Protein AF-0000000087529315 (afdb_homodimer)

Radius of gyration: 24.61 Å; Cα contacts (8 Å, |Δi|>4): 1089; chains: 2; bounding box: 51×72×59 Å

Nearest PDB structures (foldseek):
  2gzm-assembly1_A  TM=9.538E-01  e=8.299E-28  Bacillus anthracis
  2dwu-assembly2_C  TM=9.430E-01  e=1.510E-26  Bacillus anthracis
  2vvt-assembly1_B  TM=9.427E-01  e=1.601E-26  Enterococcus faecalis
  2vvt-assembly1_A  TM=9.490E-01  e=3.607E-26  Enterococcus faecalis
  3isv-assembly2_A  TM=9.263E-01  e=4.635E-25  Listeria monocytogenes EGD-e

Structure (mmCIF, N/CA/C/O backbone):
data_AF-0000000087529315-model_v1
#
loop_
_entity.id
_entity.type
_entity.pdbx_description
1 polymer 'Glutamate racemase'
#
loop_
_atom_site.group_PDB
_atom_site.id
_atom_site.type_symbol
_atom_site.label_atom_id
_atom_site.label_alt_id
_atom_site.label_comp_id
_atom_site.label_asym_id
_atom_site.label_entity_id
_atom_site.label_seq_id
_atom_site.pdbx_PDB_ins_code
_atom_site.Cartn_x
_atom_site.Cartn_y
_atom_site.Cartn_z
_atom_site.occupancy
_atom_site.B_iso_or_equiv
_atom_site.auth_seq_id
_atom_site.auth_comp_id
_atom_site.auth_asym_id
_atom_site.auth_atom_id
_atom_site.pdbx_PDB_model_num
ATOM 1 N N . MET A 1 1 ? -2.199 29.984 -6.871 1 92.56 1 MET A N 1
ATOM 2 C CA . MET A 1 1 ? -2.918 28.875 -6.262 1 92.56 1 MET A CA 1
ATOM 3 C C . MET A 1 1 ? -2.068 28.203 -5.188 1 92.56 1 MET A C 1
ATOM 5 O O . MET A 1 1 ? -0.842 28.312 -5.195 1 92.56 1 MET A O 1
ATOM 9 N N . ILE A 1 2 ? -2.793 27.641 -4.25 1 96 2 ILE A N 1
ATOM 10 C CA . ILE A 1 2 ? -2.125 26.844 -3.232 1 96 2 ILE A CA 1
ATOM 11 C C . ILE A 1 2 ? -2.037 25.391 -3.693 1 96 2 ILE A C 1
ATOM 13 O O . ILE A 1 2 ? -3.062 24.734 -3.928 1 96 2 ILE A O 1
ATOM 17 N N . GLY A 1 3 ? -0.804 24.891 -3.891 1 98.06 3 GLY A N 1
ATOM 18 C CA . GLY A 1 3 ? -0.596 23.5 -4.25 1 98.06 3 GLY A CA 1
ATOM 19 C C . GLY A 1 3 ? -0.421 22.594 -3.047 1 98.06 3 GLY A C 1
ATOM 20 O O . GLY A 1 3 ? 0.394 22.875 -2.166 1 98.06 3 GLY A O 1
ATOM 21 N N . ILE A 1 4 ? -1.198 21.547 -3.008 1 98.81 4 ILE A N 1
ATOM 22 C CA . ILE A 1 4 ? -1.153 20.578 -1.927 1 98.81 4 ILE A CA 1
ATOM 23 C C . ILE A 1 4 ? -0.865 19.188 -2.496 1 98.81 4 ILE A C 1
ATOM 25 O O . ILE A 1 4 ? -1.495 18.766 -3.471 1 98.81 4 ILE A O 1
ATOM 29 N N . PHE A 1 5 ? 0.136 18.453 -1.924 1 98.75 5 PHE A N 1
ATOM 30 C CA . PHE A 1 5 ? 0.264 17.078 -2.404 1 98.75 5 PHE A CA 1
ATOM 31 C C . PHE A 1 5 ? 0.334 16.094 -1.238 1 98.75 5 PHE A C 1
ATOM 33 O O . PHE A 1 5 ? 0.711 16.469 -0.127 1 98.75 5 PHE A O 1
ATOM 40 N N . ASP A 1 6 ? -0.094 14.969 -1.508 1 98.31 6 ASP A N 1
ATOM 41 C CA . ASP A 1 6 ? -0.106 13.805 -0.624 1 98.31 6 ASP A CA 1
ATOM 42 C C . ASP A 1 6 ? 0.144 12.516 -1.406 1 98.31 6 ASP A C 1
ATOM 44 O O . ASP A 1 6 ? 0.034 12.5 -2.633 1 98.31 6 ASP A O 1
ATOM 48 N N . SER A 1 7 ? 0.6 11.469 -0.67 1 97.5 7 SER A N 1
ATOM 49 C CA . SER A 1 7 ? 0.818 10.172 -1.313 1 97.5 7 SER A CA 1
ATOM 50 C C . SER A 1 7 ? -0.485 9.602 -1.861 1 97.5 7 SER A C 1
ATOM 52 O O . SER A 1 7 ? -0.469 8.758 -2.758 1 97.5 7 SER A O 1
ATOM 54 N N . GLY A 1 8 ? -1.542 9.977 -1.368 1 95.62 8 GLY A N 1
ATOM 55 C CA . GLY A 1 8 ? -2.838 9.484 -1.804 1 95.62 8 GLY A CA 1
ATOM 56 C C . GLY A 1 8 ? -3.977 10.438 -1.482 1 95.62 8 GLY A C 1
ATOM 57 O O . GLY A 1 8 ? -3.932 11.609 -1.848 1 95.62 8 GLY A O 1
ATOM 58 N N . VAL A 1 9 ? -4.988 9.922 -0.749 1 93.75 9 VAL A N 1
ATOM 59 C CA . VAL A 1 9 ? -6.172 10.742 -0.521 1 93.75 9 VAL A CA 1
ATOM 60 C C . VAL A 1 9 ? -6.199 11.227 0.928 1 93.75 9 VAL A C 1
ATOM 62 O O . VAL A 1 9 ? -7.016 12.07 1.293 1 93.75 9 VAL A O 1
ATOM 65 N N . GLY A 1 10 ? -5.238 10.758 1.719 1 95 10 GLY A N 1
ATOM 66 C CA . GLY A 1 10 ? -5.176 11.203 3.102 1 95 10 GLY A CA 1
ATOM 67 C C . GLY A 1 10 ? -4.996 12.703 3.238 1 95 10 GLY A C 1
ATOM 68 O O . GLY A 1 10 ? -5.594 13.32 4.117 1 95 10 GLY A O 1
ATOM 69 N N . GLY A 1 11 ? -4.27 13.258 2.322 1 97.75 11 GLY A N 1
ATOM 70 C CA . GLY A 1 11 ? -3.994 14.688 2.338 1 97.75 11 GLY A CA 1
ATOM 71 C C . GLY A 1 11 ? -5.227 15.539 2.08 1 97.75 11 GLY A C 1
ATOM 72 O O . GLY A 1 11 ? -5.215 16.75 2.322 1 97.75 11 GLY A O 1
ATOM 73 N N . MET A 1 12 ? -6.273 14.945 1.647 1 97.44 12 MET A N 1
ATOM 74 C CA . MET A 1 12 ? -7.512 15.68 1.406 1 97.44 12 MET A CA 1
ATOM 75 C C . MET A 1 12 ? -8.117 16.172 2.717 1 97.44 12 MET A C 1
ATOM 77 O O . MET A 1 12 ? -8.883 17.141 2.729 1 97.44 12 MET A O 1
ATOM 81 N N . THR A 1 13 ? -7.758 15.539 3.85 1 97.19 13 THR A N 1
ATOM 82 C CA . THR A 1 13 ? -8.148 16.078 5.148 1 97.19 13 THR A CA 1
ATOM 83 C C . THR A 1 13 ? -7.523 17.453 5.371 1 97.19 13 THR A C 1
ATOM 85 O O . THR A 1 13 ? -8.18 18.359 5.891 1 97.19 13 THR A O 1
ATOM 88 N N . VAL A 1 14 ? -6.297 17.594 4.953 1 98.12 14 VAL A N 1
ATOM 89 C CA . VAL A 1 14 ? -5.598 18.875 5.035 1 98.12 14 VAL A CA 1
ATOM 90 C C . VAL A 1 14 ? -6.223 19.859 4.059 1 98.12 14 VAL A C 1
ATOM 92 O O . VAL A 1 14 ? -6.508 21 4.422 1 98.12 14 VAL A O 1
ATOM 95 N N . ALA A 1 15 ? -6.465 19.406 2.807 1 98.06 15 ALA A N 1
ATOM 96 C CA . ALA A 1 15 ? -7.055 20.266 1.777 1 98.06 15 ALA A CA 1
ATOM 97 C C . ALA A 1 15 ? -8.414 20.812 2.225 1 98.06 15 ALA A C 1
ATOM 99 O O . ALA A 1 15 ? -8.711 21.984 2.018 1 98.06 15 ALA A O 1
ATOM 100 N N . ARG A 1 16 ? -9.188 19.953 2.803 1 97.19 16 ARG A N 1
ATOM 101 C CA . ARG A 1 16 ? -10.5 20.359 3.279 1 97.19 16 ARG A CA 1
ATOM 102 C C . ARG A 1 16 ? -10.391 21.453 4.332 1 97.19 16 ARG A C 1
ATOM 104 O O . ARG A 1 16 ? -11.133 22.438 4.301 1 97.19 16 ARG A O 1
ATOM 111 N N . LYS A 1 17 ? -9.477 21.281 5.266 1 97.56 17 LYS A N 1
ATOM 112 C CA . LYS A 1 17 ? -9.289 22.281 6.309 1 97.56 17 LYS A CA 1
ATOM 113 C C . LYS A 1 17 ? -8.789 23.594 5.723 1 97.56 17 LYS A C 1
ATOM 115 O O . LYS A 1 17 ? -9.219 24.672 6.145 1 97.56 17 LYS A O 1
ATOM 120 N N . ILE A 1 18 ? -7.93 23.516 4.77 1 97.44 18 ILE A N 1
ATOM 121 C CA . ILE A 1 18 ? -7.426 24.719 4.113 1 97.44 18 ILE A CA 1
ATOM 122 C C . ILE A 1 18 ? -8.562 25.422 3.393 1 97.44 18 ILE A C 1
ATOM 124 O O . ILE A 1 18 ? -8.68 26.656 3.455 1 97.44 18 ILE A O 1
ATOM 128 N N . GLU A 1 19 ? -9.352 24.625 2.693 1 95.44 19 GLU A N 1
ATOM 129 C CA . GLU A 1 19 ? -10.523 25.172 2.025 1 95.44 19 GLU A CA 1
ATOM 130 C C . GLU A 1 19 ? -11.391 25.969 3 1 95.44 19 GLU A C 1
ATOM 132 O O . GLU A 1 19 ? -11.969 27 2.635 1 95.44 19 GLU A O 1
ATOM 137 N N . GLN A 1 20 ? -11.453 25.578 4.203 1 94.81 20 GLN A N 1
ATOM 138 C CA . GLN A 1 20 ? -12.305 26.188 5.219 1 94.81 20 GLN A CA 1
ATOM 139 C C . GLN A 1 20 ? -11.68 27.469 5.77 1 94.81 20 GLN A C 1
ATOM 141 O O . GLN A 1 20 ? -12.375 28.453 5.996 1 94.81 20 GLN A O 1
ATOM 146 N N . VAL A 1 21 ? -10.383 27.469 5.934 1 95.81 21 VAL A N 1
ATOM 147 C CA . VAL A 1 21 ? -9.773 28.578 6.66 1 95.81 21 VAL A CA 1
ATOM 148 C C . VAL A 1 21 ? -9.195 29.594 5.672 1 95.81 21 VAL A C 1
ATOM 150 O O . VAL A 1 21 ? -8.969 30.75 6.023 1 95.81 21 VAL A O 1
ATOM 153 N N . CYS A 1 22 ? -8.961 29.156 4.457 1 93.75 22 CYS A N 1
ATOM 154 C CA . CYS A 1 22 ? -8.445 30.016 3.396 1 93.75 22 CYS A CA 1
ATOM 155 C C . CYS A 1 22 ? -9.336 29.953 2.162 1 93.75 22 CYS A C 1
ATOM 157 O O . CYS A 1 22 ? -8.852 29.703 1.055 1 93.75 22 CYS A O 1
ATOM 159 N N . PRO A 1 23 ? -10.625 30.266 2.287 1 91.38 23 PRO A N 1
ATOM 160 C CA . PRO A 1 23 ? -11.57 30.078 1.183 1 91.38 23 PRO A CA 1
ATOM 161 C C . PRO A 1 23 ? -11.305 31.016 0.01 1 91.38 23 PRO A C 1
ATOM 163 O O . PRO A 1 23 ? -11.812 30.797 -1.092 1 91.38 23 PRO A O 1
ATOM 166 N N . GLN A 1 24 ? -10.531 32.031 0.18 1 88.56 24 GLN A N 1
ATOM 167 C CA . GLN A 1 24 ? -10.305 33 -0.868 1 88.56 24 GLN A CA 1
ATOM 168 C C . GLN A 1 24 ? -9.234 32.531 -1.851 1 88.56 24 GLN A C 1
ATOM 170 O O . GLN A 1 24 ? -9.031 33.156 -2.895 1 88.56 24 GLN A O 1
ATOM 175 N N . PHE A 1 25 ? -8.562 31.484 -1.508 1 91.38 25 PHE A N 1
ATOM 176 C CA . PHE A 1 25 ? -7.496 31 -2.377 1 91.38 25 PHE A CA 1
ATOM 177 C C . PHE A 1 25 ? -7.914 29.703 -3.057 1 91.38 25 PHE A C 1
ATOM 179 O O . PHE A 1 25 ? -8.406 28.781 -2.398 1 91.38 25 PHE A O 1
ATOM 186 N N . PRO A 1 26 ? -7.715 29.594 -4.316 1 91.94 26 PRO A N 1
ATOM 187 C CA . PRO A 1 26 ? -7.98 28.328 -4.996 1 91.94 26 PRO A CA 1
ATOM 188 C C . PRO A 1 26 ? -6.945 27.25 -4.668 1 91.94 26 PRO A C 1
ATOM 190 O O . PRO A 1 26 ? -5.758 27.562 -4.523 1 91.94 26 PRO A O 1
ATOM 193 N N . LEU A 1 27 ? -7.391 26.016 -4.684 1 95.5 27 LEU A N 1
ATOM 194 C CA . LEU A 1 27 ? -6.527 24.891 -4.32 1 95.5 27 LEU A CA 1
ATOM 195 C C . LEU A 1 27 ? -6.227 24.031 -5.535 1 95.5 27 LEU A C 1
ATOM 197 O O . LEU A 1 27 ? -7.098 23.812 -6.379 1 95.5 27 LEU A O 1
ATOM 201 N N . LEU A 1 28 ? -5.035 23.609 -5.574 1 96.38 28 LEU A N 1
ATOM 202 C CA . LEU A 1 28 ? -4.578 22.531 -6.441 1 96.38 28 LEU A CA 1
ATOM 203 C C . LEU A 1 28 ? -4.102 21.344 -5.617 1 96.38 28 LEU A C 1
ATOM 205 O O . LEU A 1 28 ? -3.078 21.422 -4.934 1 96.38 28 LEU A O 1
ATOM 209 N N . TYR A 1 29 ? -4.891 20.328 -5.742 1 98.19 29 TYR A N 1
ATOM 210 C CA . TYR A 1 29 ? -4.527 19.141 -4.992 1 98.19 29 TYR A CA 1
ATOM 211 C C . TYR A 1 29 ? -3.98 18.062 -5.918 1 98.19 29 TYR A C 1
ATOM 213 O O . TYR A 1 29 ? -4.508 17.844 -7.012 1 98.19 29 TYR A O 1
ATOM 221 N N . PHE A 1 30 ? -2.893 17.391 -5.461 1 98.56 30 PHE A N 1
ATOM 222 C CA . PHE A 1 30 ? -2.369 16.219 -6.176 1 98.56 30 PHE A CA 1
ATOM 223 C C . PHE A 1 30 ? -2.203 15.039 -5.234 1 98.56 30 PHE A C 1
ATOM 225 O O . PHE A 1 30 ? -1.376 15.078 -4.32 1 98.56 30 PHE A O 1
ATOM 232 N N . GLY A 1 31 ? -2.977 14.008 -5.445 1 98.31 31 GLY A N 1
ATOM 233 C CA . GLY A 1 31 ? -2.826 12.734 -4.762 1 98.31 31 GLY A CA 1
ATOM 234 C C . GLY A 1 31 ? -2.078 11.703 -5.582 1 98.31 31 GLY A C 1
ATOM 235 O O . GLY A 1 31 ? -2.588 11.219 -6.594 1 98.31 31 GLY A O 1
ATOM 236 N N . ASP A 1 32 ? -0.898 11.328 -5.137 1 98.19 32 ASP A N 1
ATOM 237 C CA . ASP A 1 32 ? -0.041 10.406 -5.875 1 98.19 32 ASP A CA 1
ATOM 238 C C . ASP A 1 32 ? -0.441 8.953 -5.613 1 98.19 32 ASP A C 1
ATOM 240 O O . ASP A 1 32 ? 0.391 8.141 -5.207 1 98.19 32 ASP A O 1
ATOM 244 N N . VAL A 1 33 ? -1.604 8.578 -6.016 1 97.06 33 VAL A N 1
ATOM 245 C CA . VAL A 1 33 ? -2.266 7.32 -5.695 1 97.06 33 VAL A CA 1
ATOM 246 C C . VAL A 1 33 ? -1.52 6.164 -6.359 1 97.06 33 VAL A C 1
ATOM 248 O O . VAL A 1 33 ? -1.442 5.066 -5.801 1 97.06 33 VAL A O 1
ATOM 251 N N . ALA A 1 34 ? -0.901 6.379 -7.5 1 96.81 34 ALA A N 1
ATOM 252 C CA . ALA A 1 34 ? -0.187 5.324 -8.211 1 96.81 34 ALA A CA 1
ATOM 253 C C . ALA A 1 34 ? 0.981 4.797 -7.383 1 96.81 34 ALA A C 1
ATOM 255 O O . ALA A 1 34 ? 1.395 3.646 -7.543 1 96.81 34 ALA A O 1
ATOM 256 N N . HIS A 1 35 ? 1.453 5.633 -6.457 1 96.81 35 HIS A N 1
ATOM 257 C CA . HIS A 1 35 ? 2.668 5.258 -5.746 1 96.81 35 HIS A CA 1
ATOM 258 C C . HIS A 1 35 ? 2.404 5.09 -4.254 1 96.81 35 HIS A C 1
ATOM 260 O O . HIS A 1 35 ? 3.33 4.844 -3.477 1 96.81 35 HIS A O 1
ATOM 266 N N . THR A 1 36 ? 1.145 5.285 -3.805 1 96 36 THR A N 1
ATOM 267 C CA . THR A 1 36 ? 0.764 5.113 -2.406 1 96 36 THR A CA 1
ATOM 268 C C . THR A 1 36 ? 0.895 3.654 -1.982 1 96 36 THR A C 1
ATOM 270 O O . THR A 1 36 ? 0.743 2.748 -2.805 1 96 36 THR A O 1
ATOM 273 N N . PRO A 1 37 ? 1.194 3.363 -0.743 1 96.12 37 PRO A N 1
ATOM 274 C CA . PRO A 1 37 ? 1.517 4.227 0.395 1 96.12 37 PRO A CA 1
ATOM 275 C C . PRO A 1 37 ? 3 4.582 0.465 1 96.12 37 PRO A C 1
ATOM 277 O O . PRO A 1 37 ? 3.854 3.746 0.156 1 96.12 37 PRO A O 1
ATOM 280 N N . TYR A 1 38 ? 3.256 5.758 0.882 1 97.69 38 TYR A N 1
ATOM 281 C CA . TYR A 1 38 ? 4.641 6.191 1.035 1 97.69 38 TYR A CA 1
ATOM 282 C C . TYR A 1 38 ? 5.258 5.613 2.303 1 97.69 38 TYR A C 1
ATOM 284 O O . TYR A 1 38 ? 6.469 5.406 2.371 1 97.69 38 TYR A O 1
ATOM 292 N N . GLY A 1 39 ? 4.445 5.332 3.273 1 96.81 39 GLY A N 1
ATOM 293 C CA . GLY A 1 39 ? 4.875 5.031 4.629 1 96.81 39 GLY A CA 1
ATOM 294 C C . GLY A 1 39 ? 5.762 3.801 4.715 1 96.81 39 GLY A C 1
ATOM 295 O O . GLY A 1 39 ? 6.453 3.598 5.715 1 96.81 39 GLY A O 1
ATOM 296 N N . SER A 1 40 ? 5.766 2.965 3.705 1 95.06 40 SER A N 1
ATOM 297 C CA . SER A 1 40 ? 6.559 1.74 3.723 1 95.06 40 SER A CA 1
ATOM 298 C C . SER A 1 40 ? 7.719 1.818 2.734 1 95.06 40 SER A C 1
ATOM 300 O O . SER A 1 40 ? 8.43 0.831 2.52 1 95.06 40 SER A O 1
ATOM 302 N N . LYS A 1 41 ? 7.906 2.98 2.078 1 96.81 41 LYS A N 1
ATOM 303 C CA . LYS A 1 41 ? 8.961 3.145 1.083 1 96.81 41 LYS A CA 1
ATOM 304 C C . LYS A 1 41 ? 10.227 3.723 1.713 1 96.81 41 LYS A C 1
ATOM 306 O O . LYS A 1 41 ? 10.195 4.207 2.846 1 96.81 41 LYS A O 1
ATOM 311 N N . SER A 1 42 ? 11.305 3.598 1.024 1 96.12 42 SER A N 1
ATOM 312 C CA . SER A 1 42 ? 12.562 4.188 1.47 1 96.12 42 SER A CA 1
ATOM 313 C C . SER A 1 42 ? 12.539 5.707 1.332 1 96.12 42 SER A C 1
ATOM 315 O O . SER A 1 42 ? 11.773 6.25 0.531 1 96.12 42 SER A O 1
ATOM 317 N N . SER A 1 43 ? 13.383 6.34 2.109 1 96.44 43 SER A N 1
ATOM 318 C CA . SER A 1 43 ? 13.492 7.793 2.057 1 96.44 43 SER A CA 1
ATOM 319 C C . SER A 1 43 ? 13.828 8.273 0.647 1 96.44 43 SER A C 1
ATOM 321 O O . SER A 1 43 ? 13.234 9.242 0.158 1 96.44 43 SER A O 1
ATOM 323 N N . ASP A 1 44 ? 14.711 7.582 -0.013 1 96.5 44 ASP A N 1
ATOM 324 C CA . ASP A 1 44 ? 15.125 7.973 -1.357 1 96.5 44 ASP A CA 1
ATOM 325 C C . ASP A 1 44 ? 13.953 7.918 -2.33 1 96.5 44 ASP A C 1
ATOM 327 O O . ASP A 1 44 ? 13.773 8.82 -3.154 1 96.5 44 ASP A O 1
ATOM 331 N N . THR A 1 45 ? 13.219 6.895 -2.242 1 97.12 45 THR A N 1
ATOM 332 C CA . THR A 1 45 ? 12.055 6.727 -3.1 1 97.12 45 THR A CA 1
ATOM 333 C C . THR A 1 45 ? 11.031 7.828 -2.842 1 97.12 45 THR A C 1
ATOM 335 O O . THR A 1 45 ? 10.5 8.43 -3.783 1 97.12 45 THR A O 1
ATOM 338 N N . ILE A 1 46 ? 10.797 8.148 -1.586 1 98.06 46 ILE A N 1
ATOM 339 C CA . ILE A 1 46 ? 9.82 9.164 -1.211 1 98.06 46 ILE A CA 1
ATOM 340 C C . ILE A 1 46 ? 10.281 10.531 -1.688 1 98.06 46 ILE A C 1
ATOM 342 O O . ILE A 1 46 ? 9.477 11.336 -2.172 1 98.06 46 ILE A O 1
ATOM 346 N N . ILE A 1 47 ? 11.562 10.805 -1.546 1 98.19 47 ILE A N 1
ATOM 347 C CA . ILE A 1 47 ? 12.133 12.07 -2.006 1 98.19 47 ILE A CA 1
ATOM 348 C C . ILE A 1 47 ? 11.891 12.227 -3.506 1 98.19 47 ILE A C 1
ATOM 350 O O . ILE A 1 47 ? 11.469 13.289 -3.965 1 98.19 47 ILE A O 1
ATOM 354 N N . GLY A 1 48 ? 12.148 11.148 -4.242 1 97.88 48 GLY A N 1
ATOM 355 C CA . GLY A 1 48 ? 11.883 11.172 -5.672 1 97.88 48 GLY A CA 1
ATOM 356 C C . GLY A 1 48 ? 10.445 11.5 -6.012 1 97.88 48 GLY A C 1
ATOM 357 O O . GLY A 1 48 ? 10.18 12.344 -6.871 1 97.88 48 GLY A O 1
ATOM 358 N N . TYR A 1 49 ? 9.508 10.852 -5.352 1 98 49 TYR A N 1
ATOM 359 C CA . TYR A 1 49 ? 8.094 11.117 -5.559 1 98 49 TYR A CA 1
ATOM 360 C C . TYR A 1 49 ? 7.746 12.562 -5.219 1 98 49 TYR A C 1
ATOM 362 O O . TYR A 1 49 ? 6.996 13.219 -5.945 1 98 49 TYR A O 1
ATOM 370 N N . SER A 1 50 ? 8.281 13.031 -4.133 1 98.5 50 SER A N 1
ATOM 371 C CA . SER A 1 50 ? 7.984 14.375 -3.652 1 98.5 50 SER A CA 1
ATOM 372 C C . SER A 1 50 ? 8.453 15.43 -4.641 1 98.5 50 SER A C 1
ATOM 374 O O . SER A 1 50 ? 7.766 16.438 -4.867 1 98.5 50 SER A O 1
ATOM 376 N N . ARG A 1 51 ? 9.633 15.219 -5.246 1 98.5 51 ARG A N 1
ATOM 377 C CA . ARG A 1 51 ? 10.141 16.109 -6.277 1 98.5 51 ARG A CA 1
ATOM 378 C C . ARG A 1 51 ? 9.188 16.172 -7.465 1 98.5 51 ARG A C 1
ATOM 380 O O . ARG A 1 51 ? 8.844 17.266 -7.93 1 98.5 51 ARG A O 1
ATOM 387 N N . ARG A 1 52 ? 8.742 15.031 -7.867 1 98 52 ARG A N 1
ATOM 388 C CA . ARG A 1 52 ? 7.84 14.945 -9.008 1 98 52 ARG A CA 1
ATOM 389 C C . ARG A 1 52 ? 6.512 15.633 -8.711 1 98 52 ARG A C 1
ATOM 391 O O . ARG A 1 52 ? 5.973 16.344 -9.562 1 98 52 ARG A O 1
ATOM 398 N N . ASN A 1 53 ? 5.988 15.359 -7.555 1 98.5 53 ASN A N 1
ATOM 399 C CA . ASN A 1 53 ? 4.727 15.977 -7.156 1 98.5 53 ASN A CA 1
ATOM 400 C C . ASN A 1 53 ? 4.844 17.5 -7.102 1 98.5 53 ASN A C 1
ATOM 402 O O . ASN A 1 53 ? 3.932 18.203 -7.523 1 98.5 53 ASN A O 1
ATOM 406 N N . THR A 1 54 ? 5.961 17.984 -6.531 1 98.62 54 THR A N 1
ATOM 407 C CA . THR A 1 54 ? 6.215 19.422 -6.453 1 98.62 54 THR A CA 1
ATOM 408 C C . THR A 1 54 ? 6.289 20.031 -7.852 1 98.62 54 THR A C 1
ATOM 410 O O . THR A 1 54 ? 5.633 21.031 -8.133 1 98.62 54 THR A O 1
ATOM 413 N N . ASP A 1 55 ? 7.035 19.375 -8.766 1 98.62 55 ASP A N 1
ATOM 414 C CA . ASP A 1 55 ? 7.16 19.844 -10.148 1 98.62 55 ASP A CA 1
ATOM 415 C C . ASP A 1 55 ? 5.797 19.906 -10.828 1 98.62 55 ASP A C 1
ATOM 417 O O . ASP A 1 55 ? 5.5 20.875 -11.539 1 98.62 55 ASP A O 1
ATOM 421 N N . PHE A 1 56 ? 5.004 18.938 -10.633 1 98.56 56 PHE A N 1
ATOM 422 C CA . PHE A 1 56 ? 3.674 18.891 -11.234 1 98.56 56 PHE A CA 1
ATOM 423 C C . PHE A 1 56 ? 2.84 20.094 -10.789 1 98.56 56 PHE A C 1
ATOM 425 O O . PHE A 1 56 ? 2.242 20.781 -11.625 1 98.56 56 PHE A O 1
ATOM 432 N N . LEU A 1 57 ? 2.805 20.328 -9.484 1 98.12 57 LEU A N 1
ATOM 433 C CA . LEU A 1 57 ? 1.99 21.422 -8.938 1 98.12 57 LEU A CA 1
ATOM 434 C C . LEU A 1 57 ? 2.494 22.766 -9.414 1 98.12 57 LEU A C 1
ATOM 436 O O . LEU A 1 57 ? 1.696 23.656 -9.742 1 98.12 57 LEU A O 1
ATOM 440 N 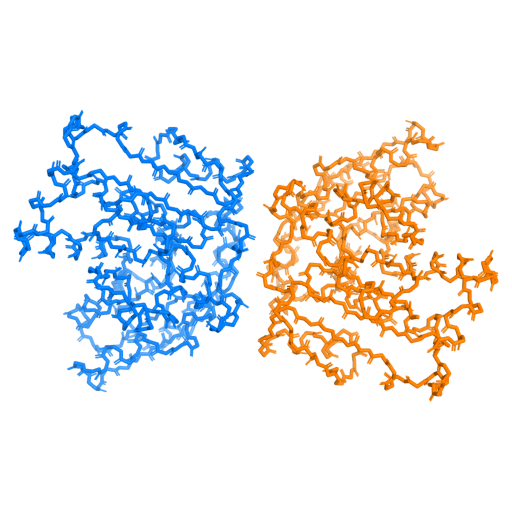N . LEU A 1 58 ? 3.803 22.938 -9.477 1 97.56 58 LEU A N 1
ATOM 441 C CA . LEU A 1 58 ? 4.379 24.188 -9.961 1 97.56 58 LEU A CA 1
ATOM 442 C C . LEU A 1 58 ? 4.023 24.422 -11.422 1 97.56 58 LEU A C 1
ATOM 444 O O . LEU A 1 58 ? 3.695 25.547 -11.812 1 97.56 58 LEU A O 1
ATOM 448 N N . ASN A 1 59 ? 4.055 23.344 -12.172 1 97.31 59 ASN A N 1
ATOM 449 C CA . ASN A 1 59 ? 3.703 23.438 -13.586 1 97.31 59 ASN A CA 1
ATOM 450 C C . ASN A 1 59 ? 2.232 23.797 -13.781 1 97.31 59 ASN A C 1
ATOM 452 O O . ASN A 1 59 ? 1.851 24.328 -14.82 1 97.31 59 ASN A O 1
ATOM 456 N N . GLN A 1 60 ? 1.411 23.516 -12.758 1 94.62 60 GLN A N 1
ATOM 457 C CA . GLN A 1 60 ? -0.008 23.844 -12.805 1 94.62 60 GLN A CA 1
ATOM 458 C C . GLN A 1 60 ? -0.262 25.25 -12.281 1 94.62 60 GLN A C 1
ATOM 460 O O . GLN A 1 60 ? -1.402 25.719 -12.273 1 94.62 60 GLN A O 1
ATOM 465 N N . GLY A 1 61 ? 0.768 25.953 -11.742 1 92.75 61 GLY A N 1
ATOM 466 C CA . GLY A 1 61 ? 0.632 27.359 -11.391 1 92.75 61 GLY A CA 1
ATOM 467 C C . GLY A 1 61 ? 0.646 27.594 -9.891 1 92.75 61 GLY A C 1
ATOM 468 O O . GLY A 1 61 ? 0.398 28.719 -9.438 1 92.75 61 GLY A O 1
ATOM 469 N N . ALA A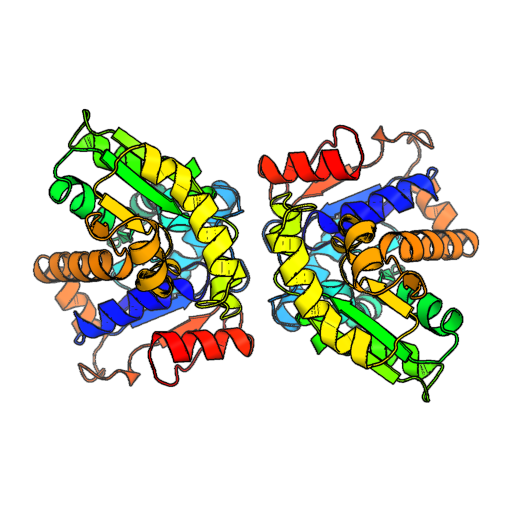 1 62 ? 0.996 26.594 -9.086 1 95.69 62 ALA A N 1
ATOM 470 C CA . ALA A 1 62 ? 1.046 26.781 -7.637 1 95.69 62 ALA A CA 1
ATOM 471 C C . ALA A 1 62 ? 2.123 27.781 -7.246 1 95.69 62 ALA A C 1
ATOM 473 O O . ALA A 1 62 ? 3.209 27.797 -7.832 1 95.69 62 ALA A O 1
ATOM 474 N N . GLN A 1 63 ? 1.803 28.578 -6.2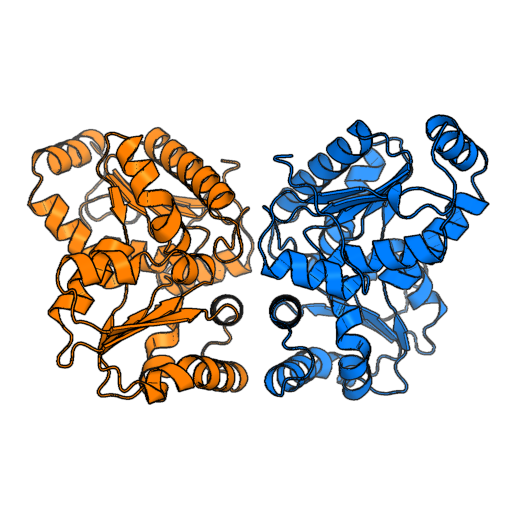54 1 95.25 63 GLN A N 1
ATOM 475 C CA . GLN A 1 63 ? 2.734 29.594 -5.781 1 95.25 63 GLN A CA 1
ATOM 476 C C . GLN A 1 63 ? 3.209 29.297 -4.367 1 95.25 63 GLN A C 1
ATOM 478 O O . GLN A 1 63 ? 4.184 29.891 -3.893 1 95.25 63 GLN A O 1
ATOM 483 N N . VAL A 1 64 ? 2.525 28.453 -3.732 1 97.44 64 VAL A N 1
ATOM 484 C CA . VAL A 1 64 ? 2.871 27.891 -2.438 1 97.44 64 VAL A CA 1
ATOM 485 C C . VAL A 1 64 ? 2.619 26.375 -2.459 1 97.44 64 VAL A C 1
ATOM 487 O O . VAL A 1 64 ? 1.646 25.906 -3.057 1 97.44 64 VAL A O 1
ATOM 490 N N . ILE A 1 65 ? 3.541 25.609 -1.865 1 98.56 65 ILE A N 1
ATOM 491 C CA . ILE A 1 65 ? 3.389 24.172 -1.816 1 98.56 65 ILE A CA 1
ATOM 492 C C . ILE A 1 65 ? 3.131 23.719 -0.378 1 98.56 65 ILE A C 1
ATOM 494 O O . ILE A 1 65 ? 3.861 24.109 0.537 1 98.56 65 ILE A O 1
ATOM 498 N N . VAL A 1 66 ? 2.105 22.984 -0.199 1 98.75 66 VAL A N 1
ATOM 499 C CA . VAL A 1 66 ? 1.817 22.344 1.077 1 98.75 66 VAL A CA 1
ATOM 500 C C . VAL A 1 66 ? 2.08 20.844 0.969 1 98.75 66 VAL A C 1
ATOM 502 O O . VAL A 1 66 ? 1.438 20.141 0.177 1 98.75 66 VAL A O 1
ATOM 505 N N . VAL A 1 67 ? 3.049 20.344 1.728 1 98.75 67 VAL A N 1
ATOM 506 C CA . VAL A 1 67 ? 3.295 18.906 1.827 1 98.75 67 VAL A CA 1
ATOM 507 C C . VAL A 1 67 ? 2.373 18.297 2.879 1 98.75 67 VAL A C 1
ATOM 509 O O . VAL A 1 67 ? 2.709 18.266 4.066 1 98.75 67 VAL A O 1
ATOM 512 N N . ALA A 1 68 ? 1.289 17.719 2.371 1 98.5 68 ALA A N 1
ATOM 513 C CA . ALA A 1 68 ? 0.215 17.234 3.234 1 98.5 68 ALA A CA 1
ATOM 514 C C . ALA A 1 68 ? 0.365 15.734 3.51 1 98.5 68 ALA A C 1
ATOM 516 O O . ALA A 1 68 ? -0.609 15.062 3.852 1 98.5 68 ALA A O 1
ATOM 517 N N . CYS A 1 69 ? 1.411 15.18 3.275 1 97.94 69 CYS A N 1
ATOM 518 C CA . CYS A 1 69 ? 1.776 13.805 3.602 1 97.94 69 CYS A CA 1
ATOM 519 C C . CYS A 1 69 ? 2.869 13.766 4.664 1 97.94 69 CYS A C 1
ATOM 521 O O . CYS A 1 69 ? 3.973 14.273 4.441 1 97.94 69 CYS A O 1
ATOM 523 N N . ASN A 1 70 ? 2.605 13.133 5.75 1 98.12 70 ASN A N 1
ATOM 524 C CA . ASN A 1 70 ? 3.582 13.086 6.832 1 98.12 70 ASN A CA 1
ATOM 525 C C . ASN A 1 70 ? 4.852 12.352 6.414 1 98.12 70 ASN A C 1
ATOM 527 O O . ASN A 1 70 ? 5.961 12.797 6.711 1 98.12 70 ASN A O 1
ATOM 531 N N . SER A 1 71 ? 4.707 11.242 5.676 1 98.12 71 SER A N 1
ATOM 532 C CA . SER A 1 71 ? 5.879 10.508 5.215 1 98.12 71 SER A CA 1
ATOM 533 C C . SER A 1 71 ? 6.738 11.352 4.285 1 98.12 71 SER A C 1
ATOM 535 O O . SER A 1 71 ? 7.965 11.375 4.414 1 98.12 71 SER A O 1
ATOM 537 N N . ALA A 1 72 ? 6.078 12.07 3.389 1 98.5 72 ALA A N 1
ATOM 538 C CA . ALA A 1 72 ? 6.809 12.945 2.48 1 98.5 72 ALA A CA 1
ATOM 539 C C . ALA A 1 72 ? 7.48 14.086 3.242 1 98.5 72 ALA A C 1
ATOM 541 O O . ALA A 1 72 ? 8.656 14.375 3.025 1 98.5 72 ALA A O 1
ATOM 542 N N . ALA A 1 73 ? 6.723 14.688 4.109 1 98.25 73 ALA A N 1
ATOM 543 C CA . ALA A 1 73 ? 7.281 15.789 4.887 1 98.25 73 ALA A CA 1
ATOM 544 C C . ALA A 1 73 ? 8.469 15.328 5.723 1 98.25 73 ALA A C 1
ATOM 546 O O . ALA A 1 73 ? 9.5 16.016 5.789 1 98.25 73 ALA A O 1
ATOM 547 N N . ALA A 1 74 ? 8.344 14.211 6.316 1 97.5 74 ALA A N 1
ATOM 548 C CA . ALA A 1 74 ? 9.352 13.664 7.227 1 97.5 74 ALA A CA 1
ATOM 549 C C . ALA A 1 74 ? 10.656 13.375 6.492 1 97.5 74 ALA A C 1
ATOM 551 O O . ALA A 1 74 ? 11.734 13.484 7.07 1 97.5 74 ALA A O 1
ATOM 552 N N . THR A 1 75 ? 10.547 13.07 5.191 1 96.75 75 THR A N 1
ATOM 553 C CA . THR A 1 75 ? 11.719 12.578 4.484 1 96.75 75 THR A CA 1
ATOM 554 C C . THR A 1 75 ? 12.234 13.617 3.49 1 96.75 75 THR A C 1
ATOM 556 O O . THR A 1 75 ? 13.406 13.594 3.111 1 96.75 75 THR A O 1
ATOM 559 N N . SER A 1 76 ? 11.352 14.523 3.08 1 97.38 76 SER A N 1
ATOM 560 C CA . SER A 1 76 ? 11.703 15.203 1.838 1 97.38 76 SER A CA 1
ATOM 561 C C . SER A 1 76 ? 11.68 16.719 2.01 1 97.38 76 SER A C 1
ATOM 563 O O . SER A 1 76 ? 12.156 17.453 1.144 1 97.38 76 SER A O 1
ATOM 565 N N . VAL A 1 77 ? 11.188 17.266 3.078 1 96.75 77 VAL A N 1
ATOM 566 C CA . VAL A 1 77 ? 10.891 18.688 3.131 1 96.75 77 VAL A CA 1
ATOM 567 C C . VAL A 1 77 ? 12.188 19.5 3.072 1 96.75 77 VAL A C 1
ATOM 569 O O . VAL A 1 77 ? 12.258 20.531 2.402 1 96.75 77 VAL A O 1
ATOM 572 N N . ASP A 1 78 ? 13.211 19.062 3.793 1 96.12 78 ASP A N 1
ATOM 573 C CA . ASP A 1 78 ? 14.484 19.766 3.764 1 96.12 78 ASP A CA 1
ATOM 574 C C . ASP A 1 78 ? 15.07 19.781 2.354 1 96.12 78 ASP A C 1
ATOM 576 O O . ASP A 1 78 ? 15.602 20.797 1.907 1 96.12 78 ASP A O 1
ATOM 580 N N . VAL A 1 79 ? 14.961 18.688 1.688 1 97.69 79 VAL A N 1
ATOM 581 C CA . VAL A 1 79 ? 15.453 18.578 0.318 1 97.69 79 VAL A CA 1
ATOM 582 C C . VAL A 1 79 ? 14.656 19.5 -0.595 1 97.69 79 VAL A C 1
ATOM 584 O O . VAL A 1 79 ? 15.234 20.234 -1.409 1 97.69 79 VAL A O 1
ATOM 587 N N . LEU A 1 80 ? 13.367 19.531 -0.442 1 98.38 80 LEU A N 1
ATOM 588 C CA . LEU A 1 80 ? 12.508 20.359 -1.274 1 98.38 80 LEU A CA 1
ATOM 589 C C . LEU A 1 80 ? 12.797 21.844 -1.051 1 98.38 80 LEU A C 1
ATOM 591 O O . LEU A 1 80 ? 12.875 22.625 -2.008 1 98.38 80 LEU A O 1
ATOM 595 N N . ARG A 1 81 ? 12.953 22.234 0.181 1 97.75 81 ARG A N 1
ATOM 596 C CA . ARG A 1 81 ? 13.219 23.641 0.506 1 97.75 81 ARG A CA 1
ATOM 597 C C . ARG A 1 81 ? 14.562 24.078 -0.062 1 97.75 81 ARG A C 1
ATOM 599 O O . ARG A 1 81 ? 14.734 25.25 -0.424 1 97.75 81 ARG A O 1
ATOM 606 N N . ALA A 1 82 ? 15.484 23.172 -0.148 1 97.94 82 ALA A N 1
ATOM 607 C CA . ALA A 1 82 ? 16.797 23.469 -0.704 1 97.94 82 ALA A CA 1
ATOM 608 C C . ALA A 1 82 ? 16.734 23.594 -2.225 1 97.94 82 ALA A C 1
ATOM 610 O O . ALA A 1 82 ? 17.5 24.344 -2.828 1 97.94 82 ALA A O 1
ATOM 611 N N . GLU A 1 83 ? 15.836 22.906 -2.793 1 98.19 83 GLU A N 1
ATOM 612 C CA . GLU A 1 83 ? 15.844 22.781 -4.246 1 98.19 83 GLU A CA 1
ATOM 613 C C . GLU A 1 83 ? 14.867 23.75 -4.898 1 98.19 83 GLU A C 1
ATOM 615 O O . GLU A 1 83 ? 15.039 24.125 -6.062 1 98.19 83 GLU A O 1
ATOM 620 N N . TYR A 1 84 ? 13.852 24.141 -4.184 1 98.19 84 TYR A N 1
ATOM 621 C CA . TYR A 1 84 ? 12.812 24.984 -4.773 1 98.19 84 TYR A CA 1
ATOM 622 C C . TYR A 1 84 ? 12.742 26.328 -4.074 1 98.19 84 TYR A C 1
ATOM 624 O O . TYR A 1 84 ? 12.945 26.422 -2.859 1 98.19 84 TYR A O 1
ATOM 632 N N . SER A 1 85 ? 12.328 27.375 -4.812 1 95.94 85 SER A N 1
ATOM 633 C CA . SER A 1 85 ? 12.289 28.734 -4.289 1 95.94 85 SER A CA 1
ATOM 634 C C . SER A 1 85 ? 10.914 29.078 -3.729 1 95.94 85 SER A C 1
ATOM 636 O O . SER A 1 85 ? 10.773 30.031 -2.957 1 95.94 85 SER A O 1
ATOM 638 N N . VAL A 1 86 ? 9.93 28.328 -4.094 1 96.5 86 VAL A N 1
ATOM 639 C CA . VAL A 1 86 ? 8.57 28.594 -3.621 1 96.5 86 VAL A CA 1
ATOM 640 C C . VAL A 1 86 ? 8.469 28.25 -2.137 1 96.5 86 VAL A C 1
ATOM 642 O O . VAL A 1 86 ? 9.172 27.359 -1.646 1 96.5 86 VAL A O 1
ATOM 645 N N . PRO A 1 87 ? 7.605 28.969 -1.419 1 97.56 87 PRO A N 1
ATOM 646 C CA . PRO A 1 87 ? 7.383 28.594 -0.02 1 97.56 87 PRO A CA 1
ATOM 647 C C . PRO A 1 87 ? 6.828 27.172 0.133 1 97.56 87 PRO A C 1
ATOM 649 O O . PRO A 1 87 ? 5.934 26.781 -0.614 1 97.56 87 PRO A O 1
ATOM 652 N N . ILE A 1 88 ? 7.41 26.469 1.077 1 98.12 88 ILE A N 1
ATOM 653 C CA . ILE A 1 88 ? 6.973 25.094 1.363 1 98.12 88 ILE A CA 1
ATOM 654 C C . ILE A 1 88 ? 6.465 25.016 2.801 1 98.12 88 ILE A C 1
ATOM 656 O O . ILE A 1 88 ? 7.227 25.234 3.748 1 98.12 88 ILE A O 1
ATOM 660 N N . ILE A 1 89 ? 5.219 24.781 2.939 1 97.75 89 ILE A N 1
ATOM 661 C CA . ILE A 1 89 ? 4.566 24.5 4.215 1 97.75 89 ILE A CA 1
ATOM 662 C C . ILE A 1 89 ? 4.367 23 4.379 1 97.75 89 ILE A C 1
ATOM 664 O O . ILE A 1 89 ? 4.07 22.297 3.408 1 97.75 89 ILE A O 1
ATOM 668 N N . ASP A 1 90 ? 4.621 22.484 5.586 1 97.94 90 ASP A N 1
ATOM 669 C CA . ASP A 1 90 ? 4.516 21.047 5.746 1 97.94 90 ASP A CA 1
ATOM 670 C C . ASP A 1 90 ? 3.832 20.688 7.062 1 97.94 90 ASP A C 1
ATOM 672 O O . ASP A 1 90 ? 3.793 21.484 7.988 1 97.94 90 ASP A O 1
ATOM 676 N N . VAL A 1 91 ? 3.373 19.5 7.133 1 97.12 91 VAL A N 1
ATOM 677 C CA . VAL A 1 91 ? 2.584 19 8.258 1 97.12 91 VAL A CA 1
ATOM 678 C C . VAL A 1 91 ? 3.477 18.844 9.484 1 97.12 91 VAL A C 1
ATOM 680 O O . VAL A 1 91 ? 3.002 18.938 10.617 1 97.12 91 VAL A O 1
ATOM 683 N N . ILE A 1 92 ? 4.703 18.625 9.367 1 97 92 ILE A N 1
ATOM 684 C CA . ILE A 1 92 ? 5.594 18.297 10.477 1 97 92 ILE A CA 1
ATOM 685 C C . ILE A 1 92 ? 5.895 19.547 11.289 1 97 92 ILE A C 1
ATOM 687 O O . ILE A 1 92 ? 5.785 19.531 12.523 1 97 92 ILE A O 1
ATOM 691 N N . THR A 1 93 ? 6.242 20.578 10.602 1 94.38 93 THR A N 1
ATOM 692 C CA . THR A 1 93 ? 6.59 21.828 11.266 1 94.38 93 THR A CA 1
ATOM 693 C C . THR A 1 93 ? 5.402 22.359 12.062 1 94.38 93 THR A C 1
ATOM 695 O O . THR A 1 93 ? 5.539 22.703 13.234 1 94.38 93 THR A O 1
ATOM 698 N N . ALA A 1 94 ? 4.273 22.391 11.406 1 93.12 94 ALA A N 1
ATOM 699 C CA . ALA A 1 94 ? 3.057 22.922 12.016 1 93.12 94 ALA A CA 1
ATOM 700 C C . ALA A 1 94 ? 2.682 22.141 13.266 1 93.12 94 ALA A C 1
ATOM 702 O O . ALA A 1 94 ? 2.348 22.719 14.305 1 93.12 94 ALA A O 1
ATOM 703 N N . THR A 1 95 ? 2.787 20.828 13.172 1 95.75 95 THR A N 1
ATOM 704 C CA . THR A 1 95 ? 2.336 19.922 14.227 1 95.75 95 THR A CA 1
ATOM 705 C C . THR A 1 95 ? 3.332 19.906 15.383 1 95.75 95 THR A C 1
ATOM 707 O O . THR A 1 95 ? 2.938 19.891 16.547 1 95.75 95 THR A O 1
ATOM 710 N N . SER A 1 96 ? 4.594 19.906 15.094 1 96.31 96 SER A N 1
ATOM 711 C CA . SER A 1 96 ? 5.637 19.891 16.109 1 96.31 96 SER A CA 1
ATOM 712 C C . SER A 1 96 ? 5.566 21.125 17 1 96.31 96 SER A C 1
ATOM 714 O O . SER A 1 96 ? 5.707 21.031 18.219 1 96.31 96 SER A O 1
ATOM 716 N N . SER A 1 97 ? 5.371 22.266 16.359 1 94 97 SER A N 1
ATOM 717 C CA . SER A 1 97 ? 5.293 23.516 17.094 1 94 97 SER A CA 1
ATOM 718 C C . SER A 1 97 ? 4.121 23.516 18.078 1 94 97 SER A C 1
ATOM 720 O O . SER A 1 97 ? 4.27 23.922 19.219 1 94 97 SER A O 1
ATOM 722 N N . LYS A 1 98 ? 3.018 23.078 17.594 1 95.19 98 LYS A N 1
ATOM 723 C CA . LYS A 1 98 ? 1.823 23.031 18.422 1 95.19 98 LYS A CA 1
ATOM 724 C C . LYS A 1 98 ? 2.004 22.078 19.594 1 95.19 98 LYS A C 1
ATOM 726 O O . LYS A 1 98 ? 1.612 22.375 20.719 1 95.19 98 LYS A O 1
ATOM 731 N N . ALA A 1 99 ? 2.578 20.891 19.344 1 96.25 99 ALA A N 1
ATOM 732 C CA . ALA A 1 99 ? 2.795 19.891 20.375 1 96.25 99 ALA A CA 1
ATOM 733 C C . ALA A 1 99 ? 3.738 20.406 21.469 1 96.25 99 ALA A C 1
ATOM 735 O O . ALA A 1 99 ? 3.477 20.234 22.656 1 96.25 99 ALA A O 1
ATOM 736 N N . ALA A 1 100 ? 4.793 21.062 21.062 1 95.19 100 ALA A N 1
ATOM 737 C CA . ALA A 1 100 ? 5.785 21.578 21.984 1 95.19 100 ALA A CA 1
ATOM 738 C C . ALA A 1 100 ? 5.18 22.656 22.875 1 95.19 100 ALA A C 1
ATOM 740 O O . ALA A 1 100 ? 5.473 22.719 24.078 1 95.19 100 ALA A O 1
ATOM 741 N N . ALA A 1 101 ? 4.336 23.453 22.328 1 94 101 ALA A N 1
ATOM 742 C CA . ALA A 1 101 ? 3.738 24.562 23.047 1 94 101 ALA A CA 1
ATOM 743 C C . ALA A 1 101 ? 2.609 24.078 23.969 1 94 101 ALA A C 1
ATOM 745 O O . ALA A 1 101 ? 2.316 24.703 24.984 1 94 101 ALA A O 1
ATOM 746 N N . GLY A 1 102 ? 2.018 22.938 23.609 1 93.62 102 GLY A N 1
ATOM 747 C CA . GLY A 1 102 ? 0.775 22.547 24.25 1 93.62 102 GLY A CA 1
ATOM 748 C C . GLY A 1 102 ? 0.976 21.547 25.375 1 93.62 102 GLY A C 1
ATOM 749 O O . GLY A 1 102 ? 0.123 21.406 26.25 1 93.62 102 GLY A O 1
ATOM 750 N N . THR A 1 103 ? 2.086 20.828 25.406 1 96.5 103 THR A N 1
ATOM 751 C CA . THR A 1 103 ? 2.309 19.781 26.391 1 96.5 103 THR A CA 1
ATOM 752 C C . THR A 1 103 ? 2.475 20.391 27.781 1 96.5 103 THR A C 1
ATOM 754 O O . THR A 1 103 ? 3.068 21.469 27.938 1 96.5 103 THR A O 1
ATOM 757 N N . LEU A 1 104 ? 1.997 19.672 28.797 1 95.56 104 LEU A N 1
ATOM 758 C CA . LEU A 1 104 ? 2.066 20.141 30.172 1 95.56 104 LEU A CA 1
ATOM 759 C C . LEU A 1 104 ? 3.168 19.406 30.938 1 95.56 104 LEU A C 1
ATOM 761 O O . LEU A 1 104 ? 3.689 19.922 31.938 1 95.56 104 LEU A O 1
ATOM 765 N N . ASN A 1 105 ? 3.531 18.234 30.469 1 96.31 105 ASN A N 1
ATOM 766 C CA . ASN A 1 105 ? 4.496 17.453 31.234 1 96.31 105 ASN A CA 1
ATOM 767 C C . ASN A 1 105 ? 5.734 17.125 30.406 1 96.31 105 ASN A C 1
ATOM 769 O O . ASN A 1 105 ? 6.621 16.406 30.875 1 96.31 105 ASN A O 1
ATOM 773 N N . GLY A 1 106 ? 5.711 17.531 29.156 1 96.69 106 GLY A N 1
ATOM 774 C CA . GLY A 1 106 ? 6.887 17.359 28.328 1 96.69 106 GLY A CA 1
ATOM 775 C C . GLY A 1 106 ? 7.023 15.953 27.781 1 96.69 106 GLY A C 1
ATOM 776 O O . GLY A 1 106 ? 8.086 15.578 27.266 1 96.69 106 GLY A O 1
ATOM 777 N N . ARG A 1 107 ? 6.016 15.133 27.922 1 98.12 107 ARG A N 1
ATOM 778 C CA . ARG A 1 107 ? 5.973 13.789 27.359 1 98.12 107 ARG A CA 1
ATOM 779 C C . ARG A 1 107 ? 5.02 13.727 26.172 1 98.12 107 ARG A C 1
ATOM 781 O O . ARG A 1 107 ? 3.803 13.805 26.344 1 98.12 107 ARG A O 1
ATOM 788 N N . ILE A 1 108 ? 5.594 13.602 24.984 1 98.44 108 ILE A N 1
ATOM 789 C CA . ILE A 1 108 ? 4.828 13.688 23.75 1 98.44 108 ILE A CA 1
ATOM 790 C C . ILE A 1 108 ? 4.93 12.375 22.984 1 98.44 108 ILE A C 1
ATOM 792 O O . ILE A 1 108 ? 6.027 11.844 22.781 1 98.44 108 ILE A O 1
ATOM 796 N N . GLY A 1 109 ? 3.797 11.812 22.625 1 98.56 109 GLY A N 1
ATOM 797 C CA . GLY A 1 109 ? 3.746 10.664 21.734 1 98.56 109 GLY A CA 1
ATOM 798 C C . GLY A 1 109 ? 3.484 11.039 20.281 1 98.56 109 GLY A C 1
ATOM 799 O O . GLY A 1 109 ? 2.881 12.078 20.016 1 98.56 109 GLY A O 1
ATOM 800 N N . ILE A 1 110 ? 3.977 10.266 19.422 1 98.69 110 ILE A N 1
ATOM 801 C CA . ILE A 1 110 ? 3.705 10.398 18 1 98.69 110 ILE A CA 1
ATOM 802 C C . ILE A 1 110 ? 3.307 9.039 17.422 1 98.69 110 ILE A C 1
ATOM 804 O O . ILE A 1 110 ? 4.035 8.055 17.578 1 98.69 110 ILE A O 1
ATOM 808 N N . ILE A 1 111 ? 2.162 9 16.812 1 98.69 111 ILE A N 1
ATOM 809 C CA . ILE A 1 111 ? 1.846 7.836 16 1 98.69 111 ILE A CA 1
ATOM 810 C C . ILE A 1 111 ? 1.918 8.203 14.523 1 98.69 111 ILE A C 1
ATOM 812 O O . ILE A 1 111 ? 1.565 9.32 14.141 1 98.69 111 ILE A O 1
ATOM 816 N N . GLY A 1 112 ? 2.402 7.32 13.68 1 98.12 112 GLY A N 1
ATOM 817 C CA . GLY A 1 112 ? 2.57 7.574 12.258 1 98.12 112 GLY A CA 1
ATOM 818 C C . GLY A 1 112 ? 2.977 6.336 11.477 1 98.12 112 GLY A C 1
ATOM 819 O O . GLY A 1 112 ? 2.908 5.219 11.992 1 98.12 112 GLY A O 1
ATOM 820 N N . THR A 1 113 ? 3.295 6.555 10.242 1 97.38 113 THR A N 1
ATOM 821 C CA . THR A 1 113 ? 3.826 5.48 9.406 1 97.38 113 THR A CA 1
ATOM 822 C C . THR A 1 113 ? 5.254 5.137 9.812 1 97.38 113 THR A C 1
ATOM 824 O O . THR A 1 113 ? 5.879 5.867 10.586 1 97.38 113 THR A O 1
ATOM 827 N N . ARG A 1 114 ? 5.781 4.047 9.305 1 96.25 114 ARG A N 1
ATOM 828 C CA . ARG A 1 114 ? 7.156 3.656 9.594 1 96.25 114 ARG A CA 1
ATOM 829 C C . ARG A 1 114 ? 8.141 4.711 9.094 1 96.25 114 ARG A C 1
ATOM 831 O O . ARG A 1 114 ? 9.07 5.082 9.812 1 96.25 114 ARG A O 1
ATOM 838 N N . ALA A 1 115 ? 7.887 5.199 7.855 1 96.62 115 ALA A N 1
ATOM 839 C CA . ALA A 1 115 ? 8.773 6.215 7.289 1 96.62 115 ALA A CA 1
ATOM 840 C C . ALA A 1 115 ? 8.805 7.465 8.164 1 96.62 115 ALA A C 1
ATOM 842 O O . ALA A 1 115 ? 9.875 8.023 8.422 1 96.62 115 ALA A O 1
ATOM 843 N N . THR A 1 116 ? 7.656 7.844 8.711 1 97.69 116 THR A N 1
ATOM 844 C CA . THR A 1 116 ? 7.551 9.031 9.555 1 97.69 116 THR A CA 1
ATOM 845 C C . THR A 1 116 ? 8.281 8.828 10.875 1 97.69 116 THR A C 1
ATOM 847 O O . THR A 1 116 ? 9.117 9.648 11.266 1 97.69 116 THR A O 1
ATOM 850 N N . ILE A 1 117 ? 8.039 7.719 11.531 1 98 117 ILE A N 1
ATOM 851 C CA . ILE A 1 117 ? 8.594 7.453 12.859 1 98 117 ILE A CA 1
ATOM 852 C C . ILE A 1 117 ? 10.094 7.223 12.758 1 98 117 ILE A C 1
ATOM 854 O O . ILE A 1 117 ? 10.867 7.758 13.547 1 98 117 ILE A O 1
ATOM 858 N N . GLN A 1 118 ? 10.508 6.516 11.719 1 95.69 118 GLN A N 1
ATOM 859 C CA . GLN A 1 118 ? 11.914 6.156 11.57 1 95.69 118 GLN A CA 1
ATOM 860 C C . GLN A 1 118 ? 12.758 7.367 11.188 1 95.69 118 GLN A C 1
ATOM 862 O O . GLN A 1 118 ? 13.961 7.406 11.461 1 95.69 118 GLN A O 1
ATOM 867 N N . SER A 1 119 ? 12.125 8.336 10.586 1 95.94 119 SER A N 1
ATOM 868 C CA . SER A 1 119 ? 12.844 9.539 10.188 1 95.94 119 SER A CA 1
ATOM 869 C C . SER A 1 119 ? 13.344 10.32 11.398 1 95.94 119 SER A C 1
ATOM 871 O O . SER A 1 119 ? 14.289 11.102 11.289 1 95.94 119 SER A O 1
ATOM 873 N N . GLY A 1 120 ? 12.641 10.227 12.516 1 96.81 120 GLY A N 1
ATOM 874 C CA . GLY A 1 120 ? 13 10.945 13.727 1 96.81 120 GLY A CA 1
ATOM 875 C C . GLY A 1 120 ? 12.734 12.438 13.633 1 96.81 120 GLY A C 1
ATOM 876 O O . GLY A 1 120 ? 13.133 13.195 14.516 1 96.81 120 GLY A O 1
ATOM 877 N N . ILE A 1 121 ? 12.031 12.852 12.664 1 96.38 121 ILE A N 1
ATOM 878 C CA . ILE A 1 121 ? 11.953 14.266 12.328 1 96.38 121 ILE A CA 1
ATOM 879 C C . ILE A 1 121 ? 11.148 15 13.398 1 96.38 121 ILE A C 1
ATOM 881 O O . ILE A 1 121 ? 11.469 16.141 13.75 1 96.38 121 ILE A O 1
ATOM 885 N N . TYR A 1 122 ? 10.117 14.414 13.93 1 96.94 122 TYR A N 1
ATOM 886 C CA . TYR A 1 122 ? 9.32 15.062 14.961 1 96.94 122 TYR A CA 1
ATOM 887 C C . TYR A 1 122 ? 10.156 15.312 16.219 1 96.94 122 TYR A C 1
ATOM 889 O O . TYR A 1 122 ? 10.117 16.406 16.781 1 96.94 122 TYR A O 1
ATOM 897 N N . GLU A 1 123 ? 10.875 14.281 16.609 1 96.94 123 GLU A N 1
ATOM 898 C CA . GLU A 1 123 ? 11.742 14.43 17.781 1 96.94 123 GLU A CA 1
ATOM 899 C C . GLU A 1 123 ? 12.781 15.523 17.562 1 96.94 123 GLU A C 1
ATOM 901 O O . GLU A 1 123 ? 12.992 16.375 18.422 1 96.94 123 GLU A O 1
ATOM 906 N N . LYS A 1 124 ? 13.375 15.5 16.406 1 96.31 124 LYS A N 1
ATOM 907 C CA . LYS A 1 124 ? 14.398 16.484 16.062 1 96.31 124 LYS A CA 1
ATOM 908 C C . LYS A 1 124 ? 13.836 17.906 16.125 1 96.31 124 LYS A C 1
ATOM 910 O O . LYS A 1 124 ? 14.445 18.797 16.703 1 96.31 124 LYS A O 1
ATOM 915 N N . GLN A 1 125 ? 12.695 18.094 15.555 1 95.38 125 GLN A N 1
ATOM 916 C CA . GLN A 1 125 ? 12.086 19.422 15.477 1 95.38 125 GLN A CA 1
ATOM 917 C C . GLN A 1 125 ? 11.664 19.922 16.859 1 95.38 125 GLN A C 1
ATOM 919 O O . GLN A 1 125 ? 11.875 21.078 17.203 1 95.38 125 GLN A O 1
ATOM 924 N N . ILE A 1 126 ? 11.102 19.047 17.641 1 96.44 126 ILE A N 1
ATOM 925 C CA . ILE A 1 126 ? 10.602 19.438 18.953 1 96.44 126 ILE A CA 1
ATOM 926 C C . ILE A 1 126 ? 11.781 19.719 19.891 1 96.44 126 ILE A C 1
ATOM 928 O O . ILE A 1 126 ? 11.781 20.703 20.609 1 96.44 126 ILE A O 1
ATOM 932 N N . LYS A 1 127 ? 12.766 18.906 19.797 1 95.12 127 LYS A N 1
ATOM 933 C CA . LYS A 1 127 ? 13.891 19.016 20.719 1 95.12 127 LYS A CA 1
ATOM 934 C C . LYS A 1 127 ? 14.789 20.203 20.359 1 95.12 127 LYS A C 1
ATOM 936 O O . LYS A 1 127 ? 15.602 20.641 21.172 1 95.12 127 LYS A O 1
ATOM 941 N N . ARG A 1 128 ? 14.641 20.656 19.203 1 92.12 128 ARG A N 1
ATOM 942 C CA . ARG A 1 128 ? 15.336 21.891 18.844 1 92.12 128 ARG A CA 1
ATOM 943 C C . ARG A 1 128 ? 14.906 23.047 19.719 1 92.12 128 ARG A C 1
ATOM 945 O O . ARG A 1 128 ? 15.711 23.938 20.031 1 92.12 128 ARG A O 1
ATOM 952 N N . VAL A 1 129 ? 13.719 23.047 20.188 1 90.38 129 VAL A N 1
ATOM 953 C CA . VAL A 1 129 ? 13.172 24.141 20.984 1 90.38 129 VAL A CA 1
ATOM 954 C C . VAL A 1 129 ? 13.148 23.75 22.453 1 90.38 129 VAL A C 1
ATOM 956 O O . VAL A 1 129 ? 13.352 24.594 23.328 1 90.38 129 VAL A O 1
ATOM 959 N N . THR A 1 130 ? 12.922 22.422 22.672 1 93.12 130 THR A N 1
ATOM 960 C CA . THR A 1 130 ? 12.812 21.938 24.031 1 93.12 130 THR A CA 1
ATOM 961 C C . THR A 1 130 ? 13.594 20.625 24.203 1 93.12 130 THR A C 1
ATOM 963 O O . THR A 1 130 ? 13.008 19.547 24.219 1 93.12 130 THR A O 1
ATOM 966 N N . PRO A 1 131 ? 14.812 20.703 24.484 1 93.31 131 PRO A N 1
ATOM 967 C CA . PRO A 1 131 ? 15.688 19.531 24.516 1 93.31 131 PRO A CA 1
ATOM 968 C C . PRO A 1 131 ? 15.328 18.547 25.625 1 93.31 131 PRO A C 1
ATOM 970 O O . PRO A 1 131 ? 15.633 17.359 25.516 1 93.31 131 PRO A O 1
ATOM 973 N N . ASP A 1 132 ? 14.609 18.969 26.594 1 95.31 132 ASP A N 1
ATOM 974 C CA . ASP A 1 132 ? 14.359 18.125 27.766 1 95.31 132 ASP A CA 1
ATOM 975 C C . ASP A 1 132 ? 13.102 17.281 27.578 1 95.31 132 ASP A C 1
ATOM 977 O O . ASP A 1 132 ? 12.844 16.359 28.359 1 95.31 132 ASP A O 1
ATOM 981 N N . TYR A 1 133 ? 12.312 17.578 26.594 1 97 133 TYR A N 1
ATOM 982 C CA . TYR A 1 133 ? 11.078 16.828 26.359 1 97 133 TYR A CA 1
ATOM 983 C C . TYR A 1 133 ? 11.375 15.391 25.953 1 97 133 TYR A C 1
ATOM 985 O O . TYR A 1 133 ? 12.445 15.102 25.406 1 97 133 TYR A O 1
ATOM 993 N N . ARG A 1 134 ? 10.57 14.516 26.344 1 97.31 134 ARG A N 1
ATOM 994 C CA . ARG A 1 134 ? 10.664 13.109 25.969 1 97.31 134 ARG A CA 1
ATOM 995 C C . ARG A 1 134 ? 9.656 12.773 24.859 1 97.31 134 ARG A C 1
ATOM 997 O O . ARG A 1 134 ? 8.453 12.969 25.031 1 97.31 134 ARG A O 1
ATOM 1004 N N . ILE A 1 135 ? 10.148 12.32 23.781 1 98.25 135 ILE A N 1
ATOM 1005 C CA . ILE A 1 135 ? 9.336 12.039 22.609 1 98.25 135 ILE A CA 1
ATOM 1006 C C . ILE A 1 135 ? 9.273 10.531 22.375 1 98.25 135 ILE A C 1
ATOM 1008 O O . ILE A 1 135 ? 10.312 9.859 22.344 1 98.25 135 ILE A O 1
ATOM 1012 N N . TYR A 1 136 ? 8.078 9.984 22.203 1 98.56 136 TYR A N 1
ATOM 1013 C CA . TYR A 1 136 ? 7.871 8.555 22 1 98.56 136 TYR A CA 1
ATOM 1014 C C . TYR A 1 136 ? 7.145 8.289 20.688 1 98.56 136 TYR A C 1
ATOM 1016 O O . TYR A 1 136 ? 5.98 8.664 20.531 1 98.56 136 TYR A O 1
ATOM 1024 N N . GLY A 1 137 ? 7.863 7.691 19.766 1 98.38 137 GLY A N 1
ATOM 1025 C CA . GLY A 1 137 ? 7.273 7.367 18.484 1 98.38 137 GLY A CA 1
ATOM 1026 C C . GLY A 1 137 ? 6.75 5.945 18.406 1 98.38 137 GLY A C 1
ATOM 1027 O O . GLY A 1 137 ? 7.363 5.023 18.953 1 98.38 137 GLY A O 1
ATOM 1028 N N . GLN A 1 138 ? 5.625 5.793 17.812 1 98.56 138 GLN A N 1
ATOM 1029 C CA . GLN A 1 138 ? 5.02 4.484 17.578 1 98.56 138 GLN A CA 1
ATOM 1030 C C . GLN A 1 138 ? 4.527 4.352 16.141 1 98.56 138 GLN A C 1
ATOM 1032 O O . GLN A 1 138 ? 3.586 5.031 15.734 1 98.56 138 GLN A O 1
ATOM 1037 N N . ALA A 1 139 ? 5.195 3.486 15.344 1 98 139 ALA A N 1
ATOM 1038 C CA . ALA A 1 139 ? 4.707 3.184 14 1 98 139 ALA A CA 1
ATOM 1039 C C . ALA A 1 139 ? 3.41 2.381 14.055 1 98 139 ALA A C 1
ATOM 1041 O O . ALA A 1 139 ? 3.291 1.437 14.844 1 98 139 ALA A O 1
ATOM 1042 N N . CYS A 1 140 ? 2.445 2.789 13.297 1 98.31 140 CYS A N 1
ATOM 1043 C CA . CYS A 1 140 ? 1.141 2.137 13.273 1 98.31 140 CYS A CA 1
ATOM 1044 C C . CYS A 1 140 ? 0.747 1.751 11.852 1 98.31 140 CYS A C 1
ATOM 1046 O O . CYS A 1 140 ? -0.267 2.223 11.336 1 98.31 140 CYS A O 1
ATOM 1048 N N . PRO A 1 141 ? 1.436 0.836 11.234 1 97.06 141 PRO A N 1
ATOM 1049 C CA . PRO A 1 141 ? 1.314 0.553 9.797 1 97.06 141 PRO A CA 1
ATOM 1050 C C . PRO A 1 141 ? -0.047 -0.028 9.43 1 97.06 141 PRO A C 1
ATOM 1052 O O . PRO A 1 141 ? -0.446 0.025 8.258 1 97.06 141 PRO A O 1
ATOM 1055 N N . LEU A 1 142 ? -0.824 -0.528 10.32 1 97.88 142 LEU A N 1
ATOM 1056 C CA . LEU A 1 142 ? -2.066 -1.204 9.969 1 97.88 142 LEU A CA 1
ATOM 1057 C C . LEU A 1 142 ? -3.238 -0.228 9.977 1 97.88 142 LEU A C 1
ATOM 1059 O O . LEU A 1 142 ? -4.324 -0.552 9.5 1 97.88 142 LEU A O 1
ATOM 1063 N N . LEU A 1 143 ? -3.051 0.962 10.453 1 97.94 143 LEU A N 1
ATOM 1064 C CA . LEU A 1 143 ? -4.172 1.881 10.625 1 97.94 143 LEU A CA 1
ATOM 1065 C C . LEU A 1 143 ? -4.637 2.43 9.281 1 97.94 143 LEU A C 1
ATOM 1067 O O . LEU A 1 143 ? -5.84 2.521 9.023 1 97.94 143 LEU A O 1
ATOM 1071 N N . VAL A 1 144 ? -3.691 2.754 8.406 1 96.75 144 VAL A N 1
ATOM 1072 C CA . VAL A 1 144 ? -4.066 3.336 7.121 1 96.75 144 VAL A CA 1
ATOM 1073 C C . VAL A 1 144 ? -4.898 2.336 6.324 1 96.75 144 VAL A C 1
ATOM 1075 O O . VAL A 1 144 ? -5.988 2.662 5.848 1 96.75 144 VAL A O 1
ATOM 1078 N N . PRO A 1 145 ? -4.434 1.064 6.25 1 96.44 145 PRO A N 1
ATOM 1079 C CA . PRO A 1 145 ? -5.27 0.092 5.543 1 96.44 145 PRO A CA 1
ATOM 1080 C C . PRO A 1 145 ? -6.668 -0.03 6.145 1 96.44 145 PRO A C 1
ATOM 1082 O O . PRO A 1 145 ? -7.656 -0.109 5.41 1 96.44 145 PRO A O 1
ATOM 1085 N N . LEU A 1 146 ? -6.797 -0.023 7.41 1 97.06 146 LEU A N 1
ATOM 1086 C CA . LEU A 1 146 ? -8.094 -0.133 8.07 1 97.06 146 LEU A CA 1
ATOM 1087 C C . LEU A 1 146 ? -8.992 1.049 7.711 1 97.06 146 LEU A C 1
ATOM 1089 O O . LEU A 1 146 ? -10.172 0.868 7.402 1 97.06 146 LEU A O 1
ATOM 1093 N N . ILE A 1 147 ? -8.414 2.229 7.715 1 95.56 147 ILE A N 1
ATOM 1094 C CA . ILE A 1 147 ? -9.156 3.449 7.43 1 95.56 147 ILE A CA 1
ATOM 1095 C C . ILE A 1 147 ? -9.633 3.439 5.98 1 95.56 147 ILE A C 1
ATOM 1097 O O . ILE A 1 147 ? -10.797 3.736 5.699 1 95.56 147 ILE A O 1
ATOM 1101 N N . GLU A 1 148 ? -8.766 3.057 5.09 1 93.56 148 GLU A N 1
ATOM 1102 C CA . GLU A 1 148 ? -9.094 3.055 3.668 1 93.56 148 GLU A CA 1
ATOM 1103 C C . GLU A 1 148 ? -10.188 2.033 3.352 1 93.56 148 GLU A C 1
ATOM 1105 O O . GLU A 1 148 ? -10.977 2.229 2.43 1 93.56 148 GLU A O 1
ATOM 1110 N N . GLU A 1 149 ? -10.258 0.984 4.188 1 93.44 149 GLU A N 1
ATOM 1111 C CA . GLU A 1 149 ? -11.281 -0.035 3.996 1 93.44 149 GLU A CA 1
ATOM 1112 C C . GLU A 1 149 ? -12.594 0.367 4.668 1 93.44 149 GLU A C 1
ATOM 1114 O O . GLU A 1 149 ? -13.594 -0.348 4.57 1 93.44 149 GLU A O 1
ATOM 1119 N N . GLY A 1 150 ? -12.562 1.479 5.371 1 93.12 150 GLY A N 1
ATOM 1120 C CA . GLY A 1 150 ? -13.758 1.961 6.043 1 93.12 150 GLY A CA 1
ATOM 1121 C C . GLY A 1 150 ? -14.023 1.26 7.363 1 93.12 150 GLY A C 1
ATOM 1122 O O . GLY A 1 150 ? -15.148 1.284 7.867 1 93.12 150 GLY A O 1
ATOM 1123 N N . TRP A 1 151 ? -12.984 0.6 7.898 1 94.19 151 TRP A N 1
ATOM 1124 C CA . TRP A 1 151 ? -13.141 -0.125 9.156 1 94.19 151 TRP A CA 1
ATOM 1125 C C . TRP A 1 151 ? -12.867 0.788 10.352 1 94.19 151 TRP A C 1
ATOM 1127 O O . TRP A 1 151 ? -12.078 0.448 11.234 1 94.19 151 TRP A O 1
ATOM 1137 N N . LEU A 1 152 ? -13.602 1.874 10.43 1 93.69 152 LEU A N 1
ATOM 1138 C CA . LEU A 1 152 ? -13.359 2.938 11.398 1 93.69 152 LEU A CA 1
ATOM 1139 C C . LEU A 1 152 ? -13.891 2.547 12.781 1 93.69 152 LEU A C 1
ATOM 1141 O O . LEU A 1 152 ? -13.32 2.943 13.797 1 93.69 152 LEU A O 1
ATOM 1145 N N . ASN A 1 153 ? -14.992 1.787 12.828 1 94 153 ASN A N 1
ATOM 1146 C CA . ASN A 1 153 ? -15.609 1.47 14.117 1 94 153 ASN A CA 1
ATOM 1147 C C . ASN A 1 153 ? -15.734 -0.038 14.312 1 94 153 ASN A C 1
ATOM 1149 O O . ASN A 1 153 ? -16.656 -0.5 14.992 1 94 153 ASN A O 1
ATOM 1153 N N . LYS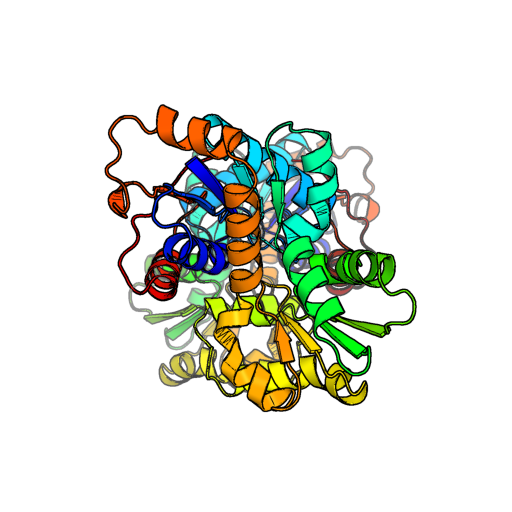 A 1 154 ? -14.812 -0.779 13.734 1 95.38 154 LYS A N 1
ATOM 1154 C CA . LYS A 1 154 ? -14.836 -2.23 13.883 1 95.38 154 LYS A CA 1
ATOM 1155 C C . LYS A 1 154 ? -14.062 -2.664 15.125 1 95.38 154 LYS A C 1
ATOM 1157 O O . LYS A 1 154 ? -13.164 -1.955 15.586 1 95.38 154 LYS A O 1
ATOM 1162 N N . ARG A 1 155 ? -14.492 -3.787 15.672 1 96.25 155 ARG A N 1
ATOM 1163 C CA . ARG A 1 155 ? -13.828 -4.34 16.844 1 96.25 155 ARG A CA 1
ATOM 1164 C C . ARG A 1 155 ? -12.344 -4.562 16.578 1 96.25 155 ARG A C 1
ATOM 1166 O O . ARG A 1 155 ? -11.508 -4.305 17.453 1 96.25 155 ARG A O 1
ATOM 1173 N N . GLU A 1 156 ? -12.016 -5.078 15.422 1 96.5 156 GLU A N 1
ATOM 1174 C CA . GLU A 1 156 ? -10.625 -5.336 15.047 1 96.5 156 GLU A CA 1
ATOM 1175 C C . GLU A 1 156 ? -9.797 -4.059 15.086 1 96.5 156 GLU A C 1
ATOM 1177 O O . GLU A 1 156 ? -8.664 -4.062 15.57 1 96.5 156 GLU A O 1
ATOM 1182 N N . THR A 1 157 ? -10.375 -2.949 14.586 1 97.56 157 THR A N 1
ATOM 1183 C CA . THR A 1 157 ? -9.688 -1.662 14.594 1 97.56 157 THR A CA 1
ATOM 1184 C C . THR A 1 157 ? -9.406 -1.211 16.031 1 97.56 157 THR A C 1
ATOM 1186 O O . THR A 1 157 ? -8.297 -0.762 16.328 1 97.56 157 THR A O 1
ATOM 1189 N N . LYS A 1 158 ? -10.391 -1.354 16.875 1 97.75 158 LYS A N 1
ATOM 1190 C CA . LYS A 1 158 ? -10.234 -0.979 18.266 1 97.75 158 LYS A CA 1
ATOM 1191 C C . LYS A 1 158 ? -9.125 -1.784 18.938 1 97.75 158 LYS A C 1
ATOM 1193 O O . LYS A 1 158 ? -8.32 -1.235 19.688 1 97.75 158 LYS A O 1
ATOM 1198 N N . MET A 1 159 ? -9.047 -3.055 18.641 1 97.5 159 MET A N 1
ATOM 1199 C CA . MET A 1 159 ? -8.047 -3.936 19.219 1 97.5 159 MET A CA 1
ATOM 1200 C C . MET A 1 159 ? -6.648 -3.568 18.734 1 97.5 159 MET A C 1
ATOM 1202 O O . MET A 1 159 ? -5.699 -3.531 19.516 1 97.5 159 MET A O 1
ATOM 1206 N N . ILE A 1 160 ? -6.531 -3.299 17.484 1 97.94 160 ILE A N 1
ATOM 1207 C CA . ILE A 1 160 ? -5.246 -2.936 16.906 1 97.94 160 ILE A CA 1
ATOM 1208 C C . ILE A 1 160 ? -4.781 -1.594 17.469 1 97.94 160 ILE A C 1
ATOM 1210 O O . ILE A 1 160 ? -3.619 -1.441 17.844 1 97.94 160 ILE A O 1
ATOM 1214 N N . LEU A 1 161 ? -5.707 -0.675 17.578 1 97.88 161 LEU A N 1
ATOM 1215 C CA . LEU A 1 161 ? -5.402 0.635 18.141 1 97.88 161 LEU A CA 1
ATOM 1216 C C . LEU A 1 161 ? -4.926 0.505 19.578 1 97.88 161 LEU A C 1
ATOM 1218 O O . LEU A 1 161 ? -3.955 1.157 19.984 1 97.88 161 LEU A O 1
ATOM 1222 N N . ARG A 1 162 ? -5.598 -0.288 20.297 1 97.19 162 ARG A N 1
ATOM 1223 C CA . ARG A 1 162 ? -5.211 -0.499 21.688 1 97.19 162 ARG A CA 1
ATOM 1224 C C . ARG A 1 162 ? -3.779 -1.01 21.781 1 97.19 162 ARG A C 1
ATOM 1226 O O . ARG A 1 162 ? -3.008 -0.554 22.641 1 97.19 162 ARG A O 1
ATOM 1233 N N . ARG A 1 163 ? -3.467 -1.909 20.953 1 97 163 ARG A N 1
ATOM 1234 C CA . ARG A 1 163 ? -2.121 -2.473 20.953 1 97 163 ARG A CA 1
ATOM 1235 C C . ARG A 1 163 ? -1.082 -1.409 20.625 1 97 163 ARG A C 1
ATOM 1237 O O . ARG A 1 163 ? -0.027 -1.343 21.266 1 97 163 ARG A O 1
ATOM 1244 N N . TYR A 1 164 ? -1.372 -0.591 19.625 1 98.06 164 TYR A N 1
ATOM 1245 C CA . TYR A 1 164 ? -0.435 0.438 19.188 1 98.06 164 TYR A CA 1
ATOM 1246 C C . TYR A 1 164 ? -0.267 1.51 20.25 1 98.06 164 TYR A C 1
ATOM 1248 O O . TYR A 1 164 ? 0.829 2.045 20.438 1 98.06 164 TYR A O 1
ATOM 1256 N N . LEU A 1 165 ? -1.313 1.784 20.969 1 98.5 165 LEU A N 1
ATOM 1257 C CA . LEU A 1 165 ? -1.29 2.928 21.875 1 98.5 165 LEU A CA 1
ATOM 1258 C C . LEU A 1 165 ? -0.82 2.51 23.266 1 98.5 165 LEU A C 1
ATOM 1260 O O . LEU A 1 165 ? -0.446 3.357 24.078 1 98.5 165 LEU A O 1
ATOM 1264 N N . HIS A 1 166 ? -0.812 1.228 23.562 1 97.88 166 HIS A N 1
ATOM 1265 C CA . HIS A 1 166 ? -0.504 0.717 24.891 1 97.88 166 HIS A CA 1
ATOM 1266 C C . HIS A 1 166 ? 0.855 1.214 25.375 1 97.88 166 HIS A C 1
ATOM 1268 O O . HIS A 1 166 ? 0.97 1.754 26.484 1 97.88 166 HIS A O 1
ATOM 1274 N N . PRO A 1 167 ? 1.875 1.115 24.562 1 97.75 167 PRO A N 1
ATOM 1275 C CA . PRO A 1 167 ? 3.178 1.597 25.031 1 97.75 167 PRO A CA 1
ATOM 1276 C C . PRO A 1 167 ? 3.182 3.098 25.312 1 97.75 167 PRO A C 1
ATOM 1278 O O . PRO A 1 167 ? 3.871 3.551 26.234 1 97.75 167 PRO A O 1
ATOM 1281 N N . LEU A 1 168 ? 2.465 3.826 24.578 1 98.31 168 LEU A N 1
ATOM 1282 C CA . LEU A 1 168 ? 2.422 5.273 24.75 1 98.31 168 LEU A CA 1
ATOM 1283 C C . LEU A 1 168 ? 1.697 5.637 26.047 1 98.31 168 LEU A C 1
ATOM 1285 O O . LEU A 1 168 ? 2.061 6.609 26.719 1 98.31 168 LEU A O 1
ATOM 1289 N N . ARG A 1 169 ? 0.691 4.855 26.344 1 96.94 169 ARG A N 1
ATOM 1290 C CA . ARG A 1 169 ? -0.016 5.059 27.609 1 96.94 169 ARG A CA 1
ATOM 1291 C C . ARG A 1 169 ? 0.91 4.828 28.797 1 96.94 169 ARG A C 1
ATOM 1293 O O . ARG A 1 169 ? 0.85 5.559 29.797 1 96.94 169 ARG A O 1
ATOM 1300 N N . GLN A 1 170 ? 1.751 3.857 28.688 1 97.25 170 GLN A N 1
ATOM 1301 C CA . GLN A 1 170 ? 2.672 3.506 29.75 1 97.25 170 GLN A CA 1
ATOM 1302 C C . GLN A 1 170 ? 3.691 4.613 30 1 97.25 170 GLN A C 1
ATOM 1304 O O . GLN A 1 170 ? 4.168 4.797 31.109 1 97.25 170 GLN A O 1
ATOM 1309 N N . HIS A 1 171 ? 3.922 5.402 29 1 97.69 171 HIS A N 1
ATOM 1310 C CA . HIS A 1 171 ? 4.883 6.496 29.094 1 97.69 171 HIS A CA 1
ATOM 1311 C C . HIS A 1 171 ? 4.238 7.742 29.703 1 97.69 171 HIS A C 1
ATOM 1313 O O . HIS A 1 171 ? 4.902 8.766 29.875 1 97.69 171 HIS A O 1
ATOM 1319 N N . GLN A 1 172 ? 2.947 7.738 29.953 1 96.94 172 GLN A N 1
ATOM 1320 C CA . GLN A 1 172 ? 2.203 8.82 30.594 1 96.94 172 GLN A CA 1
ATOM 1321 C C . GLN A 1 172 ? 2.324 10.117 29.797 1 96.94 172 GLN A C 1
ATOM 1323 O O . GLN A 1 172 ? 2.619 11.172 30.359 1 96.94 172 GLN A O 1
ATOM 1328 N N . ILE A 1 173 ? 2.154 10 28.531 1 98.38 173 ILE A N 1
ATOM 1329 C CA . ILE A 1 173 ? 2.174 11.188 27.672 1 98.38 173 ILE A CA 1
ATOM 1330 C C . ILE A 1 173 ? 0.936 12.039 27.938 1 98.38 173 ILE A C 1
ATOM 1332 O O . ILE A 1 173 ? -0.113 11.516 28.328 1 98.38 173 ILE A O 1
ATOM 1336 N N . ASP A 1 174 ? 1.065 13.328 27.703 1 98.5 174 ASP A N 1
ATOM 1337 C CA . ASP A 1 174 ? -0.114 14.18 27.828 1 98.5 174 ASP A CA 1
ATOM 1338 C C . ASP A 1 174 ? -0.493 14.805 26.484 1 98.5 174 ASP A C 1
ATOM 1340 O O . ASP A 1 174 ? -1.464 15.555 26.406 1 98.5 174 ASP A O 1
ATOM 1344 N N . THR A 1 175 ? 0.304 14.562 25.484 1 98.56 175 THR A N 1
ATOM 1345 C CA . THR A 1 175 ? 0.109 15.055 24.125 1 98.56 175 THR A CA 1
ATOM 1346 C C . THR A 1 175 ? 0.432 13.961 23.109 1 98.56 175 THR A C 1
ATOM 1348 O O . THR A 1 175 ? 1.432 13.258 23.25 1 98.56 175 THR A O 1
ATOM 1351 N N . LEU A 1 176 ? -0.452 13.75 22.156 1 98.69 176 LEU A N 1
ATOM 1352 C CA . LEU A 1 176 ? -0.252 12.75 21.109 1 98.69 176 LEU A CA 1
ATOM 1353 C C . LEU A 1 176 ? -0.407 13.375 19.719 1 98.69 176 LEU A C 1
ATOM 1355 O O . LEU A 1 176 ? -1.472 13.898 19.391 1 98.69 176 LEU A O 1
ATOM 1359 N N . ILE A 1 177 ? 0.637 13.336 18.953 1 98.5 177 ILE A N 1
ATOM 1360 C CA . ILE A 1 177 ? 0.622 13.82 17.578 1 98.5 177 ILE A CA 1
ATOM 1361 C C . ILE A 1 177 ? 0.076 12.734 16.656 1 98.5 177 ILE A C 1
ATOM 1363 O O . ILE A 1 177 ? 0.557 11.602 16.672 1 98.5 177 ILE A O 1
ATOM 1367 N N . LEU A 1 178 ? -0.962 13.117 15.938 1 98.44 178 LEU A N 1
ATOM 1368 C CA . LEU A 1 178 ? -1.429 12.266 14.852 1 98.44 178 LEU A CA 1
ATOM 1369 C C . LEU A 1 178 ? -0.61 12.5 13.586 1 98.44 178 LEU A C 1
ATOM 1371 O O . LEU A 1 178 ? -0.977 13.328 12.75 1 98.44 178 LEU A O 1
ATOM 1375 N N . GLY A 1 179 ? 0.448 11.68 13.438 1 97.44 179 GLY A N 1
ATOM 1376 C CA . GLY A 1 179 ? 1.451 11.898 12.406 1 97.44 179 GLY A CA 1
ATOM 1377 C C . GLY A 1 179 ? 1.122 11.203 11.102 1 97.44 179 GLY A C 1
ATOM 1378 O O . GLY A 1 179 ? 2.012 10.68 10.422 1 97.44 179 GLY A O 1
ATOM 1379 N N . CYS A 1 180 ? -0.082 11.133 10.742 1 96.75 180 CYS A N 1
ATOM 1380 C CA . CYS A 1 180 ? -0.625 10.656 9.477 1 96.75 180 CYS A CA 1
ATOM 1381 C C . CYS A 1 180 ? -1.937 11.359 9.141 1 96.75 180 CYS A C 1
ATOM 1383 O O . CYS A 1 180 ? -2.789 11.531 10.016 1 96.75 180 CYS A O 1
ATOM 1385 N N . THR A 1 181 ? -2.098 11.672 7.957 1 95.25 181 THR A N 1
ATOM 1386 C CA . THR A 1 181 ? -3.232 12.5 7.562 1 95.25 181 THR A CA 1
ATOM 1387 C C . THR A 1 181 ? -4.52 11.68 7.555 1 95.25 181 THR A C 1
ATOM 1389 O O . THR A 1 181 ? -5.617 12.242 7.527 1 95.25 181 THR A O 1
ATOM 1392 N N . HIS A 1 182 ? -4.402 10.359 7.594 1 95.44 182 HIS A N 1
ATOM 1393 C CA . HIS A 1 182 ? -5.582 9.508 7.723 1 95.44 182 HIS A CA 1
ATOM 1394 C C . HIS A 1 182 ? -6.082 9.469 9.164 1 95.44 182 HIS A C 1
ATOM 1396 O O . HIS A 1 182 ? -7.254 9.188 9.406 1 95.44 182 HIS A O 1
ATOM 1402 N N . TYR A 1 183 ? -5.273 9.711 10.141 1 97.62 183 TYR A N 1
ATOM 1403 C CA . TYR A 1 183 ? -5.5 9.352 11.539 1 97.62 183 TYR A CA 1
ATOM 1404 C C . TYR A 1 183 ? -6.586 10.219 12.156 1 97.62 183 TYR A C 1
ATOM 1406 O O . TYR A 1 183 ? -7.309 9.773 13.055 1 97.62 183 TYR A O 1
ATOM 1414 N N . PRO A 1 184 ? -6.719 11.453 11.695 1 96.12 184 PRO A N 1
ATOM 1415 C CA . PRO A 1 184 ? -7.82 12.25 12.242 1 96.12 184 PRO A CA 1
ATOM 1416 C C . PRO A 1 184 ? -9.18 11.57 12.062 1 96.12 184 PRO A C 1
ATOM 1418 O O . PRO A 1 184 ? -10.102 11.82 12.844 1 96.12 184 PRO A O 1
ATOM 1421 N N . LEU A 1 185 ? -9.289 10.711 11.117 1 95.12 185 LEU A N 1
ATOM 1422 C CA . LEU A 1 185 ? -10.539 9.984 10.883 1 95.12 185 LEU A CA 1
ATOM 1423 C C . LEU A 1 185 ? -10.805 8.992 12.008 1 95.12 185 LEU A C 1
ATOM 1425 O O . LEU A 1 185 ? -11.922 8.484 12.141 1 95.12 185 LEU A O 1
ATOM 1429 N N . LEU A 1 186 ? -9.828 8.719 12.875 1 96.94 186 LEU A N 1
ATOM 1430 C CA . LEU A 1 186 ? -9.953 7.793 14 1 96.94 186 LEU A CA 1
ATOM 1431 C C . LEU A 1 186 ? -9.875 8.539 15.328 1 96.94 186 LEU A C 1
ATOM 1433 O O . LEU A 1 186 ? -9.68 7.93 16.375 1 96.94 186 LEU A O 1
ATOM 1437 N N . THR A 1 187 ? -9.992 9.836 15.281 1 96.94 187 THR A N 1
ATOM 1438 C CA . THR A 1 187 ? -9.766 10.68 16.438 1 96.94 187 THR A CA 1
ATOM 1439 C C . THR A 1 187 ? -10.594 10.203 17.625 1 96.94 187 THR A C 1
ATOM 1441 O O . THR A 1 187 ? -10.078 10.07 18.75 1 96.94 187 THR A O 1
ATOM 1444 N N . HIS A 1 188 ? -11.867 9.906 17.438 1 96.62 188 HIS A N 1
ATOM 1445 C CA . HIS A 1 188 ? -12.75 9.508 18.516 1 96.62 188 HIS A CA 1
ATOM 1446 C C . HIS A 1 188 ? -12.273 8.219 19.172 1 96.62 188 HIS A C 1
ATOM 1448 O O . HIS A 1 188 ? -12.227 8.125 20.406 1 96.62 188 HIS A O 1
ATOM 1454 N N . LEU A 1 189 ? -11.867 7.246 18.359 1 97.5 189 LEU A N 1
ATOM 1455 C CA . LEU A 1 189 ? -11.383 5.977 18.891 1 97.5 189 LEU A CA 1
ATOM 1456 C C . LEU A 1 189 ? -10.031 6.148 19.578 1 97.5 189 LEU A C 1
ATOM 1458 O O . LEU A 1 189 ? -9.789 5.559 20.641 1 97.5 189 LEU A O 1
ATOM 1462 N N . ILE A 1 190 ? -9.164 6.957 18.953 1 98.38 190 ILE A N 1
ATOM 1463 C CA . ILE A 1 190 ? -7.84 7.199 19.516 1 98.38 190 ILE A CA 1
ATOM 1464 C C . ILE A 1 190 ? -7.977 7.875 20.875 1 98.38 190 ILE A C 1
ATOM 1466 O O . ILE A 1 190 ? -7.34 7.457 21.844 1 98.38 190 ILE A O 1
ATOM 1470 N N . GLN A 1 191 ? -8.859 8.875 20.922 1 98.19 191 GLN A N 1
ATOM 1471 C CA . GLN A 1 191 ? -9.062 9.617 22.156 1 98.19 191 GLN A CA 1
ATOM 1472 C C . GLN A 1 191 ? -9.547 8.688 23.281 1 98.19 191 GLN A C 1
ATOM 1474 O O . GLN A 1 191 ? -9.047 8.742 24.406 1 98.19 191 GLN A O 1
ATOM 1479 N N . LYS A 1 192 ? -10.477 7.883 22.969 1 96.88 192 LYS A N 1
ATOM 1480 C CA . LYS A 1 192 ? -11.055 6.961 23.938 1 96.88 192 LYS A CA 1
ATOM 1481 C C . LYS A 1 192 ? -9.992 5.996 24.469 1 96.88 192 LYS A C 1
ATOM 1483 O O . LYS A 1 192 ? -10.008 5.652 25.656 1 96.88 192 LYS A O 1
ATOM 1488 N N . LYS A 1 193 ? -9.062 5.594 23.641 1 96.88 193 LYS A N 1
ATOM 1489 C CA . LYS A 1 193 ? -8.094 4.559 24 1 96.88 193 LYS A CA 1
ATOM 1490 C C . LYS A 1 193 ? -6.895 5.164 24.719 1 96.88 193 LYS A C 1
ATOM 1492 O O . LYS A 1 193 ? -6.344 4.551 25.641 1 96.88 193 LYS A O 1
ATOM 1497 N N . ILE A 1 194 ? -6.492 6.328 24.281 1 97.94 194 ILE A N 1
ATOM 1498 C CA . ILE A 1 194 ? -5.289 6.926 24.859 1 97.94 194 ILE A CA 1
ATOM 1499 C C . ILE A 1 194 ? -5.645 7.648 26.156 1 97.94 194 ILE A C 1
ATOM 1501 O O . ILE A 1 194 ? -4.797 7.816 27.031 1 97.94 194 ILE A O 1
ATOM 1505 N N . GLY A 1 195 ? -6.887 8.148 26.25 1 96.75 195 GLY A N 1
ATOM 1506 C CA . GLY A 1 195 ? -7.344 8.844 27.438 1 96.75 195 GLY A CA 1
ATOM 1507 C C . GLY A 1 195 ? -7.793 10.266 27.172 1 96.75 195 GLY A C 1
ATOM 1508 O O . GLY A 1 195 ? -7.168 10.977 26.375 1 96.75 195 GLY A O 1
ATOM 1509 N N . LYS A 1 196 ? -8.75 10.75 27.891 1 95.56 196 LYS A N 1
ATOM 1510 C CA . LYS A 1 196 ? -9.375 12.055 27.672 1 95.56 196 LYS A CA 1
ATOM 1511 C C . LYS A 1 196 ? -8.422 13.18 28.062 1 95.56 196 LYS A C 1
ATOM 1513 O O . LYS A 1 196 ? -8.555 14.305 27.562 1 95.56 196 LYS A O 1
ATOM 1518 N N . LYS A 1 197 ? -7.516 12.875 28.828 1 96.44 197 LYS A N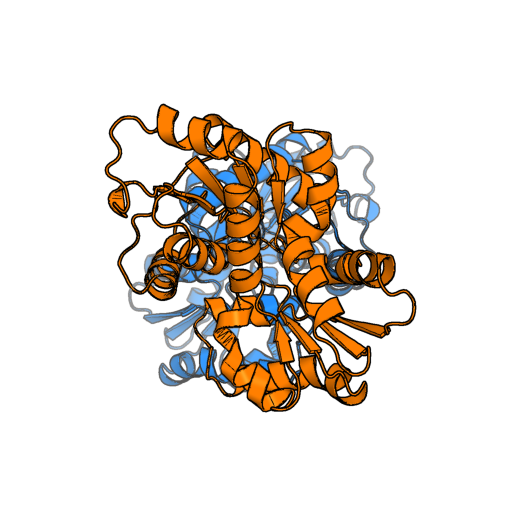 1
ATOM 1519 C CA . LYS A 1 197 ? -6.609 13.914 29.328 1 96.44 197 LYS A CA 1
ATOM 1520 C C . LYS A 1 197 ? -5.469 14.156 28.344 1 96.44 197 LYS A C 1
ATOM 1522 O O . LYS A 1 197 ? -4.75 15.156 28.453 1 96.44 197 LYS A O 1
ATOM 1527 N N . VAL A 1 198 ? -5.328 13.227 27.453 1 98.31 198 VAL A N 1
ATOM 1528 C CA . VAL A 1 198 ? -4.27 13.383 26.453 1 98.31 198 VAL A CA 1
ATOM 1529 C C . VAL A 1 198 ? -4.746 14.281 25.328 1 98.31 198 VAL A C 1
ATOM 1531 O O . VAL A 1 198 ? -5.785 14.023 24.703 1 98.31 198 VAL A O 1
ATOM 1534 N N . GLN A 1 199 ? -4.02 15.344 25.062 1 98.12 199 GLN A N 1
ATOM 1535 C CA . GLN A 1 199 ? -4.336 16.234 23.938 1 98.12 199 GLN A CA 1
ATOM 1536 C C . GLN A 1 199 ? -3.9 15.633 22.609 1 98.12 199 GLN A C 1
ATOM 1538 O O . GLN A 1 199 ? -2.742 15.25 22.453 1 98.12 199 GLN A O 1
ATOM 1543 N N . LEU A 1 200 ? -4.859 15.531 21.703 1 98.19 200 LEU A N 1
ATOM 1544 C CA . LEU A 1 200 ? -4.523 15.086 20.344 1 98.19 200 LEU A CA 1
ATOM 1545 C C . LEU A 1 200 ? -4.191 16.266 19.453 1 98.19 200 LEU A C 1
ATOM 1547 O O . LEU A 1 200 ? -4.902 17.266 19.453 1 98.19 200 LEU A O 1
ATOM 1551 N N . ILE A 1 201 ? -3.1 16.156 18.781 1 97.88 201 ILE A N 1
ATOM 1552 C CA . ILE A 1 201 ? -2.709 17.188 17.812 1 97.88 201 ILE A CA 1
ATOM 1553 C C . ILE A 1 201 ? -2.982 16.688 16.391 1 97.88 201 ILE A C 1
ATOM 1555 O O . ILE A 1 201 ? -2.297 15.789 15.898 1 97.88 201 ILE A O 1
ATOM 1559 N N . ASP A 1 202 ? -3.906 17.312 15.727 1 96.5 202 ASP A N 1
ATOM 1560 C CA . ASP A 1 202 ? -4.34 16.984 14.375 1 96.5 202 ASP A CA 1
ATOM 1561 C C . ASP A 1 202 ? -3.498 17.719 13.336 1 96.5 202 ASP A C 1
ATOM 1563 O O . ASP A 1 202 ? -3.576 18.938 13.211 1 96.5 202 ASP A O 1
ATOM 1567 N N . SER A 1 203 ? -2.865 16.953 12.531 1 94.19 203 SER A N 1
ATOM 1568 C CA . SER A 1 203 ? -1.936 17.547 11.578 1 94.19 203 SER A CA 1
ATOM 1569 C C . SER A 1 203 ? -2.674 18.359 10.523 1 94.19 203 SER A C 1
ATOM 1571 O O . SER A 1 203 ? -2.139 19.328 10 1 94.19 203 SER A O 1
ATOM 1573 N N . SER A 1 204 ? -3.871 17.953 10.188 1 95.94 204 SER A N 1
ATOM 1574 C CA . SER A 1 204 ? -4.633 18.656 9.164 1 95.94 204 SER A CA 1
ATOM 1575 C C . SER A 1 204 ? -5.02 20.062 9.633 1 95.94 204 SER A C 1
ATOM 1577 O O . SER A 1 204 ? -4.859 21.031 8.891 1 95.94 204 SER A O 1
ATOM 1579 N N . ILE A 1 205 ? -5.418 20.172 10.867 1 95.75 205 ILE A N 1
ATOM 1580 C CA . ILE A 1 205 ? -5.852 21.438 11.438 1 95.75 205 ILE A CA 1
ATOM 1581 C C . ILE A 1 205 ? -4.652 22.375 11.602 1 95.75 205 ILE A C 1
ATOM 1583 O O . ILE A 1 205 ? -4.691 23.531 11.18 1 95.75 205 ILE A O 1
ATOM 1587 N N . GLU A 1 206 ? -3.619 21.828 12.156 1 96.38 206 GLU A N 1
ATOM 1588 C CA . GLU A 1 206 ? -2.449 22.641 12.453 1 96.38 206 GLU A CA 1
ATOM 1589 C C . GLU A 1 206 ? -1.795 23.156 11.172 1 96.38 206 GLU A C 1
ATOM 1591 O O . GLU A 1 206 ? -1.313 24.297 11.133 1 96.38 206 GLU A O 1
ATOM 1596 N N . THR A 1 207 ? -1.755 22.344 10.164 1 97.56 207 THR A N 1
ATOM 1597 C CA . THR A 1 207 ? -1.16 22.734 8.898 1 97.56 207 THR A CA 1
ATOM 1598 C C . THR A 1 207 ? -1.965 23.859 8.25 1 97.56 207 THR A C 1
ATOM 1600 O O . THR A 1 207 ? -1.393 24.828 7.742 1 97.56 207 THR A O 1
ATOM 1603 N N . ALA A 1 208 ? -3.266 23.734 8.234 1 97.94 208 ALA A N 1
ATOM 1604 C CA . ALA A 1 208 ? -4.137 24.75 7.656 1 97.94 208 ALA A CA 1
ATOM 1605 C C . ALA A 1 208 ? -3.963 26.078 8.367 1 97.94 208 ALA A C 1
ATOM 1607 O O . ALA A 1 208 ? -3.875 27.141 7.723 1 97.94 208 ALA A O 1
ATOM 1608 N N . GLN A 1 209 ? -3.881 26.031 9.695 1 97.38 209 GLN A N 1
ATOM 1609 C CA . GLN A 1 209 ? -3.709 27.234 10.484 1 97.38 209 GLN A CA 1
ATOM 1610 C C . GLN A 1 209 ? -2.342 27.875 10.227 1 97.38 209 GLN A C 1
ATOM 1612 O O . GLN A 1 209 ? -2.223 29.094 10.148 1 97.38 209 GLN A O 1
ATOM 1617 N N . HIS A 1 210 ? -1.386 27.031 10.133 1 97.12 210 HIS A N 1
ATOM 1618 C CA . HIS A 1 210 ? -0.043 27.516 9.828 1 97.12 210 HIS A CA 1
ATOM 1619 C C . HIS A 1 210 ? 0.006 28.203 8.469 1 97.12 210 HIS A C 1
ATOM 1621 O O . HIS A 1 210 ? 0.614 29.266 8.32 1 97.12 210 HIS A O 1
ATOM 1627 N N . LEU A 1 211 ? -0.585 27.578 7.457 1 97.69 211 LEU A N 1
ATOM 1628 C CA . LEU A 1 211 ? -0.655 28.156 6.125 1 97.69 211 LEU A CA 1
ATOM 1629 C C . LEU A 1 211 ? -1.351 29.516 6.164 1 97.69 211 LEU A C 1
ATOM 1631 O O . LEU A 1 211 ? -0.881 30.484 5.551 1 97.69 211 LEU A O 1
ATOM 1635 N N . LYS A 1 212 ? -2.447 29.578 6.875 1 97.38 212 LYS A N 1
ATOM 1636 C CA . LYS A 1 212 ? -3.189 30.844 6.996 1 97.38 212 LYS A CA 1
ATOM 1637 C C . LYS A 1 212 ? -2.316 31.938 7.59 1 97.38 212 LYS A C 1
ATOM 1639 O O . LYS A 1 212 ? -2.283 33.062 7.074 1 97.38 212 LYS A O 1
ATOM 1644 N N . SER A 1 213 ? -1.675 31.578 8.672 1 96.81 213 SER A N 1
ATOM 1645 C CA . SER A 1 213 ? -0.791 32.531 9.328 1 96.81 213 SER A CA 1
ATOM 1646 C C . SER A 1 213 ? 0.32 33 8.391 1 96.81 213 SER A C 1
ATOM 1648 O O . SER A 1 213 ? 0.652 34.188 8.352 1 96.81 213 SER A O 1
ATOM 1650 N N . PHE A 1 214 ? 0.905 32.062 7.652 1 97.06 214 PHE A N 1
ATOM 1651 C CA . PHE A 1 214 ? 1.963 32.375 6.695 1 97.06 214 PHE A CA 1
ATOM 1652 C C . PHE A 1 214 ? 1.465 33.344 5.625 1 97.06 214 PHE A C 1
ATOM 1654 O O . PHE A 1 214 ? 2.115 34.344 5.336 1 97.06 214 PHE A O 1
ATOM 1661 N N . LEU A 1 215 ? 0.287 33.031 5.043 1 96 215 LEU A N 1
ATOM 1662 C CA . LEU A 1 215 ? -0.286 33.844 3.973 1 96 215 LEU A CA 1
ATOM 1663 C C . LEU A 1 215 ? -0.641 35.25 4.48 1 96 215 LEU A C 1
ATOM 1665 O O . LEU A 1 215 ? -0.437 36.25 3.773 1 96 215 LEU A O 1
ATOM 1669 N N . ASP A 1 216 ? -1.129 35.312 5.703 1 95.56 216 ASP A N 1
ATOM 1670 C CA . ASP A 1 216 ? -1.479 36.594 6.312 1 95.56 216 ASP A CA 1
ATOM 1671 C C . ASP A 1 216 ? -0.246 37.5 6.48 1 95.56 216 ASP A C 1
ATOM 1673 O O . ASP A 1 216 ? -0.347 38.719 6.449 1 95.56 216 ASP A O 1
ATOM 1677 N N . ASN A 1 217 ? 0.853 36.844 6.598 1 96.25 217 ASN A N 1
ATOM 1678 C CA . ASN A 1 217 ? 2.084 37.562 6.855 1 96.25 217 ASN A CA 1
ATOM 1679 C C . ASN A 1 217 ? 2.943 37.688 5.598 1 96.25 217 ASN A C 1
ATOM 1681 O O . ASN A 1 217 ? 4.109 38.062 5.672 1 96.25 217 ASN A O 1
ATOM 1685 N N . SER A 1 218 ? 2.395 37.281 4.504 1 94.81 218 SER A N 1
ATOM 1686 C CA . SER A 1 218 ? 3.119 37.312 3.238 1 94.81 218 SER A CA 1
ATOM 1687 C C . SER A 1 218 ? 2.303 38.031 2.154 1 94.81 218 SER A C 1
ATOM 1689 O O . SER A 1 218 ? 1.912 37.406 1.166 1 94.81 218 SER A O 1
ATOM 1691 N N . PRO A 1 219 ? 2.236 39.312 2.217 1 92.31 219 PRO A N 1
ATOM 1692 C CA . PRO A 1 219 ? 1.383 40.062 1.278 1 92.31 219 PRO A CA 1
ATOM 1693 C C . PRO A 1 219 ? 1.833 39.906 -0.173 1 92.31 219 PRO A C 1
ATOM 1695 O O . PRO A 1 219 ? 1.001 39.875 -1.083 1 92.31 219 PRO A O 1
ATOM 1698 N N . GLU A 1 220 ? 3.02 39.75 -0.387 1 91.31 220 GLU A N 1
ATOM 1699 C CA . GLU A 1 220 ? 3.529 39.594 -1.747 1 91.31 220 GLU A CA 1
ATOM 1700 C C . GLU A 1 220 ? 3.053 38.281 -2.367 1 91.31 220 GLU A C 1
ATOM 1702 O O . GLU A 1 220 ? 2.615 38.25 -3.52 1 91.31 220 GLU A O 1
ATOM 1707 N N . ILE A 1 221 ? 3.1 37.281 -1.597 1 90.38 221 ILE A N 1
ATOM 1708 C CA . ILE A 1 221 ? 2.68 35.969 -2.074 1 90.38 221 ILE A CA 1
ATOM 1709 C C . ILE A 1 221 ? 1.173 35.969 -2.32 1 90.38 221 ILE A C 1
ATOM 1711 O O . ILE A 1 221 ? 0.705 35.438 -3.336 1 90.38 221 ILE A O 1
ATOM 1715 N N . THR A 1 222 ? 0.486 36.594 -1.429 1 90.06 222 THR A N 1
ATOM 1716 C CA . THR A 1 222 ? -0.969 36.625 -1.534 1 90.06 222 THR A CA 1
ATOM 1717 C C . THR A 1 222 ? -1.403 37.438 -2.768 1 90.06 222 THR A C 1
ATOM 1719 O O . THR A 1 222 ? -2.354 37.031 -3.451 1 90.06 222 THR A O 1
ATOM 1722 N N . SER A 1 223 ? -0.691 38.469 -2.975 1 87.19 223 SER A N 1
ATOM 1723 C CA . SER A 1 223 ? -0.99 39.281 -4.156 1 87.19 223 SER A CA 1
ATOM 1724 C C . SER A 1 223 ? -0.711 38.5 -5.438 1 87.19 223 SER A C 1
ATOM 1726 O O . SER A 1 223 ? -1.475 38.594 -6.402 1 87.19 223 SER A O 1
ATOM 1728 N N . ASN A 1 224 ? 0.312 37.75 -5.418 1 85.56 224 ASN A N 1
ATOM 1729 C CA . ASN A 1 224 ? 0.68 36.938 -6.578 1 85.56 224 ASN A CA 1
ATOM 1730 C C . ASN A 1 224 ? -0.358 35.844 -6.859 1 85.56 224 ASN A C 1
ATOM 1732 O O . ASN A 1 224 ? -0.671 35.562 -8.016 1 85.56 224 ASN A O 1
ATOM 1736 N N . ILE A 1 225 ? -0.83 35.219 -5.852 1 84.56 225 ILE A N 1
ATOM 1737 C CA . ILE A 1 225 ? -1.834 34.188 -6 1 84.56 225 ILE A CA 1
ATOM 1738 C C . ILE A 1 225 ? -3.115 34.75 -6.586 1 84.56 225 ILE A C 1
ATOM 1740 O O . ILE A 1 225 ? -3.713 34.188 -7.496 1 84.56 225 ILE A O 1
ATOM 1744 N N . LYS A 1 226 ? -3.475 35.938 -6.145 1 79.62 226 LYS A N 1
ATOM 1745 C CA . LYS A 1 226 ? -4.715 36.594 -6.566 1 79.62 226 LYS A CA 1
ATOM 1746 C C . LYS A 1 226 ? -4.605 37.094 -7.996 1 79.62 226 LYS A C 1
ATOM 1748 O O . LYS A 1 226 ? -5.578 37.062 -8.75 1 79.62 226 LYS A O 1
ATOM 1753 N N . GLU A 1 227 ? -3.521 37.562 -8.32 1 76.75 227 GLU A N 1
ATOM 1754 C CA . GLU A 1 227 ? -3.33 38.094 -9.664 1 76.75 227 GLU A CA 1
ATOM 1755 C C . GLU A 1 227 ? -3.406 37.031 -10.727 1 76.75 227 GLU A C 1
ATOM 1757 O O . GLU A 1 227 ? -3.939 37.25 -11.812 1 76.75 227 GLU A O 1
ATOM 1762 N N . LYS A 1 228 ? -2.842 35.969 -10.445 1 71.88 228 LYS A N 1
ATOM 1763 C CA . LYS A 1 228 ? -2.801 34.906 -11.422 1 71.88 228 LYS A CA 1
ATOM 1764 C C . LYS A 1 228 ? -4.156 34.219 -11.547 1 71.88 228 LYS A C 1
ATOM 1766 O O . LYS A 1 228 ? -4.43 33.531 -12.539 1 71.88 228 LYS A O 1
ATOM 1771 N N . PHE A 1 229 ? -4.871 34.5 -10.57 1 66.38 229 PHE A N 1
ATOM 1772 C CA . PHE A 1 229 ? -6.215 33.938 -10.594 1 66.38 229 PHE A CA 1
ATOM 1773 C C . PHE A 1 229 ? -7.191 34.875 -11.281 1 66.38 229 PHE A C 1
ATOM 1775 O O . PHE A 1 229 ? -8.406 34.688 -11.188 1 66.38 229 PHE A O 1
ATOM 1782 N N . ASN A 1 230 ? -6.785 35.719 -12.086 1 56.66 230 ASN A N 1
ATOM 1783 C CA . ASN A 1 230 ? -7.688 36.625 -12.781 1 56.66 230 ASN A CA 1
ATOM 1784 C C . ASN A 1 230 ? -8.797 35.875 -13.516 1 56.66 230 ASN A C 1
ATOM 1786 O O . ASN A 1 230 ? -8.523 35.031 -14.344 1 56.66 230 ASN A O 1
ATOM 1790 N N . GLY A 1 231 ? -10.086 35.75 -12.883 1 58.19 231 GLY A N 1
ATOM 1791 C CA . GLY A 1 231 ? -11.352 35.188 -13.328 1 58.19 231 GLY A CA 1
ATOM 1792 C C . GLY A 1 231 ? -11.953 34.219 -12.344 1 58.19 231 GLY A C 1
ATOM 1793 O O . GLY A 1 231 ? -13.055 33.719 -12.555 1 58.19 231 GLY A O 1
ATOM 1794 N N . TYR A 1 232 ? -11.062 33.906 -11.461 1 57.53 232 TYR A N 1
ATOM 1795 C CA . TYR A 1 232 ? -11.648 33 -10.492 1 57.53 232 TYR A CA 1
ATOM 1796 C C . TYR A 1 232 ? -12.469 33.75 -9.453 1 57.53 232 TYR A C 1
ATOM 1798 O O . TYR A 1 232 ? -12.102 34.875 -9.047 1 57.53 232 TYR A O 1
ATOM 1806 N N . GLN A 1 233 ? -13.75 33.438 -9.438 1 62.62 233 GLN A N 1
ATOM 1807 C CA . GLN A 1 233 ? -14.57 34 -8.359 1 62.62 233 GLN A CA 1
ATOM 1808 C C . GLN A 1 233 ? -14.094 33.5 -7 1 62.62 233 GLN A C 1
ATOM 1810 O O . GLN A 1 233 ? -13.922 32.281 -6.801 1 62.62 233 GLN A O 1
ATOM 1815 N N . PRO A 1 234 ? -13.727 34.406 -6.129 1 63.03 234 PRO A N 1
ATOM 1816 C CA . PRO A 1 234 ? -13.383 33.969 -4.773 1 63.03 234 PRO A CA 1
ATOM 1817 C C . PRO A 1 234 ? -14.453 33.094 -4.141 1 63.03 234 PRO A C 1
ATOM 1819 O O . PRO A 1 234 ? -15.633 33.219 -4.473 1 63.03 234 PRO A O 1
ATOM 1822 N N . HIS A 1 235 ? -14.008 32.156 -3.344 1 69.56 235 HIS A N 1
ATOM 1823 C CA . HIS A 1 235 ? -14.914 31.312 -2.564 1 69.56 235 HIS A CA 1
ATOM 1824 C C . HIS A 1 235 ? -15.695 30.359 -3.461 1 69.56 235 HIS A C 1
ATOM 1826 O O . HIS A 1 235 ? -16.812 29.969 -3.135 1 69.56 235 HIS A O 1
ATOM 1832 N N . CYS A 1 236 ? -15.188 30.328 -4.664 1 73.56 236 CYS A N 1
ATOM 1833 C CA . CYS A 1 236 ? -15.836 29.375 -5.555 1 73.56 236 CYS A CA 1
ATOM 1834 C C . CYS A 1 236 ? -15.125 28.016 -5.527 1 73.56 236 CYS A C 1
ATOM 1836 O O . CYS A 1 236 ? -14 27.906 -6.023 1 73.56 236 CYS A O 1
ATOM 1838 N N . LEU A 1 237 ? -15.766 27.094 -4.863 1 80.25 237 LEU A N 1
ATOM 1839 C CA . LEU A 1 237 ? -15.211 25.75 -4.703 1 80.25 237 LEU A CA 1
ATOM 1840 C C . LEU A 1 237 ? -14.898 25.125 -6.062 1 80.25 237 LEU A C 1
ATOM 1842 O O . LEU A 1 237 ? -14.055 24.234 -6.16 1 80.25 237 LEU A O 1
ATOM 1846 N N . GLU A 1 238 ? -15.469 25.734 -7.066 1 80 238 GLU A N 1
ATOM 1847 C CA . GLU A 1 238 ? -15.305 25.188 -8.414 1 80 238 GLU A CA 1
ATOM 1848 C C . GLU A 1 238 ? -13.914 25.484 -8.969 1 80 238 GLU A C 1
ATOM 1850 O O . GLU A 1 238 ? -13.484 24.875 -9.945 1 80 238 GLU A O 1
ATOM 1855 N N . ASN A 1 239 ? -13.273 26.375 -8.273 1 86.5 239 ASN A N 1
ATOM 1856 C CA . ASN A 1 239 ? -11.93 26.734 -8.711 1 86.5 239 ASN A CA 1
ATOM 1857 C C . ASN A 1 239 ? -10.898 25.703 -8.234 1 86.5 239 ASN A C 1
ATOM 1859 O O . ASN A 1 239 ? -9.773 25.672 -8.734 1 86.5 239 ASN A O 1
ATOM 1863 N N . ASN A 1 240 ? -11.273 24.969 -7.242 1 93.62 240 ASN A N 1
ATOM 1864 C CA . ASN A 1 240 ? -10.367 23.938 -6.738 1 93.62 240 ASN A CA 1
ATOM 1865 C C . ASN A 1 240 ? -10.242 22.766 -7.715 1 93.62 240 ASN A C 1
ATOM 1867 O O . ASN A 1 240 ? -11.227 22.375 -8.344 1 93.62 240 ASN A O 1
ATOM 1871 N N . ARG A 1 241 ? -9.047 22.359 -7.969 1 95.81 241 ARG A N 1
ATOM 1872 C CA . ARG A 1 241 ? -8.789 21.203 -8.828 1 95.81 241 ARG A CA 1
ATOM 1873 C C . ARG A 1 241 ? -8.109 20.078 -8.055 1 95.81 241 ARG A C 1
ATOM 1875 O O . ARG A 1 241 ? -7.156 20.328 -7.309 1 95.81 241 ARG A O 1
ATOM 1882 N N . PHE A 1 242 ? -8.648 18.891 -8.227 1 97.69 242 PHE A N 1
ATOM 1883 C CA . PHE A 1 242 ? -8.141 17.719 -7.523 1 97.69 242 PHE A CA 1
ATOM 1884 C C . PHE A 1 242 ? -7.605 16.688 -8.508 1 97.69 242 PHE A C 1
ATOM 1886 O O . PHE A 1 242 ? -8.375 15.953 -9.133 1 97.69 242 PHE A O 1
ATOM 1893 N N . PHE A 1 243 ? -6.289 16.594 -8.586 1 98.12 243 PHE A N 1
ATOM 1894 C CA . PHE A 1 243 ? -5.613 15.641 -9.469 1 98.12 243 PHE A CA 1
ATOM 1895 C C . PHE A 1 243 ? -5.18 14.398 -8.695 1 98.12 243 PHE A C 1
ATOM 1897 O O . PHE A 1 243 ? -4.824 14.484 -7.52 1 98.12 243 PHE A O 1
ATOM 1904 N N . VAL A 1 244 ? -5.258 13.273 -9.328 1 98.19 244 VAL A N 1
ATOM 1905 C CA . VAL A 1 244 ? -4.746 12.023 -8.781 1 98.19 244 VAL A CA 1
ATOM 1906 C C . VAL A 1 244 ? -3.98 11.258 -9.859 1 98.19 244 VAL A C 1
ATOM 1908 O O . VAL A 1 244 ? -4.336 11.312 -11.039 1 98.19 244 VAL A O 1
ATOM 1911 N N . SER A 1 245 ? -2.895 10.523 -9.438 1 98.06 245 SER A N 1
ATOM 1912 C CA . SER A 1 245 ? -2.107 9.773 -10.406 1 98.06 245 SER A CA 1
ATOM 1913 C C . SER A 1 245 ? -2.781 8.453 -10.758 1 98.06 245 SER A C 1
ATOM 1915 O O . SER A 1 245 ? -2.352 7.754 -11.688 1 98.06 245 SER A O 1
ATOM 1917 N N . ASP A 1 246 ? -3.777 8.047 -10.008 1 97.12 246 ASP A N 1
ATOM 1918 C CA . ASP A 1 246 ? -4.625 6.879 -10.25 1 97.12 246 ASP A CA 1
ATOM 1919 C C . ASP A 1 246 ? -5.977 7.035 -9.562 1 97.12 246 ASP A C 1
ATOM 1921 O O . ASP A 1 246 ? -6.105 7.785 -8.594 1 97.12 246 ASP A O 1
ATOM 1925 N N . SER A 1 247 ? -6.938 6.375 -10.125 1 94.44 247 SER A N 1
ATOM 1926 C CA . SER A 1 247 ? -8.273 6.527 -9.562 1 94.44 247 SER A CA 1
ATOM 1927 C C . SER A 1 247 ? -9.062 5.227 -9.648 1 94.44 247 SER A C 1
ATOM 1929 O O . SER A 1 247 ? -9.109 4.594 -10.703 1 94.44 247 SER A O 1
ATOM 1931 N N . THR A 1 248 ? -9.57 4.801 -8.523 1 93.62 248 THR A N 1
ATOM 1932 C CA . THR A 1 248 ? -10.469 3.656 -8.406 1 93.62 248 THR A CA 1
ATOM 1933 C C . THR A 1 248 ? -11.742 4.043 -7.668 1 93.62 248 THR A C 1
ATOM 1935 O O . THR A 1 248 ? -11.781 5.055 -6.965 1 93.62 248 THR A O 1
ATOM 1938 N N . PRO A 1 249 ? -12.797 3.242 -7.801 1 92.5 249 PRO A N 1
ATOM 1939 C CA . PRO A 1 249 ? -14.07 3.6 -7.168 1 92.5 249 PRO A CA 1
ATOM 1940 C C . PRO A 1 249 ? -13.953 3.758 -5.652 1 92.5 249 PRO A C 1
ATOM 1942 O O . PRO A 1 249 ? -14.461 4.727 -5.09 1 92.5 249 PRO A O 1
ATOM 1945 N N . PRO A 1 250 ? -13.242 2.914 -4.973 1 92.12 250 PRO A N 1
ATOM 1946 C CA . PRO A 1 250 ? -13.094 3.117 -3.527 1 92.12 250 PRO A CA 1
ATOM 1947 C C . PRO A 1 250 ? -12.406 4.434 -3.184 1 92.12 250 PRO A C 1
ATOM 1949 O O . PRO A 1 250 ? -12.75 5.078 -2.189 1 92.12 250 PRO A O 1
ATOM 1952 N N . LEU A 1 251 ? -11.484 4.805 -3.986 1 93.56 251 LEU A N 1
ATOM 1953 C CA . LEU A 1 251 ? -10.781 6.062 -3.762 1 93.56 251 LEU A CA 1
ATOM 1954 C C . LEU A 1 251 ? -11.734 7.246 -3.877 1 93.56 251 LEU A C 1
ATOM 1956 O O . LEU A 1 251 ? -11.68 8.172 -3.062 1 93.56 251 LEU A O 1
ATOM 1960 N N . GLN A 1 252 ? -12.578 7.211 -4.898 1 95.12 252 GLN A N 1
ATOM 1961 C CA . GLN A 1 252 ? -13.562 8.266 -5.105 1 95.12 252 GLN A CA 1
ATOM 1962 C C . GLN A 1 252 ? -14.492 8.391 -3.9 1 95.12 252 GLN A C 1
ATOM 1964 O O . GLN A 1 252 ? -14.789 9.492 -3.445 1 95.12 252 GLN A O 1
ATOM 1969 N N . LYS A 1 253 ? -14.883 7.25 -3.41 1 94.56 253 LYS A N 1
ATOM 1970 C CA . LYS A 1 253 ? -15.781 7.238 -2.266 1 94.56 253 LYS A CA 1
ATOM 1971 C C . LYS A 1 253 ? -15.125 7.855 -1.036 1 94.56 253 LYS A C 1
ATOM 1973 O O . LYS A 1 253 ? -15.758 8.609 -0.294 1 94.56 253 LYS A O 1
ATOM 1978 N N . LEU A 1 254 ? -13.938 7.527 -0.857 1 93.62 254 LEU A N 1
ATOM 1979 C CA . LEU A 1 254 ? -13.203 8.07 0.28 1 93.62 254 LEU A CA 1
ATOM 1980 C C . LEU A 1 254 ? -13.039 9.578 0.156 1 93.62 254 LEU A C 1
ATOM 1982 O O . LEU A 1 254 ? -13.227 10.312 1.131 1 93.62 254 LEU A O 1
ATOM 1986 N N . ALA A 1 255 ? -12.672 10.055 -1.025 1 96.06 255 ALA A N 1
ATOM 1987 C CA . ALA A 1 255 ? -12.516 11.492 -1.273 1 96.06 255 ALA A CA 1
ATOM 1988 C C . ALA A 1 255 ? -13.812 12.234 -0.975 1 96.06 255 ALA A C 1
ATOM 1990 O O . ALA A 1 255 ? -13.805 13.242 -0.257 1 96.06 255 ALA A O 1
ATOM 1991 N N . ASP A 1 256 ? -14.93 11.688 -1.525 1 96.56 256 ASP A N 1
ATOM 1992 C CA . ASP A 1 256 ? -16.234 12.281 -1.287 1 96.56 256 ASP A CA 1
ATOM 1993 C C . ASP A 1 256 ? -16.562 12.336 0.205 1 96.56 256 ASP A C 1
ATOM 1995 O O . ASP A 1 256 ? -17.094 13.328 0.696 1 96.56 256 ASP A O 1
ATOM 1999 N N . GLY A 1 257 ? -16.172 11.297 0.91 1 94.31 257 GLY A N 1
ATOM 2000 C CA . GLY A 1 257 ? -16.422 11.211 2.34 1 94.31 257 GLY A CA 1
ATOM 2001 C C . GLY A 1 257 ? -15.633 12.227 3.143 1 94.31 257 GLY A C 1
ATOM 2002 O O . GLY A 1 257 ? -16.156 12.82 4.09 1 94.31 257 GLY A O 1
ATOM 2003 N N . ILE A 1 258 ? -14.422 12.469 2.777 1 94.44 258 ILE A N 1
ATOM 2004 C CA . ILE A 1 258 ? -13.555 13.406 3.486 1 94.44 258 ILE A CA 1
ATOM 2005 C C . ILE A 1 258 ? -14.125 14.82 3.365 1 94.44 258 ILE A C 1
ATOM 2007 O O . ILE A 1 258 ? -14.188 15.555 4.352 1 94.44 258 ILE A O 1
ATOM 2011 N N . PHE A 1 259 ? -14.633 15.164 2.178 1 95.06 259 PHE A N 1
ATOM 2012 C CA . PHE A 1 259 ? -15.102 16.531 1.943 1 95.06 259 PHE A CA 1
ATOM 2013 C C . PHE A 1 259 ? -16.578 16.656 2.287 1 95.06 259 PHE A C 1
ATOM 2015 O O . PHE A 1 259 ? -17.094 17.766 2.475 1 95.06 259 PHE A O 1
ATOM 2022 N N . GLY A 1 260 ? -17.328 15.469 2.371 1 93.81 260 GLY A N 1
ATOM 2023 C CA . GLY A 1 260 ? -18.75 15.508 2.594 1 93.81 260 GLY A CA 1
ATOM 2024 C C . GLY A 1 260 ? -19.531 15.961 1.376 1 93.81 260 GLY A C 1
ATOM 2025 O O . GLY A 1 260 ? -20.641 16.484 1.504 1 93.81 260 GLY A O 1
ATOM 2026 N N . ARG A 1 261 ? -18.938 15.969 0.191 1 94.69 261 ARG A N 1
ATOM 2027 C CA . ARG A 1 261 ? -19.516 16.312 -1.103 1 94.69 261 ARG A CA 1
ATOM 2028 C C . ARG A 1 261 ? -18.812 15.57 -2.234 1 94.69 261 ARG A C 1
ATOM 2030 O O . ARG A 1 261 ? -17.734 15 -2.029 1 94.69 261 ARG A O 1
ATOM 2037 N N . LYS A 1 262 ? -19.422 15.609 -3.359 1 94.62 262 LYS A N 1
ATOM 2038 C CA . LYS A 1 262 ? -18.797 14.977 -4.52 1 94.62 262 LYS A CA 1
ATOM 2039 C C . LYS A 1 262 ? -17.578 15.758 -4.984 1 94.62 262 LYS A C 1
ATOM 2041 O O . LYS A 1 262 ? -17.641 16.969 -5.148 1 94.62 262 LYS A O 1
ATOM 2046 N N . ILE A 1 263 ? -16.5 15.133 -5.066 1 95.44 263 ILE A N 1
ATOM 2047 C CA . ILE A 1 263 ? -15.258 15.734 -5.535 1 95.44 263 ILE A CA 1
ATOM 2048 C C . ILE A 1 263 ? -14.93 15.211 -6.938 1 95.44 263 ILE A C 1
ATOM 2050 O O . ILE A 1 263 ? -14.945 14.008 -7.176 1 95.44 263 ILE A O 1
ATOM 2054 N N . ASN A 1 264 ? -14.695 16.109 -7.84 1 95.5 264 ASN A N 1
ATOM 2055 C CA . ASN A 1 264 ? -14.273 15.703 -9.18 1 95.5 264 ASN A CA 1
ATOM 2056 C C . ASN A 1 264 ? -12.773 15.422 -9.234 1 95.5 264 ASN A C 1
ATOM 2058 O O . ASN A 1 264 ? -11.961 16.344 -9.234 1 95.5 264 ASN A O 1
ATOM 2062 N N . LEU A 1 265 ? -12.445 14.148 -9.312 1 96.75 265 LEU A N 1
ATOM 2063 C CA . LEU A 1 265 ? -11.039 13.75 -9.398 1 96.75 265 LEU A CA 1
ATOM 2064 C C . LEU A 1 265 ? -10.578 13.703 -10.852 1 96.75 265 LEU A C 1
ATOM 2066 O O . LEU A 1 265 ? -11.242 13.109 -11.695 1 96.75 265 LEU A O 1
ATOM 2070 N N . ILE A 1 266 ? -9.43 14.383 -11.133 1 97.12 266 ILE A N 1
ATOM 2071 C CA . ILE A 1 266 ? -8.844 14.398 -12.469 1 97.12 266 ILE A CA 1
ATOM 2072 C C . ILE A 1 266 ? -7.625 13.477 -12.5 1 97.12 266 ILE A C 1
ATOM 2074 O O . ILE A 1 266 ? -6.59 13.773 -11.898 1 97.12 266 ILE A O 1
ATOM 2078 N N . LYS A 1 267 ? -7.805 12.328 -13.188 1 96.5 267 LYS A N 1
ATOM 2079 C CA . LYS A 1 267 ? -6.684 11.398 -13.289 1 96.5 267 LYS A CA 1
ATOM 2080 C C . LYS A 1 267 ? -5.609 11.938 -14.234 1 96.5 267 LYS A C 1
ATOM 2082 O O . LYS A 1 267 ? -5.922 12.453 -15.312 1 96.5 267 LYS A O 1
ATOM 2087 N N . THR A 1 268 ? -4.32 11.82 -13.773 1 94.69 268 THR A N 1
ATOM 2088 C CA . THR A 1 268 ? -3.182 12.242 -14.586 1 94.69 268 THR A CA 1
ATOM 2089 C C . THR A 1 268 ? -2.033 11.242 -14.461 1 94.69 268 THR A C 1
ATOM 2091 O O . THR A 1 268 ? -1.984 10.461 -13.508 1 94.69 268 THR A O 1
ATOM 2094 N N . ASN A 1 269 ? -1.146 11.047 -15.531 1 80.44 269 ASN A N 1
ATOM 2095 C CA . ASN A 1 269 ? 0.017 10.164 -15.5 1 80.44 269 ASN A CA 1
ATOM 2096 C C . ASN A 1 269 ? 1.26 10.898 -15 1 80.44 269 ASN A C 1
ATOM 2098 O O . ASN A 1 269 ? 2.385 10.5 -15.305 1 80.44 269 ASN A O 1
ATOM 2102 N N . ALA A 1 270 ? 1.017 11.789 -14.234 1 68.56 270 ALA A N 1
ATOM 2103 C CA . ALA A 1 270 ? 2.16 12.562 -13.766 1 68.56 270 ALA A CA 1
ATOM 2104 C C . ALA A 1 270 ? 2.982 11.781 -12.75 1 68.56 270 ALA A C 1
ATOM 2106 O O . ALA A 1 270 ? 2.455 10.906 -12.062 1 68.56 270 ALA A O 1
ATOM 2107 N N . MET B 1 1 ? 17.5 -17.516 -18.688 1 92.69 1 MET B N 1
ATOM 2108 C CA . MET B 1 1 ? 17.047 -17.375 -17.297 1 92.69 1 MET B CA 1
ATOM 2109 C C . MET B 1 1 ? 15.531 -17.266 -17.234 1 92.69 1 MET B C 1
ATOM 2111 O O . MET B 1 1 ? 14.891 -16.906 -18.234 1 92.69 1 MET B O 1
ATOM 2115 N N . ILE B 1 2 ? 15.039 -17.734 -16.125 1 96.06 2 ILE B N 1
ATOM 2116 C CA . ILE B 1 2 ? 13.617 -17.562 -15.852 1 96.06 2 ILE B CA 1
ATOM 2117 C C . ILE B 1 2 ? 13.383 -16.234 -15.133 1 96.06 2 ILE B C 1
ATOM 2119 O O . ILE B 1 2 ? 13.898 -16.016 -14.031 1 96.06 2 ILE B O 1
ATOM 2123 N N . GLY B 1 3 ? 12.648 -15.32 -15.789 1 98.12 3 GLY B N 1
ATOM 2124 C CA . GLY B 1 3 ? 12.297 -14.055 -15.172 1 98.12 3 GLY B CA 1
ATOM 2125 C C . GLY B 1 3 ? 10.969 -14.102 -14.43 1 98.12 3 GLY B C 1
ATOM 2126 O O . GLY B 1 3 ? 9.961 -14.539 -14.984 1 98.12 3 GLY B O 1
ATOM 2127 N N . ILE B 1 4 ? 10.992 -13.688 -13.195 1 98.81 4 ILE B N 1
ATOM 2128 C CA . ILE B 1 4 ? 9.805 -13.664 -12.352 1 98.81 4 ILE B CA 1
ATOM 2129 C C . ILE B 1 4 ? 9.562 -12.242 -11.852 1 98.81 4 ILE B C 1
ATOM 2131 O O . ILE B 1 4 ? 10.484 -11.578 -11.375 1 98.81 4 ILE B O 1
ATOM 2135 N N . PHE B 1 5 ? 8.305 -11.727 -11.984 1 98.75 5 PHE B N 1
ATOM 2136 C CA . PHE B 1 5 ? 8.086 -10.43 -11.352 1 98.75 5 PHE B CA 1
ATOM 2137 C C . PHE B 1 5 ? 6.824 -10.445 -10.5 1 98.75 5 PHE B C 1
ATOM 2139 O O . PHE B 1 5 ? 5.926 -11.258 -10.727 1 98.75 5 PHE B O 1
ATOM 2146 N N . ASP B 1 6 ? 6.836 -9.641 -9.555 1 98.31 6 ASP B N 1
ATOM 2147 C CA . ASP B 1 6 ? 5.762 -9.391 -8.602 1 98.31 6 ASP B CA 1
ATOM 2148 C C . ASP B 1 6 ? 5.727 -7.922 -8.188 1 98.31 6 ASP B C 1
ATOM 2150 O O . ASP B 1 6 ? 6.688 -7.184 -8.414 1 98.31 6 ASP B O 1
ATOM 2154 N N . SER B 1 7 ? 4.539 -7.492 -7.676 1 97.5 7 SER B N 1
ATOM 2155 C CA . SER B 1 7 ? 4.418 -6.117 -7.203 1 97.5 7 SER B CA 1
ATOM 2156 C C . SER B 1 7 ? 5.348 -5.855 -6.023 1 97.5 7 SER B C 1
ATOM 2158 O O . SER B 1 7 ? 5.684 -4.703 -5.734 1 97.5 7 SER B O 1
ATOM 2160 N N . GLY B 1 8 ? 5.727 -6.812 -5.352 1 95.56 8 GLY B N 1
ATOM 2161 C CA . GLY B 1 8 ? 6.598 -6.672 -4.195 1 95.56 8 GLY B CA 1
ATOM 2162 C C . GLY B 1 8 ? 7.348 -7.945 -3.857 1 95.56 8 GLY B C 1
ATOM 2163 O O . GLY B 1 8 ? 8.016 -8.531 -4.715 1 95.56 8 GLY B O 1
ATOM 2164 N N . VAL B 1 9 ? 7.199 -8.398 -2.604 1 93.56 9 VAL B N 1
ATOM 2165 C CA . VAL B 1 9 ? 7.996 -9.539 -2.168 1 93.56 9 VAL B CA 1
ATOM 2166 C C . VAL B 1 9 ? 7.113 -10.781 -2.08 1 93.56 9 VAL B C 1
ATOM 2168 O O . VAL B 1 9 ? 7.617 -11.898 -1.908 1 93.56 9 VAL B O 1
ATOM 2171 N N . GLY B 1 10 ? 5.816 -10.594 -2.297 1 94.81 10 GLY B N 1
ATOM 2172 C CA . GLY B 1 10 ? 4.922 -11.742 -2.262 1 94.81 10 GLY B CA 1
ATOM 2173 C C . GLY B 1 10 ? 5.27 -12.805 -3.287 1 94.81 10 GLY B C 1
ATOM 2174 O O . GLY B 1 10 ? 5.18 -14 -3.004 1 94.81 10 GLY B O 1
ATOM 2175 N N . GLY B 1 11 ? 5.738 -12.359 -4.414 1 97.69 11 GLY B N 1
ATOM 2176 C CA . GLY B 1 11 ? 6.094 -13.266 -5.496 1 97.69 11 GLY B CA 1
ATOM 2177 C C . GLY B 1 11 ? 7.289 -14.141 -5.176 1 97.69 11 GLY B C 1
ATOM 2178 O O . GLY B 1 11 ? 7.547 -15.125 -5.867 1 97.69 11 GLY B O 1
ATOM 2179 N N . MET B 1 12 ? 7.992 -13.844 -4.137 1 97.38 12 MET B N 1
ATOM 2180 C CA . MET B 1 12 ? 9.133 -14.656 -3.736 1 97.38 12 MET B CA 1
ATOM 2181 C C . MET B 1 12 ? 8.688 -16.031 -3.256 1 97.38 12 MET B C 1
ATOM 2183 O O . MET B 1 12 ? 9.461 -16.984 -3.279 1 97.38 12 MET B O 1
ATOM 2187 N N . THR B 1 13 ? 7.41 -16.172 -2.834 1 97 13 THR B N 1
ATOM 2188 C CA . THR B 1 13 ? 6.863 -17.484 -2.545 1 97 13 THR B CA 1
ATOM 2189 C C . THR B 1 13 ? 6.852 -18.359 -3.803 1 97 13 THR B C 1
ATOM 2191 O O . THR B 1 13 ? 7.172 -19.547 -3.746 1 97 13 THR B O 1
ATOM 2194 N N . VAL B 1 14 ? 6.52 -17.75 -4.906 1 98 14 VAL B N 1
ATOM 2195 C CA . VAL B 1 14 ? 6.531 -18.422 -6.199 1 98 14 VAL B CA 1
ATOM 2196 C C . VAL B 1 14 ? 7.973 -18.734 -6.602 1 98 14 VAL B C 1
ATOM 2198 O O . VAL B 1 14 ? 8.281 -19.859 -7.004 1 98 14 VAL B O 1
ATOM 2201 N N . ALA B 1 15 ? 8.875 -17.734 -6.469 1 98 15 ALA B N 1
ATOM 2202 C CA . ALA B 1 15 ? 10.281 -17.906 -6.824 1 98 15 ALA B CA 1
ATOM 2203 C C . ALA B 1 15 ? 10.906 -19.062 -6.043 1 98 15 ALA B C 1
ATOM 2205 O O . ALA B 1 15 ? 11.664 -19.859 -6.602 1 98 15 ALA B O 1
ATOM 2206 N N . ARG B 1 16 ? 10.602 -19.094 -4.789 1 97.12 16 ARG B N 1
ATOM 2207 C CA . ARG B 1 16 ? 11.141 -20.156 -3.941 1 97.12 16 ARG B CA 1
ATOM 2208 C C . ARG B 1 16 ? 10.695 -21.531 -4.434 1 97.12 16 ARG B C 1
ATOM 2210 O O . ARG B 1 16 ? 11.5 -22.469 -4.492 1 97.12 16 ARG B O 1
ATOM 2217 N N . LYS B 1 17 ? 9.43 -21.656 -4.758 1 97.44 17 LYS B N 1
ATOM 2218 C CA . LYS B 1 17 ? 8.922 -22.938 -5.25 1 97.44 17 LYS B CA 1
ATOM 2219 C C . LYS B 1 17 ? 9.555 -23.297 -6.59 1 97.44 17 LYS B C 1
ATOM 2221 O O . LYS B 1 17 ? 9.883 -24.469 -6.828 1 97.44 17 LYS B O 1
ATOM 2226 N N . ILE B 1 18 ? 9.742 -22.328 -7.418 1 97.38 18 ILE B N 1
ATOM 2227 C CA . ILE B 1 18 ? 10.383 -22.578 -8.711 1 97.38 18 ILE B CA 1
ATOM 2228 C C . ILE B 1 18 ? 11.82 -23.031 -8.492 1 97.38 18 ILE B C 1
ATOM 2230 O O . ILE B 1 18 ? 12.289 -23.969 -9.148 1 97.38 18 ILE B O 1
ATOM 2234 N N . GLU B 1 19 ? 12.484 -22.344 -7.582 1 95.25 19 GLU B N 1
ATOM 2235 C CA . GLU B 1 19 ? 13.844 -22.75 -7.234 1 95.25 19 GLU B CA 1
ATOM 2236 C C . GLU B 1 19 ? 13.898 -24.219 -6.836 1 95.25 19 GLU B C 1
ATOM 2238 O O . GLU B 1 19 ? 14.867 -24.906 -7.141 1 95.25 19 GLU B O 1
ATOM 2243 N N . GLN B 1 20 ? 12.891 -24.703 -6.23 1 94.69 20 GLN B N 1
ATOM 2244 C CA . GLN B 1 20 ? 12.836 -26.078 -5.719 1 94.69 20 GLN B CA 1
ATOM 2245 C C . GLN B 1 20 ? 12.547 -27.062 -6.836 1 94.69 20 GLN B C 1
ATOM 2247 O O . GLN B 1 20 ? 13.133 -28.156 -6.879 1 94.69 20 GLN B O 1
ATOM 2252 N N . VAL B 1 21 ? 11.695 -26.703 -7.762 1 95.69 21 VAL B N 1
ATOM 2253 C CA . VAL B 1 21 ? 11.219 -27.703 -8.711 1 95.69 21 VAL B CA 1
ATOM 2254 C C . VAL B 1 21 ? 12 -27.578 -10.023 1 95.69 21 VAL B C 1
ATOM 2256 O O . VAL B 1 21 ? 12.031 -28.516 -10.82 1 95.69 21 VAL B O 1
ATOM 2259 N N . CYS B 1 22 ? 12.609 -26.438 -10.242 1 93.69 22 CYS B N 1
ATOM 2260 C CA . CYS B 1 22 ? 13.43 -26.203 -11.43 1 93.69 22 CYS B CA 1
ATOM 2261 C C . CYS B 1 22 ? 14.82 -25.703 -11.047 1 93.69 22 CYS B C 1
ATOM 2263 O O . CYS B 1 22 ? 15.273 -24.672 -11.539 1 93.69 22 CYS B O 1
ATOM 2265 N N . PRO B 1 23 ? 15.562 -26.469 -10.25 1 91.31 23 PRO B N 1
ATOM 2266 C CA . PRO B 1 23 ? 16.844 -26 -9.719 1 91.31 23 PRO B CA 1
ATOM 2267 C C . PRO B 1 23 ? 17.906 -25.828 -10.805 1 91.31 23 PRO B C 1
ATOM 2269 O O . PRO B 1 23 ? 18.922 -25.172 -10.578 1 91.31 23 PRO B O 1
ATOM 2272 N N . GLN B 1 24 ? 17.703 -26.344 -11.961 1 88.5 24 GLN B N 1
ATOM 2273 C CA . GLN B 1 24 ? 18.719 -26.297 -13.008 1 88.5 24 GLN B CA 1
ATOM 2274 C C . GLN B 1 24 ? 18.672 -24.969 -13.766 1 88.5 24 GLN B C 1
ATOM 2276 O O . GLN B 1 24 ? 19.562 -24.688 -14.57 1 88.5 24 GLN B O 1
ATOM 2281 N N . PHE B 1 25 ? 17.656 -24.219 -13.523 1 91.44 25 PHE B N 1
ATOM 2282 C CA . PHE B 1 25 ? 17.516 -22.938 -14.227 1 91.44 25 PHE B CA 1
ATOM 2283 C C . PHE B 1 25 ? 17.781 -21.766 -13.289 1 91.44 25 PHE B C 1
ATOM 2285 O O . PHE B 1 25 ? 17.25 -21.719 -12.188 1 91.44 25 PHE B O 1
ATOM 2292 N N . PRO B 1 26 ? 18.578 -20.844 -13.703 1 91.94 26 PRO B N 1
ATOM 2293 C CA . PRO B 1 26 ? 18.766 -19.641 -12.891 1 91.94 26 PRO B CA 1
ATOM 2294 C C . PRO B 1 26 ? 17.547 -18.719 -12.914 1 91.94 26 PRO B C 1
ATOM 2296 O O . PRO B 1 26 ? 16.875 -18.594 -13.945 1 91.94 26 PRO B O 1
ATOM 2299 N N . LEU B 1 27 ? 17.359 -18.016 -11.812 1 95.5 27 LEU B N 1
ATOM 2300 C CA . LEU B 1 27 ? 16.203 -17.141 -11.664 1 95.5 27 LEU B CA 1
ATOM 2301 C C . LEU B 1 27 ? 16.609 -15.68 -11.656 1 95.5 27 LEU B C 1
ATOM 2303 O O . LEU B 1 27 ? 17.641 -15.32 -11.094 1 95.5 27 LEU B O 1
ATOM 2307 N N . LEU B 1 28 ? 15.812 -14.93 -12.297 1 96.44 28 LEU B N 1
ATOM 2308 C CA . LEU B 1 28 ? 15.797 -13.477 -12.18 1 96.44 28 LEU B CA 1
ATOM 2309 C C . LEU B 1 28 ? 14.484 -12.984 -11.578 1 96.44 28 LEU B C 1
ATOM 2311 O O . LEU B 1 28 ? 13.43 -13.109 -12.203 1 96.44 28 LEU B O 1
ATOM 2315 N N . TYR B 1 29 ? 14.656 -12.492 -10.406 1 98.19 29 TYR B N 1
ATOM 2316 C CA . TYR B 1 29 ? 13.453 -11.992 -9.742 1 98.19 29 TYR B CA 1
ATOM 2317 C C . TYR B 1 29 ? 13.438 -10.469 -9.719 1 98.19 29 TYR B C 1
ATOM 2319 O O . TYR B 1 29 ? 14.469 -9.836 -9.469 1 98.19 29 TYR B O 1
ATOM 2327 N N . PHE B 1 30 ? 12.234 -9.891 -9.992 1 98.56 30 PHE B N 1
ATOM 2328 C CA . PHE B 1 30 ? 12.047 -8.453 -9.844 1 98.56 30 PHE B CA 1
ATOM 2329 C C . PHE B 1 30 ? 10.82 -8.148 -8.992 1 98.56 30 PHE B C 1
ATOM 2331 O O . PHE B 1 30 ? 9.688 -8.445 -9.391 1 98.56 30 PHE B O 1
ATOM 2338 N N . GLY B 1 31 ? 11.039 -7.594 -7.832 1 98.31 31 GLY B N 1
ATOM 2339 C CA . GLY B 1 31 ? 9.984 -7.082 -6.98 1 98.31 31 GLY B CA 1
ATOM 2340 C C . GLY B 1 31 ? 9.789 -5.582 -7.102 1 98.31 31 GLY B C 1
ATOM 2341 O O . GLY B 1 31 ? 10.648 -4.805 -6.672 1 98.31 31 GLY B O 1
ATOM 2342 N N . ASP B 1 32 ? 8.648 -5.164 -7.633 1 98.25 32 ASP B N 1
ATOM 2343 C CA . ASP B 1 32 ? 8.375 -3.752 -7.887 1 98.25 32 ASP B CA 1
ATOM 2344 C C . ASP B 1 32 ? 7.879 -3.055 -6.625 1 98.25 32 ASP B C 1
ATOM 2346 O O . ASP B 1 32 ? 6.809 -2.439 -6.629 1 98.25 32 ASP B O 1
ATOM 2350 N N . VAL B 1 33 ? 8.695 -2.969 -5.633 1 97.06 33 VAL B N 1
ATOM 2351 C CA . VAL B 1 33 ? 8.375 -2.531 -4.277 1 97.06 33 VAL B CA 1
ATOM 2352 C C . VAL B 1 33 ? 8.016 -1.046 -4.285 1 97.06 33 VAL B C 1
ATOM 2354 O O . VAL B 1 33 ? 7.16 -0.602 -3.52 1 97.06 33 VAL B O 1
ATOM 2357 N N . ALA B 1 34 ? 8.594 -0.267 -5.168 1 96.88 34 ALA B N 1
ATOM 2358 C CA . ALA B 1 34 ? 8.336 1.17 -5.227 1 96.88 34 ALA B CA 1
ATOM 2359 C C . ALA B 1 34 ? 6.871 1.449 -5.551 1 96.88 34 ALA B C 1
ATOM 2361 O O . ALA B 1 34 ? 6.336 2.496 -5.18 1 96.88 34 ALA B O 1
ATOM 2362 N N . HIS B 1 35 ? 6.223 0.469 -6.18 1 96.88 35 HIS B N 1
ATOM 2363 C CA . HIS B 1 35 ? 4.875 0.734 -6.664 1 96.88 35 HIS B CA 1
ATOM 2364 C C . HIS B 1 35 ? 3.855 -0.172 -5.98 1 96.88 35 HIS B C 1
ATOM 2366 O O . HIS B 1 35 ? 2.668 -0.143 -6.312 1 96.88 35 HIS B O 1
ATOM 2372 N N . THR B 1 36 ? 4.301 -1.036 -5.051 1 96 36 THR B N 1
ATOM 2373 C CA . THR B 1 36 ? 3.416 -1.923 -4.305 1 96 36 THR B CA 1
ATOM 2374 C C . THR B 1 36 ? 2.486 -1.121 -3.4 1 96 36 THR B C 1
ATOM 2376 O O . THR B 1 36 ? 2.846 -0.035 -2.939 1 96 36 THR B O 1
ATOM 2379 N N . PRO B 1 37 ? 1.296 -1.585 -3.127 1 96.12 37 PRO B N 1
ATOM 2380 C CA . PRO B 1 37 ? 0.587 -2.773 -3.605 1 96.12 37 PRO B CA 1
ATOM 2381 C C . PRO B 1 37 ? -0.166 -2.527 -4.91 1 96.12 37 PRO B C 1
ATOM 2383 O O . PRO B 1 37 ? -0.729 -1.448 -5.109 1 96.12 37 PRO B O 1
ATOM 2386 N N . TYR B 1 38 ? -0.187 -3.516 -5.715 1 97.69 38 TYR B N 1
ATOM 2387 C CA . TYR B 1 38 ? -0.917 -3.414 -6.973 1 97.69 38 TYR B CA 1
ATOM 2388 C C . TYR B 1 38 ? -2.416 -3.572 -6.746 1 97.69 38 TYR B C 1
ATOM 2390 O O . TYR B 1 38 ? -3.225 -3.031 -7.504 1 97.69 38 TYR B O 1
ATOM 2398 N N . GLY B 1 39 ? -2.775 -4.27 -5.727 1 96.81 39 GLY B N 1
ATOM 2399 C CA . GLY B 1 39 ? -4.137 -4.738 -5.512 1 96.81 39 GLY B CA 1
ATOM 2400 C C . GLY B 1 39 ? -5.145 -3.613 -5.383 1 96.81 39 GLY B C 1
ATOM 2401 O O . GLY B 1 39 ? -6.348 -3.834 -5.512 1 96.81 39 GLY B O 1
ATOM 2402 N N . SER B 1 40 ? -4.703 -2.406 -5.121 1 95.12 40 SER B N 1
ATOM 2403 C CA . SER B 1 40 ? -5.609 -1.273 -4.945 1 95.12 40 SER B CA 1
ATOM 2404 C C . SER B 1 40 ? -5.5 -0.293 -6.105 1 95.12 40 SER B C 1
ATOM 2406 O O . SER B 1 40 ? -6.098 0.785 -6.074 1 95.12 40 SER B O 1
ATOM 2408 N N . LYS B 1 41 ? -4.703 -0.628 -7.141 1 96.88 41 LYS B N 1
ATOM 2409 C CA . LYS B 1 41 ? -4.5 0.26 -8.281 1 96.88 41 LYS B CA 1
ATOM 2410 C C . LYS B 1 41 ? -5.465 -0.07 -9.414 1 96.88 41 LYS B C 1
ATOM 2412 O O . LYS B 1 41 ? -6.113 -1.119 -9.398 1 96.88 41 LYS B O 1
ATOM 2417 N N . SER B 1 42 ? -5.605 0.837 -10.305 1 96.12 42 SER B N 1
ATOM 2418 C CA . SER B 1 42 ? -6.426 0.613 -11.492 1 96.12 42 SER B CA 1
ATOM 2419 C C . SER B 1 42 ? -5.758 -0.363 -12.453 1 96.12 42 SER B C 1
ATOM 2421 O O . SER B 1 42 ? -4.535 -0.521 -12.43 1 96.12 42 SER B O 1
ATOM 2423 N N . SER B 1 43 ? -6.578 -0.981 -13.273 1 96.38 43 SER B N 1
ATOM 2424 C CA . SER B 1 43 ? -6.066 -1.92 -14.266 1 96.38 43 SER B CA 1
ATOM 2425 C C . SER B 1 43 ? -5.035 -1.256 -15.18 1 96.38 43 SER B C 1
ATOM 2427 O O . SER B 1 43 ? -3.99 -1.84 -15.469 1 96.38 43 SER B O 1
ATOM 2429 N N . ASP B 1 44 ? -5.297 -0.043 -15.57 1 96.44 44 ASP B N 1
ATOM 2430 C CA . ASP B 1 44 ? -4.387 0.668 -16.469 1 96.44 44 ASP B CA 1
ATOM 2431 C C . ASP B 1 44 ? -3.025 0.881 -15.805 1 96.44 44 ASP B C 1
ATOM 2433 O O . ASP B 1 44 ? -1.986 0.703 -16.453 1 96.44 44 ASP B O 1
ATOM 2437 N N . THR B 1 45 ? -3.057 1.267 -14.609 1 97.12 45 THR B N 1
ATOM 2438 C CA . THR B 1 45 ? -1.824 1.488 -13.859 1 97.12 45 THR B CA 1
ATOM 2439 C C . THR B 1 45 ? -1.037 0.189 -13.711 1 97.12 45 THR B C 1
ATOM 2441 O O . THR B 1 45 ? 0.175 0.164 -13.938 1 97.12 45 THR B O 1
ATOM 2444 N N . ILE B 1 46 ? -1.725 -0.892 -13.422 1 98.12 46 ILE B N 1
ATOM 2445 C CA . ILE B 1 46 ? -1.081 -2.186 -13.227 1 98.12 46 ILE B CA 1
ATOM 2446 C C . ILE B 1 46 ? -0.487 -2.672 -14.547 1 98.12 46 ILE B C 1
ATOM 2448 O O . ILE B 1 46 ? 0.617 -3.221 -14.57 1 98.12 46 ILE B O 1
ATOM 2452 N N . ILE B 1 47 ? -1.215 -2.482 -15.633 1 98.19 47 ILE B N 1
ATOM 2453 C CA . ILE B 1 47 ? -0.731 -2.865 -16.953 1 98.19 47 ILE B CA 1
ATOM 2454 C C . ILE B 1 47 ? 0.572 -2.131 -17.25 1 98.19 47 ILE B C 1
ATOM 2456 O O . ILE B 1 47 ? 1.539 -2.738 -17.719 1 98.19 47 ILE B O 1
ATOM 2460 N N . GLY B 1 48 ? 0.581 -0.838 -16.953 1 97.88 48 GLY B N 1
ATOM 2461 C CA . GLY B 1 48 ? 1.797 -0.064 -17.156 1 97.88 48 GLY B CA 1
ATOM 2462 C C . GLY B 1 48 ? 2.979 -0.607 -16.375 1 97.88 48 GLY B C 1
ATOM 2463 O O . GLY B 1 48 ? 4.074 -0.757 -16.906 1 97.88 48 GLY B O 1
ATOM 2464 N N . TYR B 1 49 ? 2.777 -0.908 -15.109 1 98.06 49 TYR B N 1
ATOM 2465 C CA . TYR B 1 49 ? 3.826 -1.48 -14.273 1 98.06 49 TYR B CA 1
ATOM 2466 C C . TYR B 1 49 ? 4.297 -2.818 -14.828 1 98.06 49 TYR B C 1
ATOM 2468 O O . TYR B 1 49 ? 5.5 -3.094 -14.867 1 98.06 49 TYR B O 1
ATOM 2476 N N . SER B 1 50 ? 3.367 -3.621 -15.242 1 98.56 50 SER B N 1
ATOM 2477 C CA . SER B 1 50 ? 3.674 -4.961 -15.734 1 98.56 50 SER B CA 1
ATOM 2478 C C . SER B 1 50 ? 4.531 -4.91 -16.984 1 98.56 50 SER B C 1
ATOM 2480 O O . SER B 1 50 ? 5.449 -5.715 -17.156 1 98.56 50 SER B O 1
ATOM 2482 N N . ARG B 1 51 ? 4.223 -3.955 -17.875 1 98.5 51 ARG B N 1
ATOM 2483 C CA . ARG B 1 51 ? 5.031 -3.75 -19.078 1 98.5 51 ARG B CA 1
ATOM 2484 C C . ARG B 1 51 ? 6.473 -3.41 -18.719 1 98.5 51 ARG B C 1
ATOM 2486 O O . ARG B 1 51 ? 7.41 -4.004 -19.25 1 98.5 51 ARG B O 1
ATOM 2493 N N . ARG B 1 52 ? 6.613 -2.521 -17.781 1 98 52 ARG B N 1
ATOM 2494 C CA . ARG B 1 52 ? 7.938 -2.08 -17.344 1 98 52 ARG B CA 1
ATOM 2495 C C . ARG B 1 52 ? 8.719 -3.229 -16.719 1 98 52 ARG B C 1
ATOM 2497 O O . ARG B 1 52 ? 9.914 -3.391 -16.969 1 98 52 ARG B O 1
ATOM 2504 N N . ASN B 1 53 ? 8.039 -3.949 -15.859 1 98.5 53 ASN B N 1
ATOM 2505 C CA . ASN B 1 53 ? 8.68 -5.086 -15.203 1 98.5 53 ASN B CA 1
ATOM 2506 C C . ASN B 1 53 ? 9.133 -6.133 -16.219 1 98.5 53 ASN B C 1
ATOM 2508 O O . ASN B 1 53 ? 10.227 -6.695 -16.094 1 98.5 53 ASN B O 1
ATOM 2512 N N . THR B 1 54 ? 8.266 -6.414 -17.203 1 98.62 54 THR B N 1
ATOM 2513 C CA . THR B 1 54 ? 8.594 -7.367 -18.266 1 98.62 54 THR B CA 1
ATOM 2514 C C . THR B 1 54 ? 9.812 -6.898 -19.047 1 98.62 54 THR B C 1
ATOM 2516 O O . THR B 1 54 ? 10.758 -7.66 -19.266 1 98.62 54 THR B O 1
ATOM 2519 N N . ASP B 1 55 ? 9.828 -5.602 -19.438 1 98.62 55 ASP B N 1
ATOM 2520 C CA . ASP B 1 55 ? 10.945 -5.027 -20.172 1 98.62 55 ASP B CA 1
ATOM 2521 C C . ASP B 1 55 ? 12.25 -5.145 -19.375 1 98.62 55 ASP B C 1
ATOM 2523 O O . ASP B 1 55 ? 13.297 -5.484 -19.938 1 98.62 55 ASP B O 1
ATOM 2527 N N . PHE B 1 56 ? 12.188 -4.891 -18.141 1 98.56 56 PHE B N 1
ATOM 2528 C CA . PHE B 1 56 ? 13.367 -4.969 -17.281 1 98.56 56 PHE B CA 1
ATOM 2529 C C . PHE B 1 56 ? 13.945 -6.379 -17.297 1 98.56 56 PHE B C 1
ATOM 2531 O O . PHE B 1 56 ? 15.156 -6.559 -17.484 1 98.56 56 PHE B O 1
ATOM 2538 N N . LEU B 1 57 ? 13.094 -7.363 -17.078 1 98.19 57 LEU B N 1
ATOM 2539 C CA . LEU B 1 57 ? 13.539 -8.75 -17.016 1 98.19 57 LEU B CA 1
ATOM 2540 C C . LEU B 1 57 ? 14.109 -9.211 -18.344 1 98.19 57 LEU B C 1
ATOM 2542 O O . LEU B 1 57 ? 15.125 -9.914 -18.391 1 98.19 57 LEU B O 1
ATOM 2546 N N . LEU B 1 58 ? 13.469 -8.82 -19.438 1 97.62 58 LEU B N 1
ATOM 2547 C CA . LEU B 1 58 ? 13.961 -9.18 -20.766 1 97.62 58 LEU B CA 1
ATOM 2548 C C . LEU B 1 58 ? 15.336 -8.562 -21.016 1 97.62 58 LEU B C 1
ATOM 2550 O O . LEU B 1 58 ? 16.219 -9.219 -21.562 1 97.62 58 LEU B O 1
ATOM 2554 N N . ASN B 1 59 ? 15.484 -7.332 -20.562 1 97.38 59 ASN B N 1
ATOM 2555 C CA . ASN B 1 59 ? 16.766 -6.645 -20.719 1 97.38 59 ASN B CA 1
ATOM 2556 C C . ASN B 1 59 ? 17.859 -7.312 -19.906 1 97.38 59 ASN B C 1
ATOM 2558 O O . ASN B 1 59 ? 19.047 -7.18 -20.219 1 97.38 59 ASN B O 1
ATOM 2562 N N . GLN B 1 60 ? 17.469 -8.039 -18.844 1 94.75 60 GLN B N 1
ATOM 2563 C CA . GLN B 1 60 ? 18.422 -8.758 -18.016 1 94.75 60 GLN B CA 1
ATOM 2564 C C . GLN B 1 60 ? 18.703 -10.156 -18.562 1 94.75 60 GLN B C 1
ATOM 2566 O O . GLN B 1 60 ? 19.516 -10.898 -18.016 1 94.75 60 GLN B O 1
ATOM 2571 N N . GLY B 1 61 ? 17.969 -10.602 -19.625 1 92.88 61 GLY B N 1
ATOM 2572 C CA . GLY B 1 61 ? 18.297 -11.844 -20.297 1 92.88 61 GLY B CA 1
ATOM 2573 C C . GLY B 1 61 ? 17.266 -12.938 -20.078 1 92.88 61 GLY B C 1
ATOM 2574 O O . GLY B 1 61 ? 17.484 -14.086 -20.469 1 92.88 61 GLY B O 1
ATOM 2575 N N . ALA B 1 62 ? 16.109 -12.617 -19.516 1 95.75 62 ALA B N 1
ATOM 2576 C CA . ALA B 1 62 ? 15.078 -13.625 -19.297 1 95.75 62 ALA B CA 1
ATOM 2577 C C . ALA B 1 62 ? 14.555 -14.164 -20.625 1 95.75 62 ALA B C 1
ATOM 2579 O O . ALA B 1 62 ? 14.391 -13.414 -21.578 1 95.75 62 ALA B O 1
ATOM 2580 N N . GLN B 1 63 ? 14.281 -15.438 -20.609 1 95.31 63 GLN B N 1
ATOM 2581 C CA . GLN B 1 63 ? 13.781 -16.094 -21.812 1 95.31 63 GLN B CA 1
ATOM 2582 C C . GLN B 1 63 ? 12.352 -16.594 -21.625 1 95.31 63 GLN B C 1
ATOM 2584 O O . GLN B 1 63 ? 11.672 -16.953 -22.578 1 95.31 63 GLN B O 1
ATOM 2589 N N . VAL B 1 64 ? 11.961 -16.672 -20.438 1 97.5 64 VAL B N 1
ATOM 2590 C CA . VAL B 1 64 ? 10.602 -16.953 -20 1 97.5 64 VAL B CA 1
ATOM 2591 C C . VAL B 1 64 ? 10.211 -15.984 -18.875 1 97.5 64 VAL B C 1
ATOM 2593 O O . VAL B 1 64 ? 11.031 -15.648 -18.031 1 97.5 64 VAL B O 1
ATOM 2596 N N . ILE B 1 65 ? 8.969 -15.484 -18.938 1 98.56 65 ILE B N 1
ATOM 2597 C CA . ILE B 1 65 ? 8.492 -14.562 -17.906 1 98.56 65 ILE B CA 1
ATOM 2598 C C . ILE B 1 65 ? 7.406 -15.242 -17.078 1 98.56 65 ILE B C 1
ATOM 2600 O O . ILE B 1 65 ? 6.457 -15.805 -17.625 1 98.56 65 ILE B O 1
ATOM 2604 N N . VAL B 1 66 ? 7.582 -15.211 -15.812 1 98.75 66 VAL B N 1
ATOM 2605 C CA . VAL B 1 66 ? 6.562 -15.664 -14.875 1 98.75 66 VAL B CA 1
ATOM 2606 C C . VAL B 1 66 ? 5.945 -14.461 -14.164 1 98.75 66 VAL B C 1
ATOM 2608 O O . VAL B 1 66 ? 6.641 -13.719 -13.461 1 98.75 66 VAL B O 1
ATOM 2611 N N . VAL B 1 67 ? 4.66 -14.234 -14.391 1 98.75 67 VAL B N 1
ATOM 2612 C CA . VAL B 1 67 ? 3.924 -13.211 -13.656 1 98.75 67 VAL B CA 1
ATOM 2613 C C . VAL B 1 67 ? 3.438 -13.773 -12.328 1 98.75 67 VAL B C 1
ATOM 2615 O O . VAL B 1 67 ? 2.355 -14.367 -12.25 1 98.75 67 VAL B O 1
ATOM 2618 N N . ALA B 1 68 ? 4.199 -13.453 -11.289 1 98.44 68 ALA B N 1
ATOM 2619 C CA . ALA B 1 68 ? 3.984 -14.055 -9.969 1 98.44 68 ALA B CA 1
ATOM 2620 C C . ALA B 1 68 ? 3.119 -13.156 -9.094 1 98.44 68 ALA B C 1
ATOM 2622 O O . ALA B 1 68 ? 3.066 -13.336 -7.875 1 98.44 68 ALA B O 1
ATOM 2623 N N . CYS B 1 69 ? 2.553 -12.195 -9.586 1 97.88 69 CYS B N 1
ATOM 2624 C CA . CYS B 1 69 ? 1.598 -11.32 -8.914 1 97.88 69 CYS B CA 1
ATOM 2625 C C . CYS B 1 69 ? 0.184 -11.562 -9.43 1 97.88 69 CYS B C 1
ATOM 2627 O O . CYS B 1 69 ? -0.088 -11.383 -10.617 1 97.88 69 CYS B O 1
ATOM 2629 N N . ASN B 1 70 ? -0.705 -11.891 -8.562 1 98.06 70 ASN B N 1
ATOM 2630 C CA . ASN B 1 70 ? -2.072 -12.172 -8.977 1 98.06 70 ASN B CA 1
ATOM 2631 C C . ASN B 1 70 ? -2.75 -10.938 -9.562 1 98.06 70 ASN B C 1
ATOM 2633 O O . ASN B 1 70 ? -3.428 -11.031 -10.594 1 98.06 70 ASN B O 1
ATOM 2637 N N . SER B 1 71 ? -2.529 -9.773 -8.961 1 98.12 71 SER B N 1
ATOM 2638 C CA . SER B 1 71 ? -3.119 -8.547 -9.484 1 98.12 71 SER B CA 1
ATOM 2639 C C . SER B 1 71 ? -2.605 -8.242 -10.891 1 98.12 71 SER B C 1
ATOM 2641 O O . SER B 1 71 ? -3.385 -7.895 -11.781 1 98.12 71 SER B O 1
ATOM 2643 N N . ALA B 1 72 ? -1.318 -8.422 -11.07 1 98.5 72 ALA B N 1
ATOM 2644 C CA . ALA B 1 72 ? -0.733 -8.195 -12.391 1 98.5 72 ALA B CA 1
ATOM 2645 C C . ALA B 1 72 ? -1.258 -9.219 -13.406 1 98.5 72 ALA B C 1
ATOM 2647 O O . ALA B 1 72 ? -1.654 -8.852 -14.516 1 98.5 72 ALA B O 1
ATOM 2648 N N . ALA B 1 73 ? -1.25 -10.445 -13 1 98.25 73 ALA B N 1
ATOM 2649 C CA . ALA B 1 73 ? -1.734 -11.484 -13.898 1 98.25 73 ALA B CA 1
ATOM 2650 C C . ALA B 1 73 ? -3.193 -11.25 -14.273 1 98.25 73 ALA B C 1
ATOM 2652 O O . ALA B 1 73 ? -3.568 -11.391 -15.445 1 98.25 73 ALA B O 1
ATOM 2653 N N . ALA B 1 74 ? -3.969 -10.898 -13.336 1 97.44 74 ALA B N 1
ATOM 2654 C CA . ALA B 1 74 ? -5.406 -10.711 -13.508 1 97.44 74 ALA B CA 1
ATOM 2655 C C . ALA B 1 74 ? -5.699 -9.578 -14.492 1 97.44 74 ALA B C 1
ATOM 2657 O O . ALA B 1 74 ? -6.703 -9.617 -15.211 1 97.44 74 ALA B O 1
ATOM 2658 N N . THR B 1 75 ? -4.789 -8.602 -14.547 1 96.69 75 THR B N 1
ATOM 2659 C CA . THR B 1 75 ? -5.105 -7.395 -15.297 1 96.69 75 THR B CA 1
ATOM 2660 C C . THR B 1 75 ? -4.273 -7.312 -16.578 1 96.69 75 THR B C 1
ATOM 2662 O O . THR B 1 75 ? -4.66 -6.637 -17.531 1 96.69 75 THR B O 1
ATOM 2665 N N . SER B 1 76 ? -3.156 -8.008 -16.594 1 97.38 76 SER B N 1
ATOM 2666 C CA . SER B 1 76 ? -2.184 -7.582 -17.594 1 97.38 76 SER B CA 1
ATOM 2667 C C . SER B 1 76 ? -1.74 -8.75 -18.469 1 97.38 76 SER B C 1
ATOM 2669 O O . SER B 1 76 ? -1.096 -8.547 -19.5 1 97.38 76 SER B O 1
ATOM 2671 N N . VAL B 1 77 ? -2.053 -9.969 -18.156 1 96.69 77 VAL B N 1
ATOM 2672 C CA . VAL B 1 77 ? -1.405 -11.102 -18.812 1 96.69 77 VAL B CA 1
ATOM 2673 C C . VAL B 1 77 ? -1.799 -11.148 -20.281 1 96.69 77 VAL B C 1
ATOM 2675 O O . VAL B 1 77 ? -0.963 -11.422 -21.156 1 96.69 77 VAL B O 1
ATOM 2678 N N . ASP B 1 78 ? -3.07 -10.938 -20.578 1 96.06 78 ASP B N 1
ATOM 2679 C CA . ASP B 1 78 ? -3.51 -10.938 -21.984 1 96.06 78 ASP B CA 1
ATOM 2680 C C . ASP B 1 78 ? -2.789 -9.859 -22.781 1 96.06 78 ASP B C 1
ATOM 2682 O O . ASP B 1 78 ? -2.381 -10.102 -23.922 1 96.06 78 ASP B O 1
ATOM 2686 N N . VAL B 1 79 ? -2.633 -8.727 -22.203 1 97.62 79 VAL B N 1
ATOM 2687 C CA . VAL B 1 79 ? -1.935 -7.613 -22.828 1 97.62 79 VAL B CA 1
ATOM 2688 C C . VAL B 1 79 ? -0.47 -7.984 -23.062 1 97.62 79 VAL B C 1
ATOM 2690 O O . VAL B 1 79 ? 0.071 -7.77 -24.141 1 97.62 79 VAL B O 1
ATOM 2693 N N . LEU B 1 80 ? 0.155 -8.562 -22.094 1 98.31 80 LEU B N 1
ATOM 2694 C CA . LEU B 1 80 ? 1.562 -8.938 -22.188 1 98.31 80 LEU B CA 1
ATOM 2695 C C . LEU B 1 80 ? 1.773 -9.992 -23.266 1 98.31 80 LEU B C 1
ATOM 2697 O O . LEU B 1 80 ? 2.723 -9.906 -24.047 1 98.31 80 LEU B O 1
ATOM 2701 N N . ARG B 1 81 ? 0.917 -10.977 -23.312 1 97.75 81 ARG B N 1
ATOM 2702 C CA . ARG B 1 81 ? 1.039 -12.047 -24.281 1 97.75 81 ARG B CA 1
ATOM 2703 C C . ARG B 1 81 ? 0.868 -11.516 -25.703 1 97.75 81 ARG B C 1
ATOM 2705 O O . ARG B 1 81 ? 1.466 -12.039 -26.641 1 97.75 81 ARG B O 1
ATOM 2712 N N . ALA B 1 82 ? 0.075 -10.5 -25.828 1 97.94 82 ALA B N 1
ATOM 2713 C CA . ALA B 1 82 ? -0.141 -9.883 -27.141 1 97.94 82 ALA B CA 1
ATOM 2714 C C . ALA B 1 82 ? 1.061 -9.039 -27.547 1 97.94 82 ALA B C 1
ATOM 2716 O O . ALA B 1 82 ? 1.358 -8.914 -28.75 1 97.94 82 ALA B O 1
ATOM 2717 N N . GLU B 1 83 ? 1.744 -8.547 -26.625 1 98.19 83 GLU B N 1
ATOM 2718 C CA . GLU B 1 83 ? 2.768 -7.547 -26.906 1 98.19 83 GLU B CA 1
ATOM 2719 C C . GLU B 1 83 ? 4.156 -8.18 -26.969 1 98.19 83 GLU B C 1
ATOM 2721 O O . GLU B 1 83 ? 5.059 -7.648 -27.609 1 98.19 83 GLU B O 1
ATOM 2726 N N . TYR B 1 84 ? 4.348 -9.266 -26.266 1 98.19 84 TYR B N 1
ATOM 2727 C CA . TYR B 1 84 ? 5.676 -9.859 -26.172 1 98.19 84 TYR B CA 1
ATOM 2728 C C . TYR B 1 84 ? 5.688 -11.258 -26.781 1 98.19 84 TYR B C 1
ATOM 2730 O O . TYR B 1 84 ? 4.711 -12 -26.672 1 98.19 84 TYR B O 1
ATOM 2738 N N . SER B 1 85 ? 6.84 -11.68 -27.312 1 95.94 85 SER B N 1
ATOM 2739 C CA . SER B 1 85 ? 6.969 -12.961 -27.984 1 95.94 85 SER B CA 1
ATOM 2740 C C . SER B 1 85 ? 7.457 -14.047 -27.031 1 95.94 85 SER B C 1
ATOM 2742 O O . SER B 1 85 ? 7.316 -15.242 -27.328 1 95.94 85 SER B O 1
ATOM 2744 N N . VAL B 1 86 ? 8.008 -13.656 -25.938 1 96.5 86 VAL B N 1
ATOM 2745 C CA . VAL B 1 86 ? 8.516 -14.625 -24.969 1 96.5 86 VAL B CA 1
ATOM 2746 C C . VAL B 1 86 ? 7.348 -15.344 -24.297 1 96.5 86 VAL B C 1
ATOM 2748 O O . VAL B 1 86 ? 6.266 -14.781 -24.141 1 96.5 86 VAL B O 1
ATOM 2751 N N . PRO B 1 87 ? 7.578 -16.609 -23.906 1 97.56 87 PRO B N 1
ATOM 2752 C CA . PRO B 1 87 ? 6.531 -17.297 -23.156 1 97.56 87 PRO B CA 1
ATOM 2753 C C . PRO B 1 87 ? 6.211 -16.609 -21.828 1 97.56 87 PRO B C 1
ATOM 2755 O O . PRO B 1 87 ? 7.121 -16.203 -21.109 1 97.56 87 PRO B O 1
ATOM 2758 N N . ILE B 1 88 ? 4.922 -16.484 -21.578 1 98.12 88 ILE B N 1
ATOM 2759 C CA . ILE B 1 88 ? 4.453 -15.875 -20.328 1 98.12 88 ILE B CA 1
ATOM 2760 C C . ILE B 1 88 ? 3.645 -16.891 -19.531 1 98.12 88 ILE B C 1
ATOM 2762 O O . ILE B 1 88 ? 2.596 -17.359 -19.984 1 98.12 88 ILE B O 1
ATOM 2766 N N . ILE B 1 89 ? 4.164 -17.281 -18.438 1 97.75 89 ILE B N 1
ATOM 2767 C CA . ILE B 1 89 ? 3.488 -18.109 -17.453 1 97.75 89 ILE B CA 1
ATOM 2768 C C . ILE B 1 89 ? 2.928 -17.25 -16.328 1 97.75 89 ILE B C 1
ATOM 2770 O O . ILE B 1 89 ? 3.555 -16.266 -15.914 1 97.75 89 ILE B O 1
ATOM 2774 N N . ASP B 1 90 ? 1.701 -17.547 -15.891 1 97.88 90 ASP B N 1
ATOM 2775 C CA . ASP B 1 90 ? 1.11 -16.672 -14.875 1 97.88 90 ASP B CA 1
ATOM 2776 C C . ASP B 1 90 ? 0.39 -17.5 -13.805 1 97.88 90 ASP B C 1
ATOM 2778 O O . ASP B 1 90 ? 0.021 -18.641 -14.039 1 97.88 90 ASP B O 1
ATOM 2782 N N . VAL B 1 91 ? 0.16 -16.891 -12.719 1 97.12 91 VAL B N 1
ATOM 2783 C CA . VAL B 1 91 ? -0.408 -17.531 -11.539 1 97.12 91 VAL B CA 1
ATOM 2784 C C . VAL B 1 91 ? -1.878 -17.859 -11.781 1 97.12 91 VAL B C 1
ATOM 2786 O O . VAL B 1 91 ? -2.414 -18.812 -11.203 1 97.12 91 VAL B O 1
ATOM 2789 N N . ILE B 1 92 ? -2.562 -17.188 -12.586 1 97 92 ILE B N 1
ATOM 2790 C CA . ILE B 1 92 ? -4.004 -17.312 -12.75 1 97 92 ILE B CA 1
ATOM 2791 C C . ILE B 1 92 ? -4.32 -18.594 -13.539 1 97 92 ILE B C 1
ATOM 2793 O O . ILE B 1 92 ? -5.172 -19.375 -13.141 1 97 92 ILE B O 1
ATOM 2797 N N . THR B 1 93 ? -3.637 -18.75 -14.625 1 94.44 93 THR B N 1
ATOM 2798 C CA . THR B 1 93 ? -3.871 -19.906 -15.484 1 94.44 93 THR B CA 1
ATOM 2799 C C . THR B 1 93 ? -3.598 -21.203 -14.727 1 94.44 93 THR B C 1
ATOM 2801 O O . THR B 1 93 ? -4.422 -22.125 -14.742 1 94.44 93 THR B O 1
ATOM 2804 N N . ALA B 1 94 ? -2.461 -21.219 -14.078 1 93.06 94 ALA B N 1
ATOM 2805 C CA . ALA B 1 94 ? -2.041 -22.406 -13.344 1 93.06 94 ALA B CA 1
ATOM 2806 C C . ALA B 1 94 ? -3.047 -22.766 -12.25 1 93.06 94 ALA B C 1
ATOM 2808 O O . ALA B 1 94 ? -3.422 -23.938 -12.102 1 93.06 94 ALA B O 1
ATOM 2809 N N . THR B 1 95 ? -3.51 -21.781 -11.547 1 95.75 95 THR B N 1
ATOM 2810 C CA . THR B 1 95 ? -4.367 -21.969 -10.383 1 95.75 95 THR B CA 1
ATOM 2811 C C . THR B 1 95 ? -5.793 -22.297 -10.812 1 95.75 95 THR B C 1
ATOM 2813 O O . THR B 1 95 ? -6.445 -23.156 -10.203 1 95.75 95 THR B O 1
ATOM 2816 N N . SER B 1 96 ? -6.285 -21.656 -11.82 1 96.31 96 SER B N 1
ATOM 2817 C CA . SER B 1 96 ? -7.633 -21.906 -12.32 1 96.31 96 SER B CA 1
ATOM 2818 C C . SER B 1 96 ? -7.797 -23.328 -12.812 1 96.31 96 SER B C 1
ATOM 2820 O O . SER B 1 96 ? -8.812 -23.969 -12.547 1 96.31 96 SER B O 1
ATOM 2822 N N . SER B 1 97 ? -6.801 -23.797 -13.539 1 94.12 97 SER B N 1
ATOM 2823 C CA . SER B 1 97 ? -6.84 -25.156 -14.07 1 94.12 97 SER B CA 1
ATOM 2824 C C . SER B 1 97 ? -6.906 -26.188 -12.945 1 94.12 97 SER B C 1
ATOM 2826 O O . SER B 1 97 ? -7.691 -27.125 -13.016 1 94.12 97 SER B O 1
ATOM 2828 N N . LYS B 1 98 ? -6.086 -25.984 -11.977 1 95.25 98 LYS B N 1
ATOM 2829 C CA . LYS B 1 98 ? -6.051 -26.906 -10.844 1 95.25 98 LYS B CA 1
ATOM 2830 C C . LYS B 1 98 ? -7.375 -26.906 -10.086 1 95.25 98 LYS B C 1
ATOM 2832 O O . LYS B 1 98 ? -7.875 -27.953 -9.688 1 95.25 98 LYS B O 1
ATOM 2837 N N . ALA B 1 99 ? -7.938 -25.734 -9.844 1 96.38 99 ALA B N 1
ATOM 2838 C CA . ALA B 1 99 ? -9.195 -25.594 -9.117 1 96.38 99 ALA B CA 1
ATOM 2839 C C . ALA B 1 99 ? -10.336 -26.281 -9.859 1 96.38 99 ALA B C 1
ATOM 2841 O O . ALA B 1 99 ? -11.133 -27 -9.258 1 96.38 99 ALA B O 1
ATOM 2842 N N . ALA B 1 100 ? -10.398 -26.078 -11.156 1 95.31 100 ALA B N 1
ATOM 2843 C CA . ALA B 1 100 ? -11.453 -26.672 -11.977 1 95.31 100 ALA B CA 1
ATOM 2844 C C . ALA B 1 100 ? -11.375 -28.188 -11.969 1 95.31 100 ALA B C 1
ATOM 2846 O O . ALA B 1 100 ? -12.406 -28.859 -11.914 1 95.31 100 ALA B O 1
ATOM 2847 N N . ALA B 1 101 ? -10.195 -28.688 -11.977 1 94.12 101 ALA B N 1
ATOM 2848 C CA . ALA B 1 101 ? -9.992 -30.141 -12.031 1 9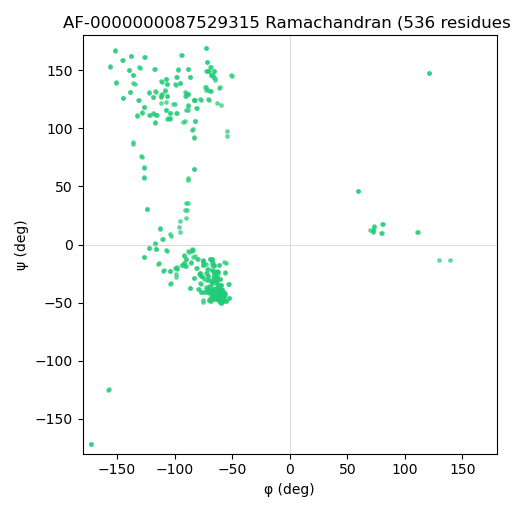4.12 101 ALA B CA 1
ATOM 2849 C C . ALA B 1 101 ? -10.211 -30.766 -10.656 1 94.12 101 ALA B C 1
ATOM 2851 O O . ALA B 1 101 ? -10.578 -31.953 -10.562 1 94.12 101 ALA B O 1
ATOM 2852 N N . GLY B 1 102 ? -10.023 -29.984 -9.609 1 93.81 102 GLY B N 1
ATOM 2853 C CA . GLY B 1 102 ? -9.953 -30.562 -8.281 1 93.81 102 GLY B CA 1
ATOM 2854 C C . GLY B 1 102 ? -11.258 -30.484 -7.52 1 93.81 102 GLY B C 1
ATOM 2855 O O . GLY B 1 102 ? -11.484 -31.234 -6.57 1 93.81 102 GLY B O 1
ATOM 2856 N N . THR B 1 103 ? -12.172 -29.609 -7.898 1 96.56 103 THR B N 1
ATOM 2857 C CA . THR B 1 103 ? -13.422 -29.422 -7.168 1 96.56 103 THR B CA 1
ATOM 2858 C C . THR B 1 103 ? -14.32 -30.641 -7.309 1 96.56 103 THR B C 1
ATOM 2860 O O . THR B 1 103 ? -14.367 -31.266 -8.367 1 96.56 103 THR B O 1
ATOM 2863 N N . LEU B 1 104 ? -15.07 -30.938 -6.254 1 95.62 104 LEU B N 1
ATOM 2864 C CA . LEU B 1 104 ? -15.969 -32.094 -6.238 1 95.62 104 LEU B CA 1
ATOM 2865 C C . LEU B 1 104 ? -17.422 -31.656 -6.41 1 95.62 104 LEU B C 1
ATOM 2867 O O . LEU B 1 104 ? -18.25 -32.438 -6.863 1 95.62 104 LEU B O 1
ATOM 2871 N N . ASN B 1 105 ? -17.703 -30.422 -6.078 1 96.38 105 ASN B N 1
ATOM 2872 C CA . ASN B 1 105 ? -19.094 -30 -6.117 1 96.38 105 ASN B CA 1
ATOM 2873 C C . ASN B 1 105 ? -19.297 -28.812 -7.043 1 96.38 105 ASN B C 1
ATOM 2875 O O . ASN B 1 105 ? -20.406 -28.281 -7.137 1 96.38 105 ASN B O 1
ATOM 2879 N N . GLY B 1 106 ? -18.219 -28.328 -7.605 1 96.69 106 GLY B N 1
ATOM 2880 C CA . GLY B 1 106 ? -18.312 -27.25 -8.586 1 96.69 106 GLY B CA 1
ATOM 2881 C C . GLY B 1 106 ? -18.5 -25.891 -7.949 1 96.69 106 GLY B C 1
ATOM 2882 O O . GLY B 1 106 ? -18.844 -24.922 -8.641 1 96.69 106 GLY B O 1
ATOM 2883 N N . ARG B 1 107 ? -18.359 -25.781 -6.652 1 98.12 107 ARG B N 1
ATOM 2884 C CA . ARG B 1 107 ? -18.406 -24.516 -5.938 1 98.12 107 ARG B CA 1
ATOM 2885 C C . ARG B 1 107 ? -17.016 -24.078 -5.496 1 98.12 107 ARG B C 1
ATOM 2887 O O . ARG B 1 107 ? -16.422 -24.688 -4.594 1 98.12 107 ARG 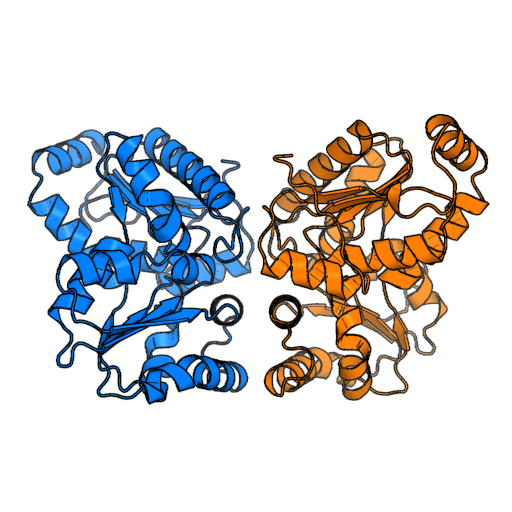B O 1
ATOM 2894 N N . ILE B 1 108 ? -16.5 -23.047 -6.141 1 98.44 108 ILE B N 1
ATOM 2895 C CA . ILE B 1 108 ? -15.117 -22.625 -5.945 1 98.44 108 ILE B CA 1
ATOM 2896 C C . ILE B 1 108 ? -15.094 -21.203 -5.406 1 98.44 108 ILE B C 1
ATOM 2898 O O . ILE B 1 108 ? -15.766 -20.312 -5.938 1 98.44 108 ILE B O 1
ATOM 2902 N N . GLY B 1 109 ? -14.391 -21 -4.305 1 98.56 109 GLY B N 1
ATOM 2903 C CA . GLY B 1 109 ? -14.125 -19.672 -3.781 1 98.56 109 GLY B CA 1
ATOM 2904 C C . GLY B 1 109 ? -12.773 -19.141 -4.188 1 98.56 109 GLY B C 1
ATOM 2905 O O . GLY B 1 109 ? -11.844 -19.906 -4.445 1 98.56 109 GLY B O 1
ATOM 2906 N N . ILE B 1 110 ? -12.695 -17.875 -4.289 1 98.69 110 ILE B N 1
ATOM 2907 C CA . ILE B 1 110 ? -11.438 -17.188 -4.535 1 98.69 110 ILE B CA 1
ATOM 2908 C C . ILE B 1 110 ? -11.281 -16.031 -3.545 1 98.69 110 ILE B C 1
ATOM 2910 O O . ILE B 1 110 ? -12.164 -15.172 -3.438 1 98.69 110 ILE B O 1
ATOM 2914 N N . ILE B 1 111 ? -10.203 -16.047 -2.836 1 98.69 111 ILE B N 1
ATOM 2915 C CA . ILE B 1 111 ? -9.844 -14.844 -2.086 1 98.69 111 ILE B CA 1
ATOM 2916 C C . ILE B 1 111 ? -8.656 -14.156 -2.746 1 98.69 111 ILE B C 1
ATOM 2918 O O . ILE B 1 111 ? -7.758 -14.82 -3.271 1 98.69 111 ILE B O 1
ATOM 2922 N N . GLY B 1 112 ? -8.625 -12.844 -2.775 1 98.12 112 GLY B N 1
ATOM 2923 C CA . GLY B 1 112 ? -7.566 -12.078 -3.42 1 98.12 112 GLY B CA 1
ATOM 2924 C C . GLY B 1 112 ? -7.668 -10.586 -3.158 1 98.12 112 GLY B C 1
ATOM 2925 O O . GLY B 1 112 ? -8.422 -10.148 -2.285 1 98.12 112 GLY B O 1
ATOM 2926 N N . THR B 1 113 ? -6.852 -9.852 -3.84 1 97.38 113 THR B N 1
ATOM 2927 C CA . THR B 1 113 ? -6.926 -8.391 -3.781 1 97.38 113 THR B CA 1
ATOM 2928 C C . THR B 1 113 ? -8.156 -7.883 -4.527 1 97.38 113 THR B C 1
ATOM 2930 O O . THR B 1 113 ? -8.812 -8.641 -5.246 1 97.38 113 THR B O 1
ATOM 2933 N N . ARG B 1 114 ? -8.469 -6.617 -4.363 1 96.25 114 ARG B N 1
ATOM 2934 C CA . ARG B 1 114 ? -9.602 -6.023 -5.07 1 96.25 114 ARG B CA 1
ATOM 2935 C C . ARG B 1 114 ? -9.398 -6.09 -6.582 1 96.25 114 ARG B C 1
ATOM 2937 O O . ARG B 1 114 ? -10.32 -6.441 -7.324 1 96.25 114 ARG B O 1
ATOM 2944 N N . ALA B 1 115 ? -8.156 -5.754 -7.02 1 96.69 115 ALA B N 1
ATOM 2945 C CA . ALA B 1 115 ? -7.859 -5.785 -8.453 1 96.69 115 ALA B CA 1
ATOM 2946 C C . ALA B 1 115 ? -8.07 -7.184 -9.023 1 96.69 115 ALA B C 1
ATOM 2948 O O . ALA B 1 115 ? -8.656 -7.34 -10.094 1 96.69 115 ALA B O 1
ATOM 2949 N N . THR B 1 116 ? -7.691 -8.211 -8.266 1 97.69 116 THR B N 1
ATOM 2950 C CA . THR B 1 116 ? -7.816 -9.594 -8.711 1 97.69 116 THR B CA 1
ATOM 2951 C C . THR B 1 116 ? -9.289 -10 -8.789 1 97.69 116 THR B C 1
ATOM 2953 O O . THR B 1 116 ? -9.742 -10.508 -9.812 1 97.69 116 THR B O 1
ATOM 2956 N N . ILE B 1 117 ? -10.039 -9.727 -7.762 1 98.06 117 ILE B N 1
ATOM 2957 C CA . ILE B 1 117 ? -11.43 -10.164 -7.672 1 98.06 117 ILE B CA 1
ATOM 2958 C C . ILE B 1 117 ? -12.281 -9.391 -8.672 1 98.06 117 ILE B C 1
ATOM 2960 O O . ILE B 1 117 ? -13.109 -9.969 -9.383 1 98.06 117 ILE B O 1
ATOM 2964 N N . GLN B 1 118 ? -12.008 -8.102 -8.797 1 95.69 118 GLN B N 1
ATOM 2965 C CA . GLN B 1 118 ? -12.812 -7.25 -9.656 1 95.69 118 GLN B CA 1
ATOM 2966 C C . GLN B 1 118 ? -12.555 -7.551 -11.133 1 95.69 118 GLN B C 1
ATOM 2968 O O . GLN B 1 118 ? -13.414 -7.309 -11.984 1 95.69 118 GLN B O 1
ATOM 2973 N N . SER B 1 119 ? -11.398 -8.086 -11.414 1 95.94 119 SER B N 1
ATOM 2974 C CA . SER B 1 119 ? -11.062 -8.406 -12.797 1 95.94 119 SER B CA 1
ATOM 2975 C C . SER B 1 119 ? -11.961 -9.516 -13.344 1 95.94 119 SER B C 1
ATOM 2977 O O . SER B 1 119 ? -12.125 -9.648 -14.555 1 95.94 119 SER B O 1
ATOM 2979 N N . GLY B 1 120 ? -12.43 -10.398 -12.469 1 96.81 120 GLY B N 1
ATOM 2980 C CA . GLY B 1 120 ? -13.266 -11.516 -12.875 1 96.81 120 GLY B CA 1
ATOM 2981 C C . GLY B 1 120 ? -12.508 -12.594 -13.625 1 96.81 120 GLY B C 1
ATOM 2982 O O . GLY B 1 120 ? -13.102 -13.523 -14.172 1 96.81 120 GLY B O 1
ATOM 2983 N N . ILE B 1 121 ? -11.242 -12.539 -13.617 1 96.31 121 ILE B N 1
ATOM 2984 C CA . ILE B 1 121 ? -10.43 -13.344 -14.516 1 96.31 121 ILE B CA 1
ATOM 2985 C C . ILE B 1 121 ? -10.508 -14.812 -14.102 1 96.31 121 ILE B C 1
ATOM 2987 O O . ILE B 1 121 ? -10.531 -15.703 -14.945 1 96.31 121 ILE B O 1
ATOM 2991 N N . TYR B 1 122 ? -10.539 -15.117 -12.836 1 96.94 122 TYR B N 1
ATOM 2992 C CA . TYR B 1 122 ? -10.625 -16.5 -12.383 1 96.94 122 TYR B CA 1
ATOM 2993 C C . TYR B 1 122 ? -11.93 -17.141 -12.836 1 96.94 122 TYR B C 1
ATOM 2995 O O . TYR B 1 122 ? -11.93 -18.266 -13.336 1 96.94 122 TYR B O 1
ATOM 3003 N N . GLU B 1 123 ? -13.008 -16.406 -12.625 1 96.94 123 GLU B N 1
ATOM 3004 C CA . GLU B 1 123 ? -14.305 -16.922 -13.062 1 96.94 123 GLU B CA 1
ATOM 3005 C C . GLU B 1 123 ? -14.32 -17.156 -14.57 1 96.94 123 GLU B C 1
ATOM 3007 O O . GLU B 1 123 ? -14.766 -18.219 -15.031 1 96.94 123 GLU B O 1
ATOM 3012 N N . LYS B 1 124 ? -13.805 -16.219 -15.289 1 96.25 124 LYS B N 1
ATOM 3013 C CA . LYS B 1 124 ? -13.766 -16.328 -16.75 1 96.25 124 LYS B CA 1
ATOM 3014 C C . LYS B 1 124 ? -12.969 -17.547 -17.188 1 96.25 124 LYS B C 1
ATOM 3016 O O . LYS B 1 124 ? -13.414 -18.312 -18.047 1 96.25 124 LYS B O 1
ATOM 3021 N N . GLN B 1 125 ? -11.836 -17.734 -16.609 1 95.38 125 GLN B N 1
ATOM 3022 C CA . GLN B 1 125 ? -10.953 -18.828 -17 1 95.38 125 GLN B CA 1
ATOM 3023 C C . GLN B 1 125 ? -11.555 -20.188 -16.625 1 95.38 125 GLN B C 1
ATOM 3025 O O . GLN B 1 125 ? -11.5 -21.125 -17.422 1 95.38 125 GLN B O 1
ATOM 3030 N N . ILE B 1 126 ? -12.148 -20.281 -15.477 1 96.44 126 ILE B N 1
ATOM 3031 C CA . ILE B 1 126 ? -12.703 -21.547 -15.008 1 96.44 126 ILE B CA 1
ATOM 3032 C C . ILE B 1 126 ? -13.953 -21.891 -15.82 1 96.44 126 ILE B C 1
ATOM 3034 O O . ILE B 1 126 ? -14.117 -23.031 -16.25 1 96.44 126 ILE B O 1
ATOM 3038 N N . LYS B 1 127 ? -14.734 -20.922 -16.078 1 95.12 127 LYS B N 1
ATOM 3039 C CA . LYS B 1 127 ? -16.016 -21.156 -16.75 1 95.12 127 LYS B CA 1
ATOM 3040 C C . LYS B 1 127 ? -15.805 -21.422 -18.234 1 95.12 127 LYS B C 1
ATOM 3042 O O . LYS B 1 127 ? -16.703 -21.938 -18.906 1 95.12 127 LYS B O 1
ATOM 3047 N N . ARG B 1 128 ? -14.695 -21.078 -18.703 1 92.06 128 ARG B N 1
ATOM 3048 C CA . ARG B 1 128 ? -14.359 -21.438 -20.078 1 92.06 128 ARG B CA 1
ATOM 3049 C C . ARG B 1 128 ? -14.352 -22.953 -20.266 1 92.06 128 ARG B C 1
ATOM 3051 O O . ARG B 1 128 ? -14.711 -23.469 -21.328 1 92.06 128 ARG B O 1
ATOM 3058 N N . VAL B 1 129 ? -14.039 -23.656 -19.25 1 90.25 129 VAL B N 1
ATOM 3059 C CA . VAL B 1 129 ? -13.914 -25.109 -19.312 1 90.25 129 VAL B CA 1
ATOM 3060 C C . VAL B 1 129 ? -15.141 -25.766 -18.672 1 90.25 129 VAL B C 1
ATOM 3062 O O . VAL B 1 129 ? -15.594 -26.812 -19.125 1 90.25 129 VAL B O 1
ATOM 3065 N N . THR B 1 130 ? -15.656 -25.078 -17.641 1 93.06 130 THR B N 1
ATOM 3066 C CA . THR B 1 130 ? -16.797 -25.625 -16.906 1 93.06 130 THR B CA 1
ATOM 3067 C C . THR B 1 130 ? -17.828 -24.531 -16.641 1 93.06 130 THR B C 1
ATOM 3069 O O . THR B 1 130 ? -17.922 -24.016 -15.523 1 93.06 130 THR B O 1
ATOM 3072 N N . PRO B 1 131 ? -18.703 -24.312 -17.5 1 93.25 131 PRO B N 1
ATOM 3073 C CA . PRO B 1 131 ? -19.641 -23.188 -17.422 1 93.25 131 PRO B CA 1
ATOM 3074 C C . PRO B 1 131 ? -20.625 -23.328 -16.266 1 93.25 131 PRO B C 1
ATOM 3076 O O . PRO B 1 131 ? -21.156 -22.328 -15.773 1 93.25 131 PRO B O 1
ATOM 3079 N N . ASP B 1 132 ? -20.781 -24.5 -15.734 1 95.31 132 ASP B N 1
ATOM 3080 C CA . ASP B 1 132 ? -21.812 -24.734 -14.734 1 95.31 132 ASP B CA 1
ATOM 3081 C C . ASP B 1 132 ? -21.281 -24.484 -13.32 1 95.31 132 ASP B C 1
ATOM 3083 O O . ASP B 1 132 ? -22.047 -24.438 -12.359 1 95.31 132 ASP B O 1
ATOM 3087 N N . TYR B 1 133 ? -20 -24.359 -13.172 1 97 133 TYR B N 1
ATOM 3088 C CA . TYR B 1 133 ? -19.406 -24.141 -11.852 1 97 133 TYR B CA 1
ATOM 3089 C C . TYR B 1 133 ? -19.797 -22.781 -11.289 1 97 133 TYR B C 1
ATOM 3091 O O . TYR B 1 133 ? -20.109 -21.859 -12.039 1 97 133 TYR B O 1
ATOM 3099 N N . ARG B 1 134 ? -19.984 -22.719 -10.047 1 97.31 134 ARG B N 1
ATOM 3100 C CA . ARG B 1 134 ? -20.266 -21.469 -9.336 1 97.31 134 ARG B CA 1
ATOM 3101 C C . ARG B 1 134 ? -19 -20.922 -8.672 1 97.31 134 ARG B C 1
ATOM 3103 O O . ARG B 1 134 ? -18.391 -21.594 -7.852 1 97.31 134 ARG B O 1
ATOM 3110 N N . ILE B 1 135 ? -18.641 -19.75 -9.031 1 98.31 135 ILE B N 1
ATOM 3111 C CA . ILE B 1 135 ? -17.406 -19.125 -8.562 1 98.31 135 ILE B CA 1
ATOM 3112 C C . ILE B 1 135 ? -17.75 -17.953 -7.648 1 98.31 135 ILE B C 1
ATOM 3114 O O . ILE B 1 135 ? -18.562 -17.094 -8.008 1 98.31 135 ILE B O 1
ATOM 3118 N N . TYR B 1 136 ? -17.156 -17.906 -6.461 1 98.56 136 TYR B N 1
ATOM 3119 C CA . TYR B 1 136 ? -17.406 -16.859 -5.477 1 98.56 136 TYR B CA 1
ATOM 3120 C C . TYR B 1 136 ? -16.125 -16.125 -5.109 1 98.56 136 TYR B C 1
ATOM 3122 O O . TYR B 1 136 ? -15.219 -16.719 -4.52 1 98.56 136 TYR B O 1
ATOM 3130 N N . GLY B 1 137 ? -16.062 -14.883 -5.512 1 98.38 137 GLY B N 1
ATOM 3131 C CA . GLY B 1 137 ? -14.898 -14.07 -5.203 1 98.38 137 GLY B CA 1
ATOM 3132 C C . GLY B 1 137 ? -15.07 -13.227 -3.957 1 98.38 137 GLY B C 1
ATOM 3133 O O . GLY B 1 137 ? -16.156 -12.703 -3.701 1 98.38 137 GLY B O 1
ATOM 3134 N N . GLN B 1 138 ? -14.047 -13.156 -3.166 1 98.5 138 GLN B N 1
ATOM 3135 C CA . GLN B 1 138 ? -14.016 -12.328 -1.967 1 98.5 138 GLN B CA 1
ATOM 3136 C C . GLN B 1 138 ? -12.727 -11.516 -1.889 1 98.5 138 GLN B C 1
ATOM 3138 O O . GLN B 1 138 ? -11.641 -12.086 -1.716 1 98.5 138 GLN B O 1
ATOM 3143 N N . ALA B 1 139 ? -12.828 -10.188 -2.049 1 98 139 ALA B N 1
ATOM 3144 C CA . ALA B 1 139 ? -11.672 -9.32 -1.843 1 98 139 ALA B CA 1
ATOM 3145 C C . ALA B 1 139 ? -11.273 -9.273 -0.369 1 98 139 ALA B C 1
ATOM 3147 O O . ALA B 1 139 ? -12.141 -9.141 0.505 1 98 139 ALA B O 1
ATOM 3148 N N . CYS B 1 140 ? -10.023 -9.438 -0.1 1 98.31 140 CYS B N 1
ATOM 3149 C CA . CYS B 1 140 ? -9.516 -9.445 1.268 1 98.31 140 CYS B CA 1
ATOM 3150 C C . CYS B 1 140 ? -8.383 -8.445 1.438 1 98.31 140 CYS B C 1
ATOM 3152 O O . CYS B 1 140 ? -7.254 -8.828 1.765 1 98.31 140 CYS B O 1
ATOM 3154 N N . PRO B 1 141 ? -8.633 -7.168 1.327 1 97.06 141 PRO B N 1
ATOM 3155 C CA . PRO B 1 141 ? -7.609 -6.129 1.228 1 97.06 141 PRO B CA 1
ATOM 3156 C C . PRO B 1 141 ? -6.781 -5.992 2.504 1 97.06 141 PRO B C 1
ATOM 3158 O O . PRO B 1 141 ? -5.672 -5.453 2.471 1 97.06 141 PRO B O 1
ATOM 3161 N N . LEU B 1 142 ? -7.195 -6.48 3.619 1 97.88 142 LEU B N 1
ATOM 3162 C CA . LEU B 1 142 ? -6.484 -6.246 4.871 1 97.88 142 LEU B CA 1
ATOM 3163 C C . LEU B 1 142 ? -5.477 -7.355 5.141 1 97.88 142 LEU B C 1
ATOM 3165 O O . LEU B 1 142 ? -4.629 -7.23 6.027 1 97.88 142 LEU B O 1
ATOM 3169 N N . LEU B 1 143 ? -5.5 -8.406 4.387 1 97.88 143 LEU B N 1
ATOM 3170 C CA . LEU B 1 143 ? -4.664 -9.562 4.699 1 97.88 143 LEU B CA 1
ATOM 3171 C C . LEU B 1 143 ? -3.201 -9.281 4.363 1 97.88 143 LEU B C 1
ATOM 3173 O O . LEU B 1 143 ? -2.307 -9.617 5.141 1 97.88 143 LEU B O 1
ATOM 3177 N N . VAL B 1 144 ? -2.963 -8.625 3.23 1 96.69 144 VAL B N 1
ATOM 3178 C CA . VAL B 1 144 ? -1.584 -8.375 2.822 1 96.69 144 VAL B CA 1
ATOM 3179 C C . VAL B 1 144 ? -0.891 -7.488 3.855 1 96.69 144 VAL B C 1
ATOM 3181 O O . VAL B 1 144 ? 0.193 -7.82 4.34 1 96.69 144 VAL B O 1
ATOM 3184 N N . PRO B 1 145 ? -1.559 -6.391 4.277 1 96.44 145 PRO B N 1
ATOM 3185 C CA . PRO B 1 145 ? -0.921 -5.582 5.32 1 96.44 145 PRO B CA 1
ATOM 3186 C C . PRO B 1 145 ? -0.632 -6.383 6.59 1 96.44 145 PRO B C 1
ATOM 3188 O O . PRO B 1 145 ? 0.438 -6.234 7.188 1 96.44 145 PRO B O 1
ATOM 3191 N N . LEU B 1 146 ? -1.502 -7.211 7.004 1 96.94 146 LEU B N 1
ATOM 3192 C CA . LEU B 1 146 ? -1.307 -8.016 8.203 1 96.94 146 LEU B CA 1
ATOM 3193 C C . LEU B 1 146 ? -0.108 -8.945 8.047 1 96.94 146 LEU B C 1
ATOM 3195 O O . LEU B 1 146 ? 0.718 -9.062 8.953 1 96.94 146 LEU B O 1
ATOM 3199 N N . ILE B 1 147 ? 0 -9.555 6.895 1 95.31 147 ILE B N 1
ATOM 3200 C CA . ILE B 1 147 ? 1.073 -10.508 6.613 1 95.31 147 ILE B CA 1
ATOM 3201 C C . ILE B 1 147 ? 2.416 -9.781 6.605 1 95.31 147 ILE B C 1
ATOM 3203 O O . ILE B 1 147 ? 3.385 -10.242 7.211 1 95.31 147 ILE B O 1
ATOM 3207 N N . GLU B 1 148 ? 2.453 -8.648 5.973 1 93.44 148 GLU B N 1
ATOM 3208 C CA . GLU B 1 148 ? 3.693 -7.887 5.852 1 93.44 148 GLU B CA 1
ATOM 3209 C C . GLU B 1 148 ? 4.164 -7.379 7.211 1 93.44 148 GLU B C 1
ATOM 3211 O O . GLU B 1 148 ? 5.367 -7.238 7.445 1 93.44 148 GLU B O 1
ATOM 3216 N N . GLU B 1 149 ? 3.195 -7.188 8.125 1 93.31 149 GLU B N 1
ATOM 3217 C CA . GLU B 1 149 ? 3.543 -6.738 9.469 1 93.31 149 GLU B CA 1
ATOM 3218 C C . GLU B 1 149 ? 3.918 -7.91 10.367 1 93.31 149 GLU B C 1
ATOM 3220 O O . GLU B 1 149 ? 4.277 -7.719 11.531 1 93.31 149 GLU B O 1
ATOM 3225 N N . GLY B 1 150 ? 3.797 -9.102 9.836 1 92.94 150 GLY B N 1
ATOM 3226 C CA . GLY B 1 150 ? 4.137 -10.289 10.602 1 92.94 150 GLY B CA 1
ATOM 3227 C C . GLY B 1 150 ? 3.051 -10.711 11.57 1 92.94 150 GLY B C 1
ATOM 3228 O O . GLY B 1 150 ? 3.312 -11.445 12.523 1 92.94 150 GLY B O 1
ATOM 3229 N N . TRP B 1 151 ? 1.829 -10.211 11.352 1 94.12 151 TRP B N 1
ATOM 3230 C CA . TRP B 1 151 ? 0.715 -10.539 12.242 1 94.12 151 TRP B CA 1
ATOM 3231 C C . TRP B 1 151 ? 0.013 -11.812 11.789 1 94.12 151 TRP B C 1
ATOM 3233 O O . TRP B 1 151 ? -1.214 -11.844 11.664 1 94.12 151 TRP B O 1
ATOM 3243 N N . LEU B 1 152 ? 0.761 -12.883 11.664 1 93.44 152 LEU B N 1
ATOM 3244 C CA . LEU B 1 152 ? 0.292 -14.133 11.078 1 93.44 152 LEU B CA 1
ATOM 3245 C C . LEU B 1 152 ? -0.582 -14.906 12.062 1 93.44 152 LEU B C 1
ATOM 3247 O O . LEU B 1 152 ? -1.523 -15.586 11.656 1 93.44 152 LEU B O 1
ATOM 3251 N N . ASN B 1 153 ? -0.269 -14.82 13.367 1 94 153 ASN B N 1
ATOM 3252 C CA . ASN B 1 153 ? -0.995 -15.617 14.344 1 94 153 ASN B CA 1
ATOM 3253 C C . ASN B 1 153 ? -1.624 -14.742 15.43 1 94 153 ASN B C 1
ATOM 3255 O O . ASN B 1 153 ? -1.776 -15.172 16.562 1 94 153 ASN B O 1
ATOM 3259 N N . LYS B 1 154 ? -1.983 -13.531 15.039 1 95.38 154 LYS B N 1
ATOM 3260 C CA . LYS B 1 154 ? -2.617 -12.625 15.992 1 95.38 154 LYS B CA 1
ATOM 3261 C C . LYS B 1 154 ? -4.133 -12.812 16 1 95.38 154 LYS B C 1
ATOM 3263 O O . LYS B 1 154 ? -4.715 -13.258 15.016 1 95.38 154 LYS B O 1
ATOM 3268 N N . ARG B 1 155 ? -4.711 -12.523 17.156 1 96.25 155 ARG B N 1
ATOM 3269 C CA . ARG B 1 155 ? -6.16 -12.625 17.297 1 96.25 155 ARG B CA 1
ATOM 3270 C C . ARG B 1 155 ? -6.883 -11.766 16.266 1 96.25 155 ARG B C 1
ATOM 3272 O O . ARG B 1 155 ? -7.902 -12.18 15.711 1 96.25 155 ARG B O 1
ATOM 3279 N N . GLU B 1 156 ? -6.395 -10.562 16.047 1 96.5 156 GLU B N 1
ATOM 3280 C CA . GLU B 1 156 ? -6.984 -9.648 15.078 1 96.5 156 GLU B CA 1
ATOM 3281 C C . GLU B 1 156 ? -7.012 -10.258 13.68 1 96.5 156 GLU B C 1
ATOM 3283 O O . GLU B 1 156 ? -8.008 -10.141 12.969 1 96.5 156 GLU B O 1
ATOM 3288 N N . THR B 1 157 ? -5.914 -10.938 13.305 1 97.56 157 THR B N 1
ATOM 3289 C CA . THR B 1 157 ? -5.828 -11.586 12 1 97.56 157 THR B CA 1
ATOM 3290 C C . THR B 1 157 ? -6.883 -12.68 11.867 1 97.56 157 THR B C 1
ATOM 3292 O O . THR B 1 157 ? -7.566 -12.773 10.852 1 97.56 157 THR B O 1
ATOM 3295 N N . LYS B 1 158 ? -7.004 -13.469 12.906 1 97.75 158 LYS B N 1
ATOM 3296 C CA . LYS B 1 158 ? -7.992 -14.539 12.914 1 97.75 158 LYS B CA 1
ATOM 3297 C C . LYS B 1 158 ? -9.406 -13.984 12.75 1 97.75 158 LYS B C 1
ATOM 3299 O O . LYS B 1 158 ? -10.219 -14.547 12.016 1 97.75 158 LYS B O 1
ATOM 3304 N N . MET B 1 159 ? -9.695 -12.891 13.414 1 97.5 159 MET B N 1
ATOM 3305 C CA . MET B 1 159 ? -11.016 -12.281 13.367 1 97.5 159 MET B CA 1
ATOM 3306 C C . MET B 1 159 ? -11.305 -11.719 11.977 1 97.5 159 MET B C 1
ATOM 3308 O O . MET B 1 159 ? -12.398 -11.898 11.445 1 97.5 159 MET B O 1
ATOM 3312 N N . ILE B 1 160 ? -10.344 -11.086 11.398 1 97.88 160 ILE B N 1
ATOM 3313 C CA . ILE B 1 160 ? -10.492 -10.508 10.07 1 97.88 160 ILE B CA 1
ATOM 3314 C C . ILE B 1 160 ? -10.68 -11.617 9.039 1 97.88 160 ILE B C 1
ATOM 3316 O O . ILE B 1 160 ? -11.562 -11.539 8.18 1 97.88 160 ILE B O 1
ATOM 3320 N N . LEU B 1 161 ? -9.914 -12.664 9.18 1 97.88 161 LEU B N 1
ATOM 3321 C CA . LEU B 1 161 ? -10.016 -13.812 8.289 1 97.88 161 LEU B CA 1
ATOM 3322 C C . LEU B 1 161 ? -11.406 -14.445 8.383 1 97.88 161 LEU B C 1
ATOM 3324 O O . LEU B 1 161 ? -12.008 -14.789 7.359 1 97.88 161 LEU B O 1
ATOM 3328 N N . ARG B 1 162 ? -11.844 -14.586 9.562 1 97.19 162 ARG B N 1
ATOM 3329 C CA . ARG B 1 162 ? -13.172 -15.164 9.758 1 97.19 162 ARG B CA 1
ATOM 3330 C C . ARG B 1 162 ? -14.234 -14.344 9.031 1 97.19 162 ARG B C 1
ATOM 3332 O O . ARG B 1 162 ? -15.133 -14.906 8.391 1 97.19 162 ARG B O 1
ATOM 3339 N N . ARG B 1 163 ? -14.133 -13.094 9.148 1 97 163 ARG B N 1
ATOM 3340 C CA . ARG B 1 163 ? -15.094 -12.211 8.5 1 97 163 ARG B CA 1
ATOM 3341 C C . ARG B 1 163 ? -15.039 -12.359 6.984 1 97 163 ARG B C 1
ATOM 3343 O O . ARG B 1 163 ? -16.078 -12.414 6.324 1 97 163 ARG B O 1
ATOM 3350 N N . TYR B 1 164 ? -13.828 -12.414 6.438 1 98.06 164 TYR B N 1
ATOM 3351 C CA . TYR B 1 164 ? -13.656 -12.516 4.992 1 98.06 164 TYR B CA 1
ATOM 3352 C C . TYR B 1 164 ? -14.148 -13.859 4.477 1 98.06 164 TYR B C 1
ATOM 3354 O O . TYR B 1 164 ? -14.703 -13.945 3.377 1 98.06 164 TYR B O 1
ATOM 3362 N N . LEU B 1 165 ? -14 -14.875 5.27 1 98.5 165 LEU B N 1
ATOM 3363 C CA . LEU B 1 165 ? -14.266 -16.219 4.777 1 98.5 165 LEU B CA 1
ATOM 3364 C C . LEU B 1 165 ? -15.711 -16.625 5.039 1 98.5 165 LEU B C 1
ATOM 3366 O O . LEU B 1 165 ? -16.219 -17.578 4.441 1 98.5 165 LEU B O 1
ATOM 3370 N N . HIS B 1 166 ? -16.406 -15.922 5.902 1 97.88 166 HIS B N 1
ATOM 3371 C CA . HIS B 1 166 ? -17.75 -16.281 6.328 1 97.88 166 HIS B CA 1
ATOM 3372 C C . HIS B 1 166 ? -18.688 -16.438 5.133 1 97.88 166 HIS B C 1
ATOM 3374 O O . HIS B 1 166 ? -19.375 -17.453 4.996 1 97.88 166 HIS B O 1
ATOM 3380 N N . PRO B 1 167 ? -18.688 -15.477 4.223 1 97.75 167 PRO B N 1
ATOM 3381 C CA . PRO B 1 167 ? -19.594 -15.625 3.078 1 97.75 167 PRO B CA 1
ATOM 3382 C C . PRO B 1 167 ? -19.25 -16.844 2.221 1 97.75 167 PRO B C 1
ATOM 3384 O O . PRO B 1 167 ? -20.156 -17.484 1.662 1 97.75 167 PRO B O 1
ATOM 3387 N N . LEU B 1 168 ? -18.031 -17.156 2.109 1 98.31 168 LEU B N 1
ATOM 3388 C CA . LEU B 1 168 ? -17.609 -18.297 1.294 1 98.31 168 LEU B CA 1
ATOM 3389 C C . LEU B 1 168 ? -18.031 -19.609 1.939 1 98.31 168 LEU B C 1
ATOM 3391 O O . LEU B 1 168 ? -18.375 -20.562 1.241 1 98.31 168 LEU B O 1
ATOM 3395 N N . ARG B 1 169 ? -17.969 -19.609 3.242 1 97 169 ARG B N 1
ATOM 3396 C CA . ARG B 1 169 ? -18.438 -20.797 3.967 1 97 169 ARG B CA 1
ATOM 3397 C C . ARG B 1 169 ? -19.922 -21.031 3.729 1 97 169 ARG B C 1
ATOM 3399 O O . ARG B 1 169 ? -20.359 -22.172 3.572 1 97 169 ARG B O 1
ATOM 3406 N N . GLN B 1 170 ? -20.656 -19.984 3.684 1 97.31 170 GLN B N 1
ATOM 3407 C CA . GLN B 1 170 ? -22.109 -20.062 3.494 1 97.31 170 GLN B CA 1
ATOM 3408 C C . GLN B 1 170 ? -22.453 -20.609 2.109 1 97.31 170 GLN B C 1
ATOM 3410 O O . GLN B 1 170 ? -23.484 -21.266 1.928 1 97.31 170 GLN B O 1
ATOM 3415 N N . HIS B 1 171 ? -21.547 -20.438 1.195 1 97.75 171 HIS B N 1
ATOM 3416 C CA . HIS B 1 171 ? -21.766 -20.922 -0.168 1 97.75 171 HIS B CA 1
ATOM 3417 C C . HIS B 1 171 ? -21.391 -22.391 -0.309 1 97.75 171 HIS B C 1
ATOM 3419 O O . HIS B 1 171 ? -21.516 -22.969 -1.391 1 97.75 171 HIS B O 1
ATOM 3425 N N . GLN B 1 172 ? -20.844 -23.016 0.715 1 97 172 GLN B N 1
ATOM 3426 C CA . GLN B 1 172 ? -20.5 -24.422 0.762 1 97 172 GLN B CA 1
ATOM 3427 C C . GLN B 1 172 ? -19.5 -24.781 -0.333 1 97 172 GLN B C 1
ATOM 3429 O O . GLN B 1 172 ? -19.688 -25.766 -1.059 1 97 172 GLN B O 1
ATOM 3434 N N . ILE B 1 173 ? -18.516 -23.984 -0.465 1 98.44 173 ILE B N 1
ATOM 3435 C CA . ILE B 1 173 ? -17.453 -24.281 -1.429 1 98.44 173 ILE B CA 1
ATOM 3436 C C . ILE B 1 173 ? -16.656 -25.484 -0.966 1 98.44 173 ILE B C 1
ATOM 3438 O O . ILE B 1 173 ? -16.531 -25.75 0.235 1 98.44 173 ILE B O 1
ATOM 3442 N N . ASP B 1 174 ? -16.078 -26.188 -1.921 1 98.5 174 ASP B N 1
ATOM 3443 C CA . ASP B 1 174 ? -15.203 -27.297 -1.535 1 98.5 174 ASP B CA 1
ATOM 3444 C C . ASP B 1 174 ? -13.766 -27.031 -1.981 1 98.5 174 ASP B C 1
ATOM 3446 O O . ASP B 1 174 ? -12.875 -27.859 -1.744 1 98.5 174 ASP B O 1
ATOM 3450 N N . THR B 1 175 ? -13.547 -25.953 -2.682 1 98.56 175 THR B N 1
ATOM 3451 C CA . THR B 1 175 ? -12.242 -25.531 -3.188 1 98.56 175 THR B CA 1
ATOM 3452 C C . THR B 1 175 ? -12.07 -24.016 -3.018 1 98.56 175 THR B C 1
ATOM 3454 O O . THR B 1 175 ? -12.984 -23.25 -3.293 1 98.56 175 THR B O 1
ATOM 3457 N N . LEU B 1 176 ? -10.945 -23.609 -2.471 1 98.69 176 LEU B N 1
ATOM 3458 C CA . LEU B 1 176 ? -10.656 -22.188 -2.268 1 98.69 176 LEU B CA 1
ATOM 3459 C C . LEU B 1 176 ? -9.312 -21.812 -2.891 1 98.69 176 LEU B C 1
ATOM 3461 O O . LEU B 1 176 ? -8.273 -22.359 -2.51 1 98.69 176 LEU B O 1
ATOM 3465 N N . ILE B 1 177 ? -9.344 -20.938 -3.836 1 98.44 177 ILE B N 1
ATOM 3466 C CA . ILE B 1 177 ? -8.141 -20.422 -4.48 1 98.44 177 ILE B CA 1
ATOM 3467 C C . ILE B 1 177 ? -7.543 -19.297 -3.639 1 98.44 177 ILE B C 1
ATOM 3469 O O . ILE B 1 177 ? -8.242 -18.344 -3.293 1 98.44 177 ILE B O 1
ATOM 3473 N N . LEU B 1 178 ? -6.285 -19.484 -3.291 1 98.44 178 LEU B N 1
ATOM 3474 C CA . LEU B 1 178 ? -5.527 -18.391 -2.695 1 98.44 178 LEU B CA 1
ATOM 3475 C C . LEU B 1 178 ? -4.961 -17.469 -3.771 1 98.44 178 LEU B C 1
ATOM 3477 O O . LEU B 1 178 ? -3.83 -17.672 -4.223 1 98.44 178 LEU B O 1
ATOM 3481 N N . GLY B 1 179 ? -5.75 -16.438 -4.086 1 97.38 179 GLY B N 1
ATOM 3482 C CA . GLY B 1 179 ? -5.469 -15.578 -5.23 1 97.38 179 GLY B CA 1
ATOM 3483 C C . GLY B 1 179 ? -4.562 -14.406 -4.891 1 97.38 179 GLY B C 1
ATOM 3484 O O . GLY B 1 179 ? -4.754 -13.305 -5.402 1 97.38 179 GLY B O 1
ATOM 3485 N N . CYS B 1 180 ? -3.646 -14.57 -4.047 1 96.62 180 CYS B N 1
ATOM 3486 C CA . CYS B 1 180 ? -2.576 -13.656 -3.668 1 96.62 180 CYS B CA 1
ATOM 3487 C C . CYS B 1 180 ? -1.34 -14.414 -3.207 1 96.62 180 CYS B C 1
ATOM 3489 O O . CYS B 1 180 ? -1.448 -15.383 -2.451 1 96.62 180 CYS B O 1
ATOM 3491 N N . THR B 1 181 ? -0.259 -13.961 -3.586 1 95 181 THR B N 1
ATOM 3492 C CA . THR B 1 181 ? 0.972 -14.711 -3.354 1 95 181 THR B CA 1
ATOM 3493 C C . THR B 1 181 ? 1.401 -14.609 -1.894 1 95 181 THR B C 1
ATOM 3495 O O . THR B 1 181 ? 2.244 -15.375 -1.433 1 95 181 THR B O 1
ATOM 3498 N N . HIS B 1 182 ? 0.824 -13.672 -1.155 1 95.12 182 HIS B N 1
ATOM 3499 C CA . HIS B 1 182 ? 1.077 -13.586 0.279 1 95.12 182 HIS B CA 1
ATOM 3500 C C . HIS B 1 182 ? 0.272 -14.633 1.043 1 95.12 182 HIS B C 1
ATOM 3502 O O . HIS B 1 182 ? 0.642 -15.016 2.154 1 95.12 182 HIS B O 1
ATOM 3508 N N . TYR B 1 183 ? -0.819 -15.109 0.545 1 97.5 183 TYR B N 1
ATOM 3509 C CA . TYR B 1 183 ? -1.86 -15.805 1.297 1 97.5 183 TYR B CA 1
ATOM 3510 C C . TYR B 1 183 ? -1.394 -17.188 1.726 1 97.5 183 TYR B C 1
ATOM 3512 O O . TYR B 1 183 ? -1.812 -17.703 2.768 1 97.5 183 TYR B O 1
ATOM 3520 N N . PRO B 1 184 ? -0.524 -17.812 0.946 1 95.88 184 PRO B N 1
ATOM 3521 C CA . PRO B 1 184 ? -0.016 -19.094 1.41 1 95.88 184 PRO B CA 1
ATOM 3522 C C . PRO B 1 184 ? 0.63 -19.016 2.791 1 95.88 184 PRO B C 1
ATOM 3524 O O . PRO B 1 184 ? 0.657 -20.016 3.523 1 95.88 184 PRO B O 1
ATOM 3527 N N . LEU B 1 185 ? 1.084 -17.875 3.162 1 94.88 185 LEU B N 1
ATOM 3528 C CA . LEU B 1 185 ? 1.688 -17.688 4.477 1 94.88 185 LEU B CA 1
ATOM 3529 C C . LEU B 1 185 ? 0.64 -17.797 5.578 1 94.88 185 LEU B C 1
ATOM 3531 O O . LEU B 1 185 ? 0.982 -17.922 6.758 1 94.88 185 LEU B O 1
ATOM 3535 N N . LEU B 1 186 ? -0.66 -17.781 5.242 1 96.81 186 LEU B N 1
ATOM 3536 C CA . LEU B 1 186 ? -1.76 -17.875 6.195 1 96.81 186 LEU B CA 1
ATOM 3537 C C . LEU B 1 186 ? -2.516 -19.188 6.012 1 96.81 186 LEU B C 1
ATOM 3539 O O . LEU B 1 186 ? -3.631 -19.344 6.512 1 96.81 186 LEU B O 1
ATOM 3543 N N . THR B 1 187 ? -1.941 -20.109 5.293 1 96.88 187 THR B N 1
ATOM 3544 C CA . THR B 1 187 ? -2.623 -21.328 4.898 1 96.88 187 THR B CA 1
ATOM 3545 C C . THR B 1 187 ? -3.215 -22.031 6.117 1 96.88 187 THR B C 1
ATOM 3547 O O . THR B 1 187 ? -4.379 -22.453 6.098 1 96.88 187 THR B O 1
ATOM 3550 N N . HIS B 1 188 ? -2.467 -22.172 7.191 1 96.56 188 HIS B N 1
ATOM 3551 C CA . HIS B 1 188 ? -2.92 -22.891 8.375 1 96.56 188 HIS B CA 1
ATOM 3552 C C . HIS B 1 188 ? -4.152 -22.219 8.984 1 96.56 188 HIS B C 1
ATOM 3554 O O . HIS B 1 188 ? -5.121 -22.906 9.328 1 96.56 188 HIS B O 1
ATOM 3560 N N . LEU B 1 189 ? -4.133 -20.906 9.07 1 97.5 189 LEU B N 1
ATOM 3561 C CA . LEU B 1 189 ? -5.262 -20.172 9.641 1 97.5 189 LEU B CA 1
ATOM 3562 C C . LEU B 1 189 ? -6.465 -20.234 8.703 1 97.5 189 LEU B C 1
ATOM 3564 O O . LEU B 1 189 ? -7.602 -20.391 9.156 1 97.5 189 LEU B O 1
ATOM 3568 N N . ILE B 1 190 ? -6.191 -20.078 7.402 1 98.38 190 ILE B N 1
ATOM 3569 C CA . ILE B 1 190 ? -7.266 -20.109 6.414 1 98.38 190 ILE B CA 1
ATOM 3570 C C . ILE B 1 190 ? -7.953 -21.469 6.441 1 98.38 190 ILE B C 1
ATOM 3572 O O . ILE B 1 190 ? -9.18 -21.562 6.477 1 98.38 190 ILE B O 1
ATOM 3576 N N . GLN B 1 191 ? -7.125 -22.531 6.484 1 98.19 191 GLN B N 1
ATOM 3577 C CA . GLN B 1 191 ? -7.66 -23.875 6.496 1 98.19 191 GLN B CA 1
ATOM 3578 C C . GLN B 1 191 ? -8.555 -24.109 7.715 1 98.19 191 GLN B C 1
ATOM 3580 O O . GLN B 1 191 ? -9.648 -24.656 7.598 1 98.19 191 GLN B O 1
ATOM 3585 N N . LYS B 1 192 ? -8.094 -23.688 8.828 1 96.94 192 LYS B N 1
ATOM 3586 C CA . LYS B 1 192 ? -8.836 -23.859 10.07 1 96.94 192 LYS B CA 1
ATOM 3587 C C . LYS B 1 192 ? -10.18 -23.125 10.016 1 96.94 192 LYS B C 1
ATOM 3589 O O . LYS B 1 192 ? -11.18 -23.625 10.547 1 96.94 192 LYS B O 1
ATOM 3594 N N . LYS B 1 193 ? -10.227 -22 9.359 1 96.94 193 LYS B N 1
ATOM 3595 C CA . LYS B 1 193 ? -11.422 -21.156 9.375 1 96.94 193 LYS B CA 1
ATOM 3596 C C . LYS B 1 193 ? -12.406 -21.578 8.289 1 96.94 193 LYS B C 1
ATOM 3598 O O . LYS B 1 193 ? -13.625 -21.531 8.5 1 96.94 193 LYS B O 1
ATOM 3603 N N . ILE B 1 194 ? -11.875 -21.969 7.156 1 97.94 194 ILE B N 1
ATOM 3604 C CA . ILE B 1 194 ? -12.758 -22.297 6.043 1 97.94 194 ILE B CA 1
ATOM 3605 C C . ILE B 1 194 ? -13.25 -23.734 6.188 1 97.94 194 ILE B C 1
ATOM 3607 O O . ILE B 1 194 ? -14.32 -24.094 5.68 1 97.94 194 ILE B O 1
ATOM 3611 N N . GLY B 1 195 ? -12.445 -24.594 6.828 1 96.75 195 GLY B N 1
ATOM 3612 C CA . GLY B 1 195 ? -12.812 -25.984 7.043 1 96.75 195 GLY B CA 1
ATOM 3613 C C . GLY B 1 195 ? -11.828 -26.969 6.422 1 96.75 195 GLY B C 1
ATOM 3614 O O . GLY B 1 195 ? -11.344 -26.734 5.312 1 96.75 195 GLY B O 1
ATOM 3615 N N . LYS B 1 196 ? -11.641 -28.094 7.02 1 95.5 196 LYS B N 1
ATOM 3616 C CA . LYS B 1 196 ? -10.648 -29.094 6.617 1 95.5 196 LYS B CA 1
ATOM 3617 C C . LYS B 1 196 ? -11.055 -29.766 5.309 1 95.5 196 LYS B C 1
ATOM 3619 O O . LYS B 1 196 ? -10.203 -30.297 4.582 1 95.5 196 LYS B O 1
ATOM 3624 N N . LYS B 1 197 ? -12.25 -29.703 5.027 1 96.5 197 LYS B N 1
ATOM 3625 C CA . LYS B 1 197 ? -12.742 -30.406 3.844 1 96.5 197 LYS B CA 1
ATOM 3626 C C . LYS B 1 197 ? -12.57 -29.547 2.59 1 96.5 197 LYS B C 1
ATOM 3628 O O . LYS B 1 197 ? -12.688 -30.047 1.47 1 96.5 197 LYS B O 1
ATOM 3633 N N . VAL B 1 198 ? -12.328 -28.312 2.83 1 98.31 198 VAL B N 1
ATOM 3634 C CA . VAL B 1 198 ? -12.133 -27.406 1.695 1 98.31 198 VAL B CA 1
ATOM 3635 C C . VAL B 1 198 ? -10.695 -27.5 1.198 1 98.31 198 VAL B C 1
ATOM 3637 O O . VAL B 1 198 ? -9.75 -27.328 1.972 1 98.31 198 VAL B O 1
ATOM 3640 N N . GLN B 1 199 ? -10.516 -27.797 -0.065 1 98.12 199 GLN B N 1
ATOM 3641 C CA . GLN B 1 199 ? -9.18 -27.844 -0.666 1 98.12 199 GLN B CA 1
ATOM 3642 C C . GLN B 1 199 ? -8.664 -26.453 -0.955 1 98.12 199 GLN B C 1
ATOM 3644 O O . GLN B 1 199 ? -9.336 -25.656 -1.61 1 98.12 199 GLN B O 1
ATOM 3649 N N . LEU B 1 200 ? -7.48 -26.172 -0.417 1 98.25 200 LEU B N 1
ATOM 3650 C CA . LEU B 1 200 ? -6.832 -24.891 -0.729 1 98.25 200 LEU B CA 1
ATOM 3651 C C . LEU B 1 200 ? -5.918 -25.031 -1.94 1 98.25 200 LEU B C 1
ATOM 3653 O O . LEU B 1 200 ? -5.145 -25.984 -2.033 1 98.25 200 LEU B O 1
ATOM 3657 N N . ILE B 1 201 ? -6.062 -24.141 -2.852 1 97.88 201 ILE B N 1
ATOM 3658 C CA . ILE B 1 201 ? -5.191 -24.109 -4.023 1 97.88 201 ILE B CA 1
ATOM 3659 C C . ILE B 1 201 ? -4.168 -22.984 -3.875 1 97.88 201 ILE B C 1
ATOM 3661 O O . ILE B 1 201 ? -4.516 -21.812 -3.949 1 97.88 201 ILE B O 1
ATOM 3665 N N . ASP B 1 202 ? -2.928 -23.344 -3.742 1 96.44 202 ASP B N 1
ATOM 3666 C CA . ASP B 1 202 ? -1.798 -22.438 -3.562 1 96.44 202 ASP B CA 1
ATOM 3667 C C . ASP B 1 202 ? -1.229 -22 -4.906 1 96.44 202 ASP B C 1
ATOM 3669 O O . ASP B 1 202 ? -0.645 -22.812 -5.637 1 96.44 202 ASP B O 1
ATOM 3673 N N . SER B 1 203 ? -1.275 -20.734 -5.121 1 94.12 203 SER B N 1
ATOM 3674 C CA . SER B 1 203 ? -0.87 -20.219 -6.422 1 94.12 203 SER B CA 1
ATOM 3675 C C . SER B 1 203 ? 0.627 -20.406 -6.648 1 94.12 203 SER B C 1
ATOM 3677 O O . SER B 1 203 ? 1.074 -20.562 -7.785 1 94.12 203 SER B O 1
ATOM 3679 N N . SER B 1 204 ? 1.399 -20.344 -5.594 1 95.81 204 SER B N 1
ATOM 3680 C CA . SER B 1 204 ? 2.846 -20.469 -5.73 1 95.81 204 SER B CA 1
ATOM 3681 C C . SER B 1 204 ? 3.23 -21.875 -6.191 1 95.81 204 SER B C 1
ATOM 3683 O O . SER B 1 204 ? 4.047 -22.031 -7.102 1 95.81 204 SER B O 1
ATOM 3685 N N . ILE B 1 205 ? 2.58 -22.875 -5.648 1 95.62 205 ILE B N 1
ATOM 3686 C CA . ILE B 1 205 ? 2.867 -24.266 -5.969 1 95.62 205 ILE B CA 1
ATOM 3687 C C . ILE B 1 205 ? 2.412 -24.578 -7.391 1 95.62 205 ILE B C 1
ATOM 3689 O O . ILE B 1 205 ? 3.176 -25.125 -8.188 1 95.62 205 ILE B O 1
ATOM 3693 N N . GLU B 1 206 ? 1.224 -24.172 -7.672 1 96.25 206 GLU B N 1
ATOM 3694 C CA . GLU B 1 206 ? 0.644 -24.5 -8.969 1 96.25 206 GLU B CA 1
ATOM 3695 C C . GLU B 1 206 ? 1.411 -23.828 -10.102 1 96.25 206 GLU B C 1
ATOM 3697 O O . GLU B 1 206 ? 1.588 -24.406 -11.172 1 96.25 206 GLU B O 1
ATOM 3702 N N . THR B 1 207 ? 1.839 -22.625 -9.891 1 97.5 207 THR B N 1
ATOM 3703 C CA . THR B 1 207 ? 2.592 -21.891 -10.906 1 97.5 207 THR B CA 1
ATOM 3704 C C . THR B 1 207 ? 3.934 -22.562 -11.172 1 97.5 207 THR B C 1
ATOM 3706 O O . THR B 1 207 ? 4.34 -22.719 -12.328 1 97.5 207 THR B O 1
ATOM 3709 N N . ALA B 1 208 ? 4.629 -22.922 -10.125 1 97.88 208 ALA B N 1
ATOM 3710 C CA . ALA B 1 208 ? 5.918 -23.594 -10.258 1 97.88 208 ALA B CA 1
ATOM 3711 C C . ALA B 1 208 ? 5.781 -24.906 -11.031 1 97.88 208 ALA B C 1
ATOM 3713 O O . ALA B 1 208 ? 6.594 -25.203 -11.914 1 97.88 208 ALA B O 1
ATOM 3714 N N . GLN B 1 209 ? 4.723 -25.656 -10.711 1 97.31 209 GLN B N 1
ATOM 3715 C CA . GLN B 1 209 ? 4.492 -26.922 -11.391 1 97.31 209 GLN B CA 1
ATOM 3716 C C . GLN B 1 209 ? 4.141 -26.703 -12.859 1 97.31 209 GLN B C 1
ATOM 3718 O O . GLN B 1 209 ? 4.578 -27.469 -13.727 1 97.31 209 GLN B O 1
ATOM 3723 N N . HIS B 1 210 ? 3.369 -25.719 -13.078 1 97.06 210 HIS B N 1
ATOM 3724 C CA . HIS B 1 210 ? 3.012 -25.391 -14.453 1 97.06 210 HIS B CA 1
ATOM 3725 C C . HIS B 1 210 ? 4.246 -25 -15.266 1 97.06 210 HIS B C 1
ATOM 3727 O O . HIS B 1 210 ? 4.398 -25.422 -16.406 1 97.06 210 HIS B O 1
ATOM 3733 N N . LEU B 1 211 ? 5.094 -24.141 -14.695 1 97.69 211 LEU B N 1
ATOM 3734 C CA . LEU B 1 211 ? 6.336 -23.75 -15.352 1 97.69 211 LEU B CA 1
ATOM 3735 C C . LEU B 1 211 ? 7.191 -24.969 -15.672 1 97.69 211 LEU B C 1
ATOM 3737 O O . LEU B 1 211 ? 7.73 -25.094 -16.781 1 97.69 211 LEU B O 1
ATOM 3741 N N . LYS B 1 212 ? 7.312 -25.859 -14.719 1 97.31 212 LYS B N 1
ATOM 3742 C CA . LYS B 1 212 ? 8.094 -27.078 -14.914 1 97.31 212 LYS B CA 1
ATOM 3743 C C . LYS B 1 212 ? 7.566 -27.891 -16.094 1 97.31 212 LYS B C 1
ATOM 3745 O O . LYS B 1 212 ? 8.336 -28.328 -16.938 1 97.31 212 LYS B O 1
ATOM 3750 N N . SER B 1 213 ? 6.27 -28.062 -16.047 1 96.75 213 SER B N 1
ATOM 3751 C CA . SER B 1 213 ? 5.629 -28.812 -17.125 1 96.75 213 SER B CA 1
ATOM 3752 C C . SER B 1 213 ? 5.867 -28.141 -18.484 1 96.75 213 SER B C 1
ATOM 3754 O O . SER B 1 213 ? 6.152 -28.828 -19.469 1 96.75 213 SER B O 1
ATOM 3756 N N . PHE B 1 214 ? 5.754 -26.844 -18.547 1 97 214 PHE B N 1
ATOM 3757 C CA . PHE B 1 214 ? 5.977 -26.078 -19.766 1 97 214 PHE B CA 1
ATOM 3758 C C . PHE B 1 214 ? 7.402 -26.266 -20.266 1 97 214 PHE B C 1
ATOM 3760 O O . PHE B 1 214 ? 7.617 -26.547 -21.453 1 97 214 PHE B O 1
ATOM 3767 N N . LEU B 1 215 ? 8.391 -26.109 -19.375 1 95.94 215 LEU B N 1
ATOM 3768 C CA . LEU B 1 215 ? 9.797 -26.219 -19.719 1 95.94 215 LEU B CA 1
ATOM 3769 C C . LEU B 1 215 ? 10.133 -27.625 -20.203 1 95.94 215 LEU B C 1
ATOM 3771 O O . LEU B 1 215 ? 10.906 -27.812 -21.141 1 95.94 215 LEU B O 1
ATOM 3775 N N . ASP B 1 216 ? 9.531 -28.625 -19.547 1 95.5 216 ASP B N 1
ATOM 3776 C CA . ASP B 1 216 ? 9.75 -30.016 -19.938 1 95.5 216 ASP B CA 1
ATOM 3777 C C . ASP B 1 216 ? 9.25 -30.281 -21.344 1 95.5 216 ASP B C 1
ATOM 3779 O O . ASP B 1 216 ? 9.781 -31.156 -22.047 1 95.5 216 ASP B O 1
ATOM 3783 N N . ASN B 1 217 ? 8.305 -29.5 -21.719 1 96.12 217 ASN B N 1
ATOM 3784 C CA . ASN B 1 217 ? 7.691 -29.734 -23.031 1 96.12 217 ASN B CA 1
ATOM 3785 C C . ASN B 1 217 ? 8.18 -28.719 -24.062 1 96.12 217 ASN B C 1
ATOM 3787 O O . ASN B 1 217 ? 7.613 -28.609 -25.141 1 96.12 217 ASN B O 1
ATOM 3791 N N . SER B 1 218 ? 9.156 -27.953 -23.688 1 94.75 218 SER B N 1
ATOM 3792 C CA . SER B 1 218 ? 9.703 -26.938 -24.578 1 94.75 218 SER B CA 1
ATOM 3793 C C . SER B 1 218 ? 11.219 -27.047 -24.672 1 94.75 218 SER B C 1
ATOM 3795 O O . SER B 1 218 ? 11.945 -26.141 -24.25 1 94.75 218 SER B O 1
ATOM 3797 N N . PRO B 1 219 ? 11.688 -28.016 -25.406 1 92.25 219 PRO B N 1
ATOM 3798 C CA . PRO B 1 219 ? 13.125 -28.25 -25.469 1 92.25 219 PRO B CA 1
ATOM 3799 C C . PRO B 1 219 ? 13.898 -27.094 -26.078 1 92.25 219 PRO B C 1
ATOM 3801 O O . PRO B 1 219 ? 15.031 -26.812 -25.688 1 92.25 219 PRO B O 1
ATOM 3804 N N . GLU B 1 220 ? 13.336 -26.422 -26.922 1 91.25 220 GLU B N 1
ATOM 3805 C CA . GLU B 1 220 ? 14 -25.297 -27.547 1 91.25 220 GLU B CA 1
ATOM 3806 C C . GLU B 1 220 ? 14.25 -24.172 -26.547 1 91.25 220 GLU B C 1
ATOM 3808 O O . GLU B 1 220 ? 15.344 -23.594 -26.5 1 91.25 220 GLU B O 1
ATOM 3813 N N . ILE B 1 221 ? 13.289 -23.938 -25.766 1 90.31 221 ILE B N 1
ATOM 3814 C CA . ILE B 1 221 ? 13.391 -22.891 -24.766 1 90.31 221 ILE B CA 1
ATOM 3815 C C . ILE B 1 221 ? 14.422 -23.281 -23.703 1 90.31 221 ILE B C 1
ATOM 3817 O O . ILE B 1 221 ? 15.25 -22.453 -23.312 1 90.31 221 ILE B O 1
ATOM 3821 N N . THR B 1 222 ? 14.383 -24.516 -23.375 1 89.94 222 THR B N 1
ATOM 3822 C CA . THR B 1 222 ? 15.289 -25 -22.344 1 89.94 222 THR B CA 1
ATOM 3823 C C . THR B 1 222 ? 16.734 -24.953 -22.828 1 89.94 222 THR B C 1
ATOM 3825 O O . THR B 1 222 ? 17.641 -24.594 -22.062 1 89.94 222 THR B O 1
ATOM 3828 N N . SER B 1 223 ? 16.875 -25.281 -24.047 1 87.25 223 SER B N 1
ATOM 3829 C CA . SER B 1 223 ? 18.219 -25.219 -24.625 1 87.25 223 SER B CA 1
ATOM 3830 C C . SER B 1 223 ? 18.734 -23.781 -24.688 1 87.25 223 SER B C 1
ATOM 3832 O O . SER B 1 223 ? 19.906 -23.531 -24.422 1 87.25 223 SER B O 1
ATOM 3834 N N . ASN B 1 224 ? 17.859 -22.906 -24.984 1 85.69 224 ASN B N 1
ATOM 3835 C CA . ASN B 1 224 ? 18.219 -21.5 -25.062 1 85.69 224 ASN B CA 1
ATOM 3836 C C . ASN B 1 224 ? 18.625 -20.938 -23.688 1 85.69 224 ASN B C 1
ATOM 3838 O O . ASN B 1 224 ? 19.562 -20.156 -23.594 1 85.69 224 ASN B O 1
ATOM 3842 N N . ILE B 1 225 ? 17.906 -21.297 -22.688 1 84.69 225 ILE B N 1
ATOM 3843 C CA . ILE B 1 225 ? 18.203 -20.844 -21.344 1 84.69 225 ILE B CA 1
ATOM 3844 C C . ILE B 1 225 ? 19.562 -21.359 -20.906 1 84.69 225 ILE B C 1
ATOM 3846 O O . ILE B 1 225 ? 20.375 -20.609 -20.344 1 84.69 225 ILE B O 1
ATOM 3850 N N . LYS B 1 226 ? 19.859 -22.578 -21.234 1 79.94 226 LYS B N 1
ATOM 3851 C CA . LYS B 1 226 ? 21.109 -23.219 -20.828 1 79.94 226 LYS B CA 1
ATOM 3852 C C . LYS B 1 226 ? 22.297 -22.656 -21.609 1 79.94 226 LYS B C 1
ATOM 3854 O O . LYS B 1 226 ? 23.391 -22.516 -21.047 1 79.94 226 LYS B O 1
ATOM 3859 N N . GLU B 1 227 ? 22.094 -22.375 -22.766 1 77.06 227 GLU B N 1
ATOM 3860 C CA . GLU B 1 227 ? 23.172 -21.875 -23.609 1 77.06 227 GLU B CA 1
ATOM 3861 C C . GLU B 1 227 ? 23.609 -20.484 -23.141 1 77.06 227 GLU B C 1
ATOM 3863 O O . GLU B 1 227 ? 24.797 -20.156 -23.172 1 77.06 227 GLU B O 1
ATOM 3868 N N . LYS B 1 228 ? 22.719 -19.719 -22.875 1 72.62 228 LYS B N 1
ATOM 3869 C CA . LYS B 1 228 ? 23.031 -18.344 -22.5 1 72.62 228 LYS B CA 1
ATOM 3870 C C . LYS B 1 228 ? 23.625 -18.281 -21.109 1 72.62 228 LYS B C 1
ATOM 3872 O O . LYS B 1 228 ? 24.281 -17.281 -20.75 1 72.62 228 LYS B O 1
ATOM 3877 N N . PHE B 1 229 ? 23.406 -19.328 -20.5 1 66.19 229 PHE B N 1
ATOM 3878 C CA . PHE B 1 229 ? 23.953 -19.391 -19.141 1 66.19 229 PHE B CA 1
ATOM 3879 C C . PHE B 1 229 ? 25.312 -20.078 -19.156 1 66.19 229 PHE B C 1
ATOM 3881 O O . PHE B 1 229 ? 25.859 -20.422 -18.094 1 66.19 229 PHE B O 1
ATOM 3888 N N . ASN B 1 230 ? 25.953 -20.156 -20.203 1 56.53 230 ASN B N 1
ATOM 3889 C CA . ASN B 1 230 ? 27.266 -20.781 -20.281 1 56.53 230 ASN B CA 1
ATOM 3890 C C . ASN B 1 230 ? 28.234 -20.188 -19.281 1 56.53 230 ASN B C 1
ATOM 3892 O O . ASN B 1 230 ? 28.469 -18.984 -19.281 1 56.53 230 ASN B O 1
ATOM 3896 N N . GLY B 1 231 ? 28.391 -20.797 -18 1 57.62 231 GLY B N 1
ATOM 3897 C CA . GLY B 1 231 ? 29.266 -20.594 -16.859 1 57.62 231 GLY B CA 1
ATOM 3898 C C . GLY B 1 231 ? 28.547 -20.719 -15.523 1 57.62 231 GLY B C 1
ATOM 3899 O O . GLY B 1 231 ? 29.172 -20.609 -14.469 1 57.62 231 GLY B O 1
ATOM 3900 N N . TYR B 1 232 ? 27.312 -20.703 -15.75 1 56.69 232 TYR B N 1
ATOM 3901 C CA . TYR B 1 232 ? 26.625 -20.859 -14.469 1 56.69 232 TYR B CA 1
ATOM 3902 C C . TYR B 1 232 ? 26.562 -22.312 -14.055 1 56.69 232 TYR B C 1
ATOM 3904 O O . TYR B 1 232 ? 26.438 -23.203 -14.898 1 56.69 232 TYR B O 1
ATOM 3912 N N . GLN B 1 233 ? 27.188 -22.594 -12.945 1 61.72 233 GLN B N 1
ATOM 3913 C CA . GLN B 1 233 ? 27.047 -23.922 -12.383 1 61.72 233 GLN B CA 1
ATOM 3914 C C . GLN B 1 233 ? 25.578 -24.234 -12.07 1 61.72 233 GLN B C 1
ATOM 3916 O O . GLN B 1 233 ? 24.906 -23.453 -11.406 1 61.72 233 GLN B O 1
ATOM 3921 N N . PRO B 1 234 ? 25.047 -25.281 -12.695 1 62.62 234 PRO B N 1
ATOM 3922 C CA . PRO B 1 234 ? 23.688 -25.688 -12.328 1 62.62 234 PRO B CA 1
ATOM 3923 C C . PRO B 1 234 ? 23.5 -25.844 -10.828 1 62.62 234 PRO B C 1
ATOM 3925 O O . PRO B 1 234 ? 24.453 -26.172 -10.117 1 62.62 234 PRO B O 1
ATOM 3928 N N . HIS B 1 235 ? 22.312 -25.5 -10.344 1 69.31 235 HIS B N 1
ATOM 3929 C CA . HIS B 1 235 ? 21.953 -25.734 -8.953 1 69.31 235 HIS B CA 1
ATOM 3930 C C . HIS B 1 235 ? 22.703 -24.781 -8.023 1 69.31 235 HIS B C 1
ATOM 3932 O O . HIS B 1 235 ? 22.938 -25.109 -6.852 1 69.31 235 HIS B O 1
ATOM 3938 N N . CYS B 1 236 ? 23.312 -23.844 -8.688 1 73.06 236 CYS B N 1
ATOM 3939 C CA . CYS B 1 236 ? 23.984 -22.859 -7.848 1 73.06 236 CYS B CA 1
ATOM 3940 C C . CYS B 1 236 ? 23.062 -21.688 -7.539 1 73.06 236 CYS B C 1
ATOM 3942 O O . CYS B 1 236 ? 22.75 -20.891 -8.422 1 73.06 236 CYS B O 1
ATOM 3944 N N . LEU B 1 237 ? 22.609 -21.672 -6.309 1 79.88 237 LEU B N 1
ATOM 3945 C CA . LEU B 1 237 ? 21.688 -20.641 -5.848 1 79.88 237 LEU B CA 1
ATOM 3946 C C . LEU B 1 237 ? 22.297 -19.25 -6.047 1 79.88 237 LEU B C 1
ATOM 3948 O O . LEU B 1 237 ? 21.562 -18.25 -6.137 1 79.88 237 LEU B O 1
ATOM 3952 N N . GLU B 1 238 ? 23.578 -19.25 -6.277 1 79.75 238 GLU B N 1
ATOM 3953 C CA . GLU B 1 238 ? 24.297 -17.984 -6.41 1 79.75 238 GLU B CA 1
ATOM 3954 C C . GLU B 1 238 ? 24.016 -17.344 -7.77 1 79.75 238 GLU B C 1
ATOM 3956 O O . GLU B 1 238 ? 24.281 -16.156 -7.961 1 79.75 238 GLU B O 1
ATOM 3961 N N . ASN B 1 239 ? 23.469 -18.156 -8.609 1 86.12 239 ASN B N 1
ATOM 3962 C CA . ASN B 1 239 ? 23.156 -17.656 -9.938 1 86.12 239 ASN B CA 1
ATOM 3963 C C . ASN B 1 239 ? 21.844 -16.859 -9.938 1 86.12 239 ASN B C 1
ATOM 3965 O O . ASN B 1 239 ? 21.562 -16.125 -10.883 1 86.12 239 ASN B O 1
ATOM 3969 N N . ASN B 1 240 ? 21.062 -17.094 -8.945 1 93.56 240 ASN B N 1
ATOM 3970 C CA . ASN B 1 240 ? 19.797 -16.375 -8.852 1 93.56 240 ASN B CA 1
ATOM 3971 C C . ASN B 1 240 ? 20.016 -14.906 -8.469 1 93.56 240 ASN B C 1
ATOM 3973 O O . ASN B 1 240 ? 20.891 -14.602 -7.656 1 93.56 240 ASN B O 1
ATOM 3977 N N . ARG B 1 241 ? 19.391 -14.016 -9.156 1 95.81 241 ARG B N 1
ATOM 3978 C CA . ARG B 1 241 ? 19.453 -12.594 -8.859 1 95.81 241 ARG B CA 1
ATOM 3979 C C . ARG B 1 241 ? 18.094 -12.047 -8.469 1 95.81 241 ARG B C 1
ATOM 3981 O O . ARG B 1 241 ? 17.094 -12.328 -9.133 1 95.81 241 ARG B O 1
ATOM 3988 N N . PHE B 1 242 ? 18.078 -11.32 -7.371 1 97.69 242 PHE B N 1
ATOM 3989 C CA . PHE B 1 242 ? 16.844 -10.758 -6.836 1 97.69 242 PHE B CA 1
ATOM 3990 C C . PHE B 1 242 ? 16.891 -9.234 -6.848 1 97.69 242 PHE B C 1
ATOM 3992 O O . PHE B 1 242 ? 17.531 -8.617 -5.984 1 97.69 242 PHE B O 1
ATOM 3999 N N . PHE B 1 243 ? 16.188 -8.641 -7.781 1 98.12 243 PHE B N 1
ATOM 4000 C CA . PHE B 1 243 ? 16.109 -7.188 -7.918 1 98.12 243 PHE B CA 1
ATOM 4001 C C . PHE B 1 243 ? 14.836 -6.648 -7.27 1 98.12 243 PHE B C 1
ATOM 4003 O O . PHE B 1 243 ? 13.797 -7.312 -7.281 1 98.12 243 PHE B O 1
ATOM 4010 N N . VAL B 1 244 ? 14.93 -5.496 -6.684 1 98.19 244 VAL B N 1
ATOM 4011 C CA . VAL B 1 244 ? 13.781 -4.785 -6.148 1 98.19 244 VAL B CA 1
ATOM 4012 C C . VAL B 1 244 ? 13.867 -3.305 -6.52 1 98.19 244 VAL B C 1
ATOM 4014 O O . VAL B 1 244 ? 14.961 -2.742 -6.598 1 98.19 244 VAL B O 1
ATOM 4017 N N . SER B 1 245 ? 12.672 -2.668 -6.762 1 98.12 245 SER B N 1
ATOM 4018 C CA . SER B 1 245 ? 12.672 -1.255 -7.129 1 98.12 245 SER B CA 1
ATOM 4019 C C . SER B 1 245 ? 12.836 -0.365 -5.902 1 98.12 245 SER B C 1
ATOM 4021 O O . SER B 1 245 ? 13.023 0.846 -6.027 1 98.12 245 SER B O 1
ATOM 4023 N N . ASP B 1 246 ? 12.695 -0.915 -4.719 1 97.12 246 ASP B N 1
ATOM 4024 C CA . ASP B 1 246 ? 12.922 -0.267 -3.43 1 97.12 246 ASP B CA 1
ATOM 4025 C C . ASP B 1 246 ? 13.227 -1.296 -2.346 1 97.12 246 ASP B C 1
ATOM 4027 O O . ASP B 1 246 ? 12.859 -2.467 -2.469 1 97.12 246 ASP B O 1
ATOM 4031 N N . SER B 1 247 ? 13.953 -0.839 -1.369 1 94.38 247 SER B N 1
ATOM 4032 C CA . SER B 1 247 ? 14.344 -1.785 -0.329 1 94.38 247 SER B CA 1
ATOM 4033 C C . SER B 1 247 ? 14.375 -1.118 1.042 1 94.38 247 SER B C 1
ATOM 4035 O O . SER B 1 247 ? 14.945 -0.036 1.198 1 94.38 247 SER B O 1
ATOM 4037 N N . THR B 1 248 ? 13.672 -1.707 1.978 1 93.62 248 THR B N 1
ATOM 4038 C CA . THR B 1 248 ? 13.664 -1.313 3.381 1 93.62 248 THR B CA 1
ATOM 4039 C C . THR B 1 248 ? 13.992 -2.504 4.277 1 93.62 248 THR B C 1
ATOM 4041 O O . THR B 1 248 ? 13.867 -3.656 3.861 1 93.62 248 THR B O 1
ATOM 4044 N N . PRO B 1 249 ? 14.391 -2.244 5.512 1 92.5 249 PRO B N 1
ATOM 4045 C CA . PRO B 1 249 ? 14.766 -3.348 6.398 1 92.5 249 PRO B CA 1
ATOM 4046 C C . PRO B 1 249 ? 13.641 -4.355 6.609 1 92.5 249 PRO B C 1
ATOM 4048 O O . PRO B 1 249 ? 13.867 -5.562 6.531 1 92.5 249 PRO B O 1
ATOM 4051 N N . PRO B 1 250 ? 12.422 -3.936 6.785 1 91.94 250 PRO B N 1
ATOM 4052 C CA . PRO B 1 250 ? 11.344 -4.922 6.93 1 91.94 250 PRO B CA 1
ATOM 4053 C C . PRO B 1 250 ? 11.18 -5.797 5.688 1 91.94 250 PRO B C 1
ATOM 4055 O O . PRO B 1 250 ? 10.875 -6.988 5.805 1 91.94 250 PRO B O 1
ATOM 4058 N N . LEU B 1 251 ? 11.383 -5.227 4.578 1 93.38 251 LEU B N 1
ATOM 4059 C CA . LEU B 1 251 ? 11.273 -5.98 3.334 1 93.38 251 LEU B CA 1
ATOM 4060 C C . LEU B 1 251 ? 12.336 -7.074 3.266 1 93.38 251 LEU B C 1
ATOM 4062 O O . LEU B 1 251 ? 12.039 -8.203 2.861 1 93.38 251 LEU B O 1
ATOM 4066 N N . GLN B 1 252 ? 13.555 -6.715 3.635 1 95 252 GLN B N 1
ATOM 4067 C CA . GLN B 1 252 ? 14.656 -7.676 3.656 1 95 252 GLN B CA 1
ATOM 4068 C C . GLN B 1 252 ? 14.336 -8.852 4.582 1 95 252 GLN B C 1
ATOM 4070 O O . GLN B 1 252 ? 14.57 -10.008 4.227 1 95 252 GLN B O 1
ATOM 4075 N N . LYS B 1 253 ? 13.781 -8.5 5.699 1 94.44 253 LYS B N 1
ATOM 4076 C CA . LYS B 1 253 ? 13.445 -9.539 6.672 1 94.44 253 LYS B CA 1
ATOM 4077 C C . LYS B 1 253 ? 12.383 -10.484 6.117 1 94.44 253 LYS B C 1
ATOM 4079 O O . LYS B 1 253 ? 12.469 -11.703 6.312 1 94.44 253 LYS B O 1
ATOM 4084 N N . LEU B 1 254 ? 11.453 -9.945 5.492 1 93.38 254 LEU B N 1
ATOM 4085 C CA . LEU B 1 254 ? 10.398 -10.758 4.906 1 93.38 254 LEU B CA 1
ATOM 4086 C C . LEU B 1 254 ? 10.945 -11.664 3.816 1 93.38 254 LEU B C 1
ATOM 4088 O O . LEU B 1 254 ? 10.602 -12.852 3.754 1 93.38 254 LEU B O 1
ATOM 4092 N N . ALA B 1 255 ? 11.789 -11.125 2.938 1 95.94 255 ALA B N 1
ATOM 4093 C CA . ALA B 1 255 ? 12.414 -11.914 1.874 1 95.94 255 ALA B CA 1
ATOM 4094 C C . ALA B 1 255 ? 13.195 -13.086 2.447 1 95.94 255 ALA B C 1
ATOM 4096 O O . ALA B 1 255 ? 13.023 -14.227 2.008 1 95.94 255 ALA B O 1
ATOM 4097 N N . ASP B 1 256 ? 14.023 -12.773 3.479 1 96.44 256 ASP B N 1
ATOM 4098 C CA . ASP B 1 256 ? 14.805 -13.812 4.141 1 96.44 256 ASP B CA 1
ATOM 4099 C C . ASP B 1 256 ? 13.898 -14.891 4.727 1 96.44 256 ASP B C 1
ATOM 4101 O O . ASP B 1 256 ? 14.203 -16.078 4.633 1 96.44 256 ASP B O 1
ATOM 4105 N N . GLY B 1 257 ? 12.789 -14.461 5.277 1 94.06 257 GLY B N 1
ATOM 4106 C CA . GLY B 1 257 ? 11.836 -15.383 5.879 1 94.06 257 GLY B CA 1
ATOM 4107 C C . GLY B 1 257 ? 11.172 -16.297 4.867 1 94.06 257 GLY B C 1
ATOM 4108 O O . GLY B 1 257 ? 10.984 -17.484 5.133 1 94.06 257 GLY B O 1
ATOM 4109 N N . ILE B 1 258 ? 10.844 -15.805 3.725 1 94.19 258 ILE B N 1
ATOM 4110 C CA . ILE B 1 258 ? 10.18 -16.578 2.686 1 94.19 258 ILE B CA 1
ATOM 4111 C C . ILE B 1 258 ? 11.102 -17.688 2.197 1 94.19 258 ILE B C 1
ATOM 4113 O O . ILE B 1 258 ? 10.68 -18.844 2.041 1 94.19 258 ILE B O 1
ATOM 4117 N N . PHE B 1 259 ? 12.391 -17.375 2.053 1 94.94 259 PHE B N 1
ATOM 4118 C CA . PHE B 1 259 ? 13.328 -18.344 1.499 1 94.94 259 PHE B CA 1
ATOM 4119 C C . PHE B 1 259 ? 13.953 -19.188 2.605 1 94.94 259 PHE B C 1
ATOM 4121 O O . PHE B 1 259 ? 14.508 -20.25 2.344 1 94.94 259 PHE B O 1
ATOM 4128 N N . GLY B 1 260 ? 13.875 -18.688 3.902 1 93.75 260 GLY B N 1
ATOM 4129 C CA . GLY B 1 260 ? 14.539 -19.375 5 1 93.75 260 GLY B CA 1
ATOM 4130 C C . GLY B 1 260 ? 16.047 -19.219 4.984 1 93.75 260 GLY B C 1
ATOM 4131 O O . GLY B 1 260 ? 16.766 -20.062 5.516 1 93.75 260 GLY B O 1
ATOM 4132 N N . ARG B 1 261 ? 16.578 -18.266 4.219 1 94.56 261 ARG B N 1
ATOM 4133 C CA . ARG B 1 261 ? 18 -17.906 4.113 1 94.56 261 ARG B CA 1
ATOM 4134 C C . ARG B 1 261 ? 18.156 -16.422 3.746 1 94.56 261 ARG B C 1
ATOM 4136 O O . ARG B 1 261 ? 17.188 -15.766 3.359 1 94.56 261 ARG B O 1
ATOM 4143 N N . LYS B 1 262 ? 19.375 -15.992 3.896 1 94.62 262 LYS B N 1
ATOM 4144 C CA . LYS B 1 262 ? 19.641 -14.602 3.533 1 94.62 262 LYS B CA 1
ATOM 4145 C C . LYS B 1 262 ? 19.578 -14.406 2.02 1 94.62 262 LYS B C 1
ATOM 4147 O O . LYS B 1 262 ? 20.172 -15.18 1.264 1 94.62 262 LYS B O 1
ATOM 4152 N N . ILE B 1 263 ? 18.797 -13.531 1.592 1 95.5 263 ILE B N 1
ATOM 4153 C CA . ILE B 1 263 ? 18.656 -13.203 0.177 1 95.5 263 ILE B CA 1
ATOM 4154 C C . ILE B 1 263 ? 19.328 -11.852 -0.103 1 95.5 263 ILE B C 1
ATOM 4156 O O . ILE B 1 263 ? 19.078 -10.875 0.597 1 95.5 263 ILE B O 1
ATOM 4160 N N . ASN B 1 264 ? 20.188 -11.82 -1.068 1 95.5 264 ASN B N 1
ATOM 4161 C CA . ASN B 1 264 ? 20.797 -10.562 -1.479 1 95.5 264 ASN B CA 1
ATOM 4162 C C . ASN B 1 264 ? 19.875 -9.789 -2.43 1 95.5 264 ASN B C 1
ATOM 4164 O O . ASN B 1 264 ? 19.766 -10.133 -3.605 1 95.5 264 ASN B O 1
ATOM 4168 N N . LEU B 1 265 ? 19.281 -8.742 -1.909 1 96.81 265 LEU B N 1
ATOM 4169 C CA . LEU B 1 265 ? 18.422 -7.906 -2.727 1 96.81 265 LEU B CA 1
ATOM 4170 C C . LEU B 1 265 ? 19.219 -6.801 -3.412 1 96.81 265 LEU B C 1
ATOM 4172 O O . LEU B 1 265 ? 19.984 -6.098 -2.764 1 96.81 265 LEU B O 1
ATOM 4176 N N . ILE B 1 266 ? 19.031 -6.68 -4.75 1 97.19 266 ILE B N 1
ATOM 4177 C CA . ILE B 1 266 ? 19.688 -5.645 -5.535 1 97.19 266 ILE B CA 1
ATOM 4178 C C . ILE B 1 266 ? 18.688 -4.535 -5.871 1 97.19 266 ILE B C 1
ATOM 4180 O O . ILE B 1 266 ? 17.781 -4.738 -6.668 1 97.19 266 ILE B O 1
ATOM 4184 N N . LYS B 1 267 ? 18.891 -3.387 -5.215 1 96.5 267 LYS B N 1
ATOM 4185 C CA . LYS B 1 267 ? 17.984 -2.266 -5.492 1 96.5 267 LYS B CA 1
ATOM 4186 C C . LYS B 1 267 ? 18.281 -1.654 -6.859 1 96.5 267 LYS B C 1
ATOM 4188 O O . LYS B 1 267 ? 19.438 -1.456 -7.223 1 96.5 267 LYS B O 1
ATOM 4193 N N . THR B 1 268 ? 17.172 -1.379 -7.609 1 94.62 268 THR B N 1
ATOM 4194 C CA . THR B 1 268 ? 17.281 -0.747 -8.914 1 94.62 268 THR B CA 1
ATOM 4195 C C . THR B 1 268 ? 16.188 0.287 -9.117 1 94.62 268 THR B C 1
ATOM 4197 O O . THR B 1 268 ? 15.164 0.261 -8.422 1 94.62 268 THR B O 1
ATOM 4200 N N . ASN B 1 269 ? 16.406 1.404 -9.938 1 80.56 269 ASN B N 1
ATOM 4201 C CA . ASN B 1 269 ? 15.398 2.42 -10.234 1 80.56 269 ASN B CA 1
ATOM 4202 C C . ASN B 1 269 ? 14.609 2.066 -11.492 1 80.56 269 ASN B C 1
ATOM 4204 O O . ASN B 1 269 ? 14.039 2.949 -12.141 1 80.56 269 ASN B O 1
ATOM 4208 N N . ALA B 1 270 ? 14.5 0.863 -11.695 1 68.25 270 ALA B N 1
ATOM 4209 C CA . ALA B 1 270 ? 13.805 0.45 -12.906 1 68.25 270 ALA B CA 1
ATOM 4210 C C . ALA B 1 270 ? 12.305 0.684 -12.789 1 68.25 270 ALA B C 1
ATOM 4212 O O . ALA B 1 270 ? 11.75 0.686 -11.688 1 68.25 270 ALA B O 1
#

Organism: NCBI:txid1859131

Solvent-accessible surface area (backbone atoms only — not comparable to full-atom values): 27558 Å² total; per-residue (Å²): 48,42,17,35,37,16,43,31,68,37,21,47,49,28,50,47,40,29,49,68,75,41,41,72,55,43,38,38,36,37,16,36,38,56,42,24,62,49,32,79,45,34,57,68,58,40,34,54,52,47,52,52,54,51,52,52,35,46,75,74,53,31,58,34,39,32,34,37,20,36,37,44,31,43,58,23,44,71,59,47,58,72,74,42,89,57,53,74,46,39,28,56,64,33,35,32,54,52,50,64,73,64,40,85,78,42,27,35,31,34,39,19,28,45,36,26,44,72,52,42,39,62,53,54,60,33,35,71,80,40,69,83,48,46,70,46,73,36,59,43,73,65,52,58,60,36,51,77,71,63,40,70,85,38,71,58,45,55,53,52,47,44,62,59,42,46,64,50,51,74,64,64,40,39,25,35,36,39,43,33,47,55,45,65,78,38,43,72,62,50,38,68,68,66,30,87,77,37,44,75,43,51,29,29,59,33,28,29,51,45,50,46,54,50,47,75,72,28,64,68,60,49,49,52,36,54,59,73,37,74,83,63,59,68,66,39,74,81,60,42,42,40,34,20,38,42,70,42,72,69,55,53,52,49,51,19,59,70,67,71,44,90,66,74,72,42,74,41,91,113,48,42,16,34,37,18,43,30,67,38,21,47,49,28,51,48,40,29,50,68,74,41,40,71,55,42,39,36,37,38,17,37,38,56,42,24,62,48,32,79,45,34,57,68,59,41,32,52,51,47,52,53,54,51,52,52,35,48,74,73,53,32,59,33,39,32,35,36,19,35,37,44,32,44,58,23,44,71,59,47,57,73,74,41,89,57,54,74,46,39,28,58,65,33,36,31,54,52,50,63,72,64,40,85,78,41,27,34,30,33,39,20,28,46,35,26,44,70,53,42,41,61,54,52,60,34,34,71,79,39,70,82,47,45,71,46,71,35,59,44,72,64,52,59,60,35,50,77,70,64,40,72,85,36,71,57,44,53,53,52,49,46,62,60,41,46,66,48,51,74,64,62,40,39,25,36,36,38,44,33,47,57,45,64,78,39,42,72,61,49,37,69,70,66,30,85,78,37,43,74,43,51,29,32,58,34,29,29,52,46,49,46,55,51,47,73,72,27,62,66,59,49,50,51,37,52,58,74,37,74,82,63,60,68,64,40,74,81,60,43,44,40,34,21,36,42,69,43,73,69,55,53,53,50,52,19,58,69,67,72,42,90,67,75,73,42,74,41,92,114

Sequence (540 aa):
MIGIFDSGVGGMTVARKIEQVCPQFPLLYFGDVAHTPYGSKSSDTIIGYSRRNTDFLLNQGAQVIVVACNSAAATSVDVLRAEYSVPIIDVITATSSKAAAGTLNGRIGIIGTRATIQSGIYEKQIKRVTPDYRIYGQACPLLVPLIEEGWLNKRETKMILRRYLHPLRQHQIDTLILGCTHYPLLTHLIQKKIGKKVQLIDSSIETAQHLKSFLDNSPEITSNIKEKFNGYQPHCLENNRFFVSDSTPPLQKLADGIFGRKINLIKTNAMIGIFDSGVGGMTVARKIEQVCPQFPLLYFGDVAHTPYGSKSSDTIIGYSRRNTDFLLNQGAQVIVVACNSAAATSVDVLRAEYSVPIIDVITATSSKAAAGTLNGRIGIIGTRATIQSGIYEKQIKRVTPDYRIYGQACPLLVPLIEEGWLNKRETKMILRRYLHPLRQHQIDTLILGCTHYPLLTHLIQKKIGKKVQLIDSSIETAQHLKSFLDNSPEITSNIKEKFNGYQPHCLENNRFFVSDSTPPLQKLADGIFGRKINLIKTNA

InterPro domains:
  IPR001920 Asp/Glu racemase [G3DSA:3.40.50.1860] (2-258)
  IPR001920 Asp/Glu racemase [G3DSA:3.40.50.1860] (91-203)
  IPR001920 Asp/Glu racemase [SSF53681] (2-99)
  IPR001920 Asp/Glu racemase [SSF53681] (105-266)
  IPR004391 Glutamate racemase [MF_00258] (1-262)
  IPR004391 Glutamate racemase [TIGR00067] (2-221)
  IPR015942 Asp/Glu/hydantoin racemase [PF01177] (19-209)
  IPR033134 Asp/Glu racemase, active site 2 [PS00924] (176-186)

pLDDT: mean 94.82, std 6.83, range [56.53, 98.81]

Secondary structure (DSSP, 8-state):
-EEEEESSSTTHHHHHHH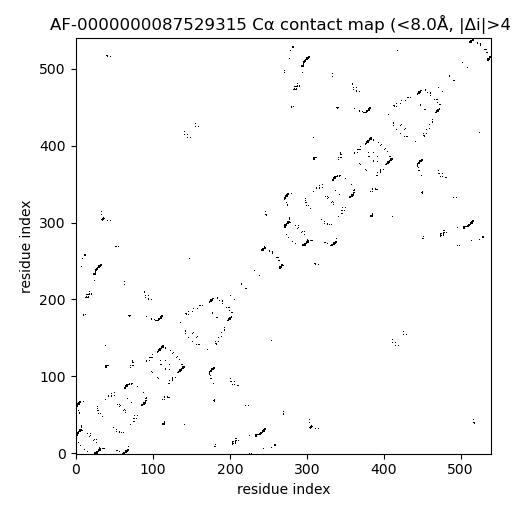HHH-TTS-EEEEE-GGG--GGGS-HHHHHHHHHHHHHHHHHTT-SEEEE--HHHHHHHHHHHHHH--S-EEEHHHHHHHHHHHH-SSSEEEEEE-HHHHHHTHHHHHHHHH-TT-EEEEEE-TTHHHHHHTT-TT-HHHHHHHHHHHHHHHHTT-SEEEEESTTGGGGHHHHHHHH-TTSEEEEHHHHHHHHHHHHHHT-HHHHHHHHHHTTTPPTT-GGG-EEEES---HHHHHHHHHHHTS---EEE---/-EEEEESSSTTHHHHHHHHHH-TTS-EEEEE-GGG--GGGS-HHHHHHHHHHHHHHHHHTT-SEEEE--HHHHHHHHHHHHHH--S-EEEHHHHHHHHHHHH-SSSEEEEEE-HHHHHHTHHHHHHHHH-TT-EEEEEE-TTHHHHHHTT-TT-HHHHHHHHHHHHHHHHTT-SEEEEESTTGGGGHHHHHHHH-TTSEEEEHHHHHHHHHHHHHHT-HHHHHHHHHHTTTPPTT-GGG-EEEES---HHHHHHHHHHHTS---EEE---

Foldseek 3Di:
DEEEEECALLLLLLVLLLCVLVQQFAYEYEHAPVRPDLLPPDLVVLQVVLVVSVVVRVVVPHQEYEYSFLLSCLRHVVVCVVVDDGHYFYLLLLQLVCQLVPWDPLEEEEEEGNSNQVSCRSVVNNCVVPVVHHYHYFYLHVQVVCLLVVVQPPPVNLVSLLVRLVVVLVSVGQEYEHSGSSCVSNVVSNPVNSHVRRHYGHSSNSRSVVVSVVCVVCVPSVVSSVVVPVPDDGSPNVSYAAEYCDDDPSSQVVNCVSNVHRDDYHHDVD/DEEEEECALLLLLLVLLLCVLVQQFAYEYEHAPVRPDLLPPDLVVLQVVLVVSVVVRVVVPHQEYEYSFLLSCLRHVVVCVVVDDGHYFYLLLLQLVCQLVPWDPLEEEEEEGNSNQVSCRSVVNNCVVPVVHHYHYFYLHVQVVCLLVVVQPPPVNLVSLLVRLVVVLVSVGQEYEHSGSSCVSNVVSNCVRSHVRRHYGHSSNSRSVVVSVVCVVCVPSVVSSVVVVVPDDGSPNVSYAAEYCDDDPSSQVVNCVSNVHRDDYHHDVD